Protein AF-0000000084540443 (afdb_homodimer)

Nearest PDB structures (foldseek):
  5o96-assembly4_G  TM=8.424E-01  e=1.690E-19  Legionella pneumophila
  5vm8-assembly3_A  TM=8.243E-01  e=9.169E-20  Neisseria gonorrhoeae
  4e8b-assembly1_A  TM=8.552E-01  e=1.126E-18  Escherichia coli K-12
  4l69-assembly1_A-2  TM=8.285E-01  e=1.059E-18  Mycobacterium tuberculosis
  1vhy-assembly3_A  TM=8.365E-01  e=3.186E-18  Haemophilus influenzae

InterPro domains:
  IPR006700 Ribosomal RNA small subunit methyltransferase E [PIRSF015601] (5-246)
  IPR006700 Ribosomal RNA small subunit methyltransferase E [PTHR30027] (5-249)
  IPR006700 Ribosomal RNA small subunit methyltransferase E [TIGR00046] (7-246)
  IPR015947 PUA-like superfamily [SSF88697] (4-54)
  IPR029026 tRNA (guanine-N1-)-methyltransferase, N-terminal [G3DSA:3.40.1280.10] (3-251)
  IPR029028 Alpha/beta knot methyltransferases [SSF75217] (71-246)
  IPR046886 Ribosomal RNA small subunit methyltransferase E, methyltransferase domain [PF04452] (72-243)
  IPR046886 Ribosomal RNA small subunit methyltransferase E, methyltransferase domain [cd18084] (77-243)
  IPR046887 Ribosomal RNA small subunit methyltransferase E, PUA-like domain [PF20260] (21-53)

Sequence (504 aa):
MRELQRIAIASEQFHHQQVDLTAGQQHYLGRVLRLQPGDRFIILDGRGGWWLAIWKGGQNATVVEPIRVNNELPIPVTLWVSMPKGSGFEEIVRCTTELGVSRLVPIISARTVVVPSPQKLARWRRIATEAAEQSERQILPEITDPLSIQQAWETLSDQGEEVDKYICVARGDFPHLLNCLLAARTGQGKGYVYNSLLLAIGPEGGWTTPEVEEAINRRFQPVSLGSRILRSVTAPMVALSLVAAVSEMDNYMRELQRIAIASEQFHHQQVDLTAGQQHYLGRVLRLQPGDRFIILDGRGGWWLAIWKGGQNATVVEPIRVNNELPIPVTLWVSMPKGSGFEEIVRCTTELGVSRLVPIISARTVVVPSPQKLARWRRIATEAAEQSERQILPEITDPLSIQQAWETLSDQGEEVDKYICVARGDFPHLLNCLLAARTGQGKGYVYNSLLLAIGPEGGWTTPEVEEAINRRFQPVSLGSRILRSVTAPMVALSLVAAVSEMDNY

pLDDT: mean 91.99, std 10.76, range [38.47, 98.69]

Organism: NCBI:txid376219

Solvent-accessible surface area (backbone atoms only — not comparable to full-atom values): 26493 Å² total; per-residue (Å²): 127,83,78,68,55,50,42,76,45,59,73,88,31,56,51,100,58,31,35,55,46,48,72,66,53,32,44,41,42,45,67,72,67,54,52,50,64,69,37,66,33,31,40,26,59,40,76,56,46,36,27,38,27,32,32,67,45,74,44,40,27,37,54,74,45,76,47,91,76,82,42,63,58,91,49,52,30,36,38,37,34,24,41,40,72,82,70,37,50,54,53,39,40,32,50,36,36,34,53,41,41,40,29,41,34,41,27,42,48,94,60,38,87,66,78,82,49,73,67,54,51,54,48,43,51,50,43,29,47,55,27,17,38,70,13,52,44,37,50,52,52,44,69,54,73,72,31,44,50,68,59,50,56,62,58,48,79,73,52,67,101,42,60,46,36,36,33,54,42,80,74,79,91,37,50,20,44,61,47,54,54,54,55,46,41,70,46,70,65,105,39,62,66,39,68,26,36,37,40,36,36,37,22,76,77,41,68,51,72,68,55,52,51,51,38,41,74,70,61,27,44,64,20,19,88,54,77,33,41,62,52,44,53,51,42,57,46,41,54,40,40,47,53,42,38,69,68,38,42,75,60,106,126,84,79,66,54,50,42,79,47,58,74,88,31,57,51,100,57,31,34,54,47,50,73,67,54,32,45,40,42,45,68,72,66,55,53,50,65,71,39,66,34,32,39,27,60,39,77,56,46,37,28,38,25,31,34,66,44,74,45,40,29,37,54,75,44,77,49,91,76,82,41,62,57,89,48,53,29,35,38,38,34,24,42,41,73,84,70,38,51,55,54,38,39,33,51,34,36,34,53,40,41,41,29,41,34,40,27,41,48,94,61,38,87,66,79,82,49,72,68,53,51,53,48,42,52,50,43,28,48,53,26,18,38,68,11,54,45,38,51,53,54,44,69,55,73,74,31,44,50,69,59,50,58,61,57,49,79,73,53,69,95,45,61,46,37,36,33,54,41,80,72,80,94,36,50,21,44,62,49,54,53,54,55,44,40,69,44,73,64,105,40,62,67,40,68,27,37,37,39,36,36,36,21,75,75,41,69,51,70,67,56,52,51,51,38,42,75,70,61,26,44,66,19,19,87,55,76,31,40,61,52,45,54,50,42,56,45,40,54,42,39,48,51,42,39,69,69,39,40,75,58,105

Structure (mmCIF, N/CA/C/O backbone):
data_AF-0000000084540443-model_v1
#
loop_
_entity.id
_entity.type
_entity.pdbx_description
1 polymer 'Ribosomal RNA small subunit methyltransferase E'
#
loop_
_atom_site.group_PDB
_atom_site.id
_atom_site.type_symbol
_atom_site.label_atom_id
_atom_site.label_alt_id
_atom_site.label_comp_id
_atom_site.label_asym_id
_atom_site.label_entity_id
_atom_site.label_seq_id
_atom_site.pdbx_PDB_ins_code
_atom_site.Cartn_x
_atom_site.Cartn_y
_atom_site.Cartn_z
_atom_site.occupancy
_atom_site.B_iso_or_equiv
_atom_site.auth_seq_id
_atom_site.auth_comp_id
_atom_site.auth_asym_id
_atom_site.auth_atom_id
_atom_site.pdbx_PDB_model_num
ATOM 1 N N . MET A 1 1 ? -25.906 9.258 7.199 1 38.81 1 MET A N 1
ATOM 2 C CA . MET A 1 1 ? -25.609 10.68 7.047 1 38.81 1 MET A CA 1
ATOM 3 C C . MET A 1 1 ? -24.359 10.883 6.184 1 38.81 1 MET A C 1
ATOM 5 O O . MET A 1 1 ? -23.344 10.227 6.391 1 38.81 1 MET A O 1
ATOM 9 N N . ARG A 1 2 ? -24.562 11.445 5.062 1 52.53 2 ARG A N 1
ATOM 10 C CA . ARG A 1 2 ? -23.484 11.656 4.109 1 52.53 2 ARG A CA 1
ATOM 11 C C . ARG A 1 2 ? -22.281 12.328 4.781 1 52.53 2 ARG A C 1
ATOM 13 O O . ARG A 1 2 ? -22.453 13.305 5.52 1 52.53 2 ARG A O 1
ATOM 20 N N . GLU A 1 3 ? -21.094 11.664 4.84 1 80.69 3 GLU A N 1
ATOM 21 C CA . GLU A 1 3 ? -19.922 12.203 5.516 1 80.69 3 GLU A CA 1
ATOM 22 C C . GLU A 1 3 ? -19.531 13.562 4.945 1 80.69 3 GLU A C 1
ATOM 24 O O . GLU A 1 3 ? -19.547 13.758 3.729 1 80.69 3 GLU A O 1
ATOM 29 N N . LEU A 1 4 ? -19.547 14.57 5.711 1 91 4 LEU A N 1
ATOM 30 C CA . LEU A 1 4 ? -19.219 15.945 5.332 1 91 4 LEU A CA 1
ATOM 31 C C . LEU A 1 4 ? -17.859 15.992 4.637 1 91 4 LEU A C 1
ATOM 33 O O . LEU A 1 4 ? -16.922 15.305 5.039 1 91 4 LEU A O 1
ATOM 37 N N . GLN A 1 5 ? -17.891 16.766 3.525 1 93.62 5 GLN A N 1
ATOM 38 C CA . GLN A 1 5 ? -16.641 16.938 2.773 1 93.62 5 GLN A CA 1
ATOM 39 C C . GLN A 1 5 ? -15.688 17.875 3.496 1 93.62 5 GLN A C 1
ATOM 41 O O . GLN A 1 5 ? -16.125 18.734 4.266 1 93.62 5 GLN A O 1
ATOM 46 N N . ARG A 1 6 ? -14.453 17.656 3.232 1 96 6 ARG A N 1
ATOM 47 C CA . ARG A 1 6 ? -13.398 18.438 3.887 1 96 6 ARG A CA 1
ATOM 48 C C . ARG A 1 6 ? -12.609 19.25 2.871 1 96 6 ARG A C 1
ATOM 50 O O . ARG A 1 6 ? -12.312 18.781 1.775 1 96 6 ARG A O 1
ATOM 57 N N . ILE A 1 7 ? -12.297 20.469 3.303 1 96.38 7 ILE A N 1
ATOM 58 C CA . ILE A 1 7 ? -11.531 21.359 2.428 1 96.38 7 ILE A CA 1
ATOM 59 C C . ILE A 1 7 ? -10.406 22.016 3.217 1 96.38 7 ILE A C 1
ATOM 61 O O . ILE A 1 7 ? -10.648 22.656 4.238 1 96.38 7 ILE A O 1
ATOM 65 N N . ALA A 1 8 ? -9.18 21.875 2.693 1 96.69 8 ALA A N 1
ATOM 66 C CA . ALA A 1 8 ? -8.039 22.562 3.279 1 96.69 8 ALA A CA 1
ATOM 67 C C . ALA A 1 8 ? -7.996 24.031 2.842 1 96.69 8 ALA A C 1
ATOM 69 O O . ALA A 1 8 ? -8.18 24.328 1.661 1 96.69 8 ALA A O 1
ATOM 70 N N . ILE A 1 9 ? -7.754 24.938 3.797 1 95.31 9 ILE A N 1
ATOM 71 C CA . ILE A 1 9 ? -7.691 26.344 3.473 1 95.31 9 ILE A CA 1
ATOM 72 C C . ILE A 1 9 ? -6.379 26.938 3.986 1 95.31 9 ILE A C 1
ATOM 74 O O . ILE A 1 9 ? -5.801 26.438 4.949 1 95.31 9 ILE A O 1
ATOM 78 N N . ALA A 1 10 ? -5.938 27.953 3.334 1 93.81 10 ALA A N 1
ATOM 79 C CA . ALA A 1 10 ? -4.781 28.703 3.807 1 93.81 10 ALA A CA 1
ATOM 80 C C . ALA A 1 10 ? -5.168 29.625 4.957 1 93.81 10 ALA A C 1
ATOM 82 O O . ALA A 1 10 ? -6.328 30.031 5.086 1 93.81 10 ALA A O 1
ATOM 83 N N . SER A 1 11 ? -4.199 29.953 5.699 1 91.06 11 SER A N 1
ATOM 84 C CA . SER A 1 11 ? -4.438 30.797 6.871 1 91.06 11 SER A CA 1
ATOM 85 C C . SER A 1 11 ? -5.031 32.156 6.473 1 91.06 11 SER A C 1
ATOM 87 O O . SER A 1 11 ? -5.859 32.688 7.195 1 91.06 11 SER A O 1
ATOM 89 N N . GLU A 1 12 ? -4.66 32.594 5.359 1 93.19 12 GLU A N 1
ATOM 90 C CA . GLU A 1 12 ? -5.078 33.938 4.902 1 93.19 12 GLU A CA 1
ATOM 91 C C . GLU A 1 12 ? -6.555 33.938 4.523 1 93.19 12 GLU A C 1
ATOM 93 O O . GLU A 1 12 ? -7.164 35 4.398 1 93.19 12 GLU A O 1
ATOM 98 N N . GLN A 1 13 ? -7.09 32.75 4.352 1 94.81 13 GLN A N 1
ATOM 99 C CA . GLN A 1 13 ? -8.492 32.656 3.967 1 94.81 13 GLN A CA 1
ATOM 100 C C . GLN A 1 13 ? -9.406 32.781 5.184 1 94.81 13 GLN A C 1
ATOM 102 O O . GLN A 1 13 ? -10.617 32.969 5.039 1 94.81 13 GLN A O 1
ATOM 107 N N . PHE A 1 14 ? -8.859 32.594 6.316 1 90.81 14 PHE A N 1
ATOM 108 C CA . PHE A 1 14 ? -9.641 32.531 7.547 1 90.81 14 PHE A CA 1
ATOM 109 C C . PHE A 1 14 ? -9.602 33.875 8.273 1 90.81 14 PHE A C 1
ATOM 111 O O . PHE A 1 14 ? -8.531 34.312 8.68 1 90.81 14 PHE A O 1
ATOM 118 N N . HIS A 1 15 ? -10.812 34.562 8.43 1 89.56 15 HIS A N 1
ATOM 119 C CA . HIS A 1 15 ? -10.938 35.875 9.086 1 89.56 15 HIS A CA 1
ATOM 120 C C . HIS A 1 15 ? -12.109 35.875 10.055 1 89.56 15 HIS A C 1
ATOM 122 O O . HIS A 1 15 ? -13.266 35.812 9.633 1 89.56 15 HIS A O 1
ATOM 128 N N . HIS A 1 16 ? -11.938 36.281 11.352 1 84.94 16 HIS A N 1
ATOM 129 C CA . HIS A 1 16 ? -12.977 36.469 12.352 1 84.94 16 HIS A CA 1
ATOM 130 C C . HIS A 1 16 ? -14.156 35.531 12.133 1 84.94 16 HIS A C 1
ATOM 132 O O . HIS A 1 16 ? -15.305 36 12.031 1 84.94 16 HIS A O 1
ATOM 138 N N . GLN A 1 17 ? -13.992 34.25 11.992 1 87.69 17 GLN A N 1
ATOM 139 C CA . GLN A 1 17 ? -15 33.188 11.875 1 87.69 17 GLN A CA 1
ATOM 140 C C . GLN A 1 17 ? -15.547 33.125 10.453 1 87.69 17 GLN A C 1
ATOM 142 O O . GLN A 1 17 ? -16.578 32.469 10.211 1 87.69 17 GLN A O 1
ATOM 147 N N . GLN A 1 18 ? -14.977 33.906 9.617 1 94.38 18 GLN A N 1
ATOM 148 C CA . GLN A 1 18 ? -15.336 33.844 8.203 1 94.38 18 GLN A CA 1
ATOM 149 C C . GLN A 1 18 ? -14.203 33.25 7.371 1 94.38 18 GLN A C 1
ATOM 151 O O . GLN A 1 18 ? -13.031 33.375 7.723 1 94.38 18 GLN A O 1
ATOM 156 N N . VAL A 1 19 ? -14.617 32.562 6.266 1 95.94 19 VAL A N 1
ATOM 157 C CA . VAL A 1 19 ? -13.641 31.953 5.367 1 95.94 19 VAL A CA 1
ATOM 158 C C . VAL A 1 19 ? -13.875 32.438 3.941 1 95.94 19 VAL A C 1
ATOM 160 O O . VAL A 1 19 ? -15 32.375 3.432 1 95.94 19 VAL A O 1
ATOM 163 N N . ASP A 1 20 ? -12.898 32.938 3.332 1 96.69 20 AS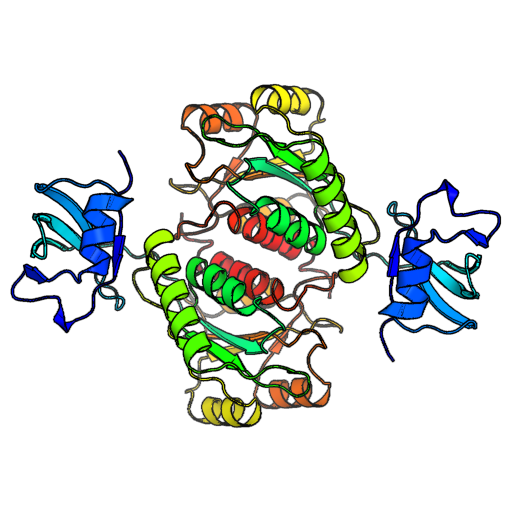P A N 1
ATOM 164 C CA . ASP A 1 20 ? -12.93 33.344 1.925 1 96.69 20 ASP A CA 1
ATOM 165 C C . ASP A 1 20 ? -12.453 32.188 1.033 1 96.69 20 ASP A C 1
ATOM 167 O O . ASP A 1 20 ? -11.266 31.875 0.992 1 96.69 20 ASP A O 1
ATOM 171 N N . LEU A 1 21 ? -13.32 31.656 0.307 1 96.88 21 LEU A N 1
ATOM 172 C CA . LEU A 1 21 ? -13.016 30.5 -0.547 1 96.88 21 LEU A CA 1
ATOM 173 C C . LEU A 1 21 ? -12.391 30.969 -1.862 1 96.88 21 LEU A C 1
ATOM 175 O O . LEU A 1 21 ? -12.797 31.984 -2.42 1 96.88 21 LEU A O 1
ATOM 179 N N . THR A 1 22 ? -11.453 30.234 -2.318 1 96.25 22 THR A N 1
ATOM 180 C CA . THR A 1 22 ? -10.875 30.5 -3.635 1 96.25 22 THR A CA 1
ATOM 181 C C . THR A 1 22 ? -11.852 30.094 -4.738 1 96.25 22 THR A C 1
ATOM 183 O O . THR A 1 22 ? -12.844 29.406 -4.48 1 96.25 22 THR A O 1
ATOM 186 N N . ALA A 1 23 ? -11.523 30.531 -5.949 1 95.88 23 ALA A N 1
ATOM 187 C CA . ALA A 1 23 ? -12.367 30.172 -7.09 1 95.88 23 ALA A CA 1
ATOM 188 C C . ALA A 1 23 ? -12.461 28.672 -7.25 1 95.88 23 ALA A C 1
ATOM 190 O O . ALA A 1 23 ? -13.531 28.125 -7.539 1 95.88 23 ALA A O 1
ATOM 191 N N . GLY A 1 24 ? -11.328 28.016 -7.082 1 94.81 24 GLY A N 1
ATOM 192 C CA . GLY A 1 24 ? -11.305 26.562 -7.172 1 94.81 24 GLY A CA 1
ATOM 193 C C . GLY A 1 24 ? -12.156 25.891 -6.109 1 94.81 24 GLY A C 1
ATOM 194 O O . GLY A 1 24 ? -12.875 24.938 -6.398 1 94.81 24 GLY A O 1
ATOM 195 N N . GLN A 1 25 ? -12.055 26.344 -4.949 1 95.31 25 GLN A N 1
ATOM 196 C CA . GLN A 1 25 ? -12.812 25.781 -3.838 1 95.31 25 GLN A CA 1
ATOM 197 C C . GLN A 1 25 ? -14.312 26 -4.031 1 95.31 25 GLN A C 1
ATOM 199 O O . GLN A 1 25 ? -15.117 25.125 -3.742 1 95.31 25 GLN A O 1
ATOM 204 N N . GLN A 1 26 ? -14.664 27.203 -4.523 1 95.5 26 GLN A N 1
ATOM 205 C CA . GLN A 1 26 ? -16.062 27.484 -4.844 1 95.5 26 GLN A CA 1
ATOM 206 C C . GLN A 1 26 ? -16.609 26.516 -5.883 1 95.5 26 GLN A C 1
ATOM 208 O O . GLN A 1 26 ? -17.688 25.969 -5.719 1 95.5 26 GLN A O 1
ATOM 213 N N . HIS A 1 27 ? -15.836 26.422 -6.898 1 95.94 27 HIS A N 1
ATOM 214 C CA . HIS A 1 27 ? -16.203 25.5 -7.969 1 95.94 27 HIS A CA 1
ATOM 215 C C . HIS A 1 27 ? -16.375 24.078 -7.438 1 95.94 27 HIS A C 1
ATOM 217 O O . HIS A 1 27 ? -17.344 23.406 -7.777 1 95.94 27 HIS A O 1
ATOM 223 N N . TYR A 1 28 ? -15.469 23.734 -6.613 1 94.44 28 TYR A N 1
ATOM 224 C CA . TYR A 1 28 ? -15.508 22.391 -6.047 1 94.44 28 TYR A CA 1
ATOM 225 C C . TYR A 1 28 ? -16.766 22.188 -5.211 1 94.44 28 TYR A C 1
ATOM 227 O O . TYR A 1 28 ? -17.5 21.219 -5.414 1 94.44 28 TYR A O 1
ATOM 235 N N . LEU A 1 29 ? -17.078 23.031 -4.324 1 94.56 29 LEU A N 1
ATOM 236 C CA . LEU A 1 29 ? -18.234 22.922 -3.447 1 94.56 29 LEU A CA 1
ATOM 237 C C . LEU A 1 29 ? -19.531 22.984 -4.246 1 94.56 29 LEU A C 1
ATOM 239 O O . LEU A 1 29 ? -20.438 22.172 -4.055 1 94.56 29 LEU A O 1
ATOM 243 N N . GLY A 1 30 ? -19.656 23.938 -5.082 1 94.56 30 GLY A N 1
ATOM 244 C CA . GLY A 1 30 ? -20.906 24.219 -5.766 1 94.56 30 GLY A CA 1
ATOM 245 C C . GLY A 1 30 ? -21.172 23.312 -6.949 1 94.56 30 GLY A C 1
ATOM 246 O O . GLY A 1 30 ? -22.297 22.859 -7.16 1 94.56 30 GLY A O 1
ATOM 247 N N . ARG A 1 31 ? -20.156 22.969 -7.75 1 94.81 31 ARG A N 1
ATOM 248 C CA . ARG A 1 31 ? -20.359 22.234 -9 1 94.81 31 ARG A CA 1
ATOM 249 C C . ARG A 1 31 ? -20.047 20.75 -8.836 1 94.81 31 ARG A C 1
ATOM 251 O O . ARG A 1 31 ? -20.781 19.906 -9.336 1 94.81 31 ARG A O 1
ATOM 258 N N . VAL A 1 32 ? -18.984 20.531 -8.172 1 93.06 32 VAL A N 1
ATOM 259 C CA . VAL A 1 32 ? -18.547 19.141 -8.047 1 93.06 32 VAL A CA 1
ATOM 260 C C . VAL A 1 32 ? -19.359 18.453 -6.957 1 93.06 32 VAL A C 1
ATOM 262 O O . VAL A 1 32 ? -19.938 17.375 -7.188 1 93.06 32 VAL A O 1
ATOM 265 N N . LEU A 1 33 ? -19.438 19.094 -5.801 1 92.69 33 LEU A N 1
ATOM 266 C CA . LEU A 1 33 ? -20.156 18.5 -4.676 1 92.69 33 LEU A CA 1
ATOM 267 C C . LEU A 1 33 ? -21.625 18.906 -4.688 1 92.69 33 LEU A C 1
ATOM 269 O O . LEU A 1 33 ? -22.438 18.312 -3.967 1 92.69 33 LEU A O 1
ATOM 273 N N . ARG A 1 34 ? -21.891 19.922 -5.441 1 95.38 34 ARG A N 1
ATOM 274 C CA . ARG A 1 34 ? -23.266 20.406 -5.645 1 95.38 34 ARG A CA 1
ATOM 275 C C . ARG A 1 34 ? -23.891 20.844 -4.328 1 95.38 34 ARG A C 1
ATOM 277 O O . ARG A 1 34 ? -25.078 20.562 -4.082 1 95.38 34 ARG A O 1
ATOM 284 N N . LEU A 1 35 ? -23.141 21.422 -3.512 1 94.94 35 LEU A N 1
ATOM 285 C CA . LEU A 1 35 ? -23.672 21.984 -2.273 1 94.94 35 LEU A CA 1
ATOM 286 C C . LEU A 1 35 ? -24.5 23.234 -2.553 1 94.94 35 LEU A C 1
ATOM 288 O O . LEU A 1 35 ? -24.281 23.906 -3.566 1 94.94 35 LEU A O 1
ATOM 292 N N . GLN A 1 36 ? -25.406 23.5 -1.693 1 96.12 36 GLN A N 1
ATOM 293 C CA . GLN A 1 36 ? -26.203 24.719 -1.724 1 96.12 36 GLN A CA 1
ATOM 294 C C . GLN A 1 36 ? -25.891 25.625 -0.539 1 96.12 36 GLN A C 1
ATOM 296 O O . GLN A 1 36 ? -25.391 25.156 0.491 1 96.12 36 GLN A O 1
ATOM 301 N N . PRO A 1 37 ? -26.094 26.953 -0.83 1 96 37 PRO A N 1
ATOM 302 C CA . PRO A 1 37 ? -25.938 27.812 0.352 1 96 37 PRO A CA 1
ATOM 303 C C . PRO A 1 37 ? -26.719 27.297 1.557 1 96 37 PRO A C 1
ATOM 305 O O . PRO A 1 37 ? -27.891 26.891 1.423 1 96 37 PRO A O 1
ATOM 308 N N . GLY A 1 38 ? -26.094 27.281 2.686 1 96.81 38 GLY A N 1
ATOM 309 C CA . GLY A 1 38 ? -26.688 26.703 3.881 1 96.81 38 GLY A CA 1
ATOM 310 C C . GLY A 1 38 ? -26.156 25.328 4.223 1 96.81 38 GLY A C 1
ATOM 311 O O . GLY A 1 38 ? -26.266 24.875 5.363 1 96.81 38 GLY A O 1
ATOM 312 N N . ASP A 1 39 ? -25.562 24.656 3.219 1 96.62 39 ASP A N 1
ATOM 313 C CA . ASP A 1 39 ? -24.984 23.344 3.453 1 96.62 39 ASP A CA 1
ATOM 314 C C . ASP A 1 39 ? -23.703 23.422 4.273 1 96.62 39 ASP A C 1
ATOM 316 O O . ASP A 1 39 ? -23.031 24.469 4.277 1 96.62 39 ASP A O 1
ATOM 320 N N . ARG A 1 40 ? -23.422 22.375 4.98 1 96.56 40 ARG A N 1
ATOM 321 C CA . ARG A 1 40 ? -22.266 22.344 5.879 1 96.56 40 ARG A CA 1
ATOM 322 C C . ARG A 1 40 ? -21.109 21.562 5.262 1 96.56 40 ARG A C 1
ATOM 324 O O . ARG A 1 40 ? -21.328 20.672 4.445 1 96.56 40 ARG A O 1
ATOM 331 N N . PHE A 1 41 ? -19.969 21.875 5.578 1 96.94 41 PHE A N 1
ATOM 332 C CA . PHE A 1 41 ? -18.734 21.172 5.238 1 96.94 41 PHE A CA 1
ATOM 333 C C . PHE A 1 41 ? -17.656 21.438 6.281 1 96.94 41 PHE A C 1
ATOM 335 O O . PHE A 1 41 ? -17.859 22.203 7.219 1 96.94 41 PHE A O 1
ATOM 342 N N . ILE A 1 42 ? -16.594 20.766 6.18 1 96.69 42 ILE A N 1
ATOM 343 C CA . ILE A 1 42 ? -15.523 20.891 7.168 1 96.69 42 ILE A CA 1
ATOM 344 C C . ILE A 1 42 ? -14.336 21.625 6.551 1 96.69 42 ILE A C 1
ATOM 346 O O . ILE A 1 42 ? -13.938 21.328 5.418 1 96.69 42 ILE A O 1
ATOM 350 N N . ILE A 1 43 ? -13.836 22.578 7.246 1 96 43 ILE A N 1
ATOM 351 C CA . ILE A 1 43 ? -12.602 23.25 6.844 1 96 43 ILE A CA 1
ATOM 352 C C . ILE A 1 43 ? -11.453 22.812 7.742 1 96 43 ILE A C 1
ATOM 354 O O . ILE A 1 43 ? -11.641 22.609 8.945 1 96 43 ILE A O 1
ATOM 358 N N . LEU A 1 44 ? -10.305 22.562 7.109 1 95.25 44 LEU A N 1
ATOM 359 C CA . LEU A 1 44 ? -9.102 22.266 7.883 1 95.25 44 LEU A CA 1
ATOM 360 C C . LEU A 1 44 ? -7.969 23.219 7.516 1 95.25 44 LEU A C 1
ATOM 362 O O . LEU A 1 44 ? -7.844 23.625 6.359 1 95.25 44 LEU A O 1
ATOM 366 N N . ASP A 1 45 ? -7.102 23.562 8.492 1 94.44 45 ASP A N 1
ATOM 367 C CA . ASP A 1 45 ? -6.008 24.5 8.25 1 94.44 45 ASP A CA 1
ATOM 368 C C . ASP A 1 45 ? -4.695 23.75 8 1 94.44 45 ASP A C 1
ATOM 370 O O . ASP A 1 45 ? -3.662 24.375 7.746 1 94.44 45 ASP A O 1
ATOM 374 N N . GLY A 1 46 ? -4.73 22.438 8.102 1 94.81 46 GLY A N 1
ATOM 375 C CA . GLY A 1 46 ? -3.551 21.625 7.855 1 94.81 46 GLY A CA 1
ATOM 376 C C . GLY A 1 46 ? -2.574 21.625 9.016 1 94.81 46 GLY A C 1
ATOM 377 O O . GLY A 1 46 ? -1.469 21.094 8.906 1 94.81 46 GLY A O 1
ATOM 378 N N . ARG A 1 47 ? -2.961 22.203 10.141 1 94.56 47 ARG A N 1
ATOM 379 C CA . ARG A 1 47 ? -2.098 22.312 11.312 1 94.56 47 ARG A CA 1
ATOM 380 C C . ARG A 1 47 ? -2.797 21.781 12.555 1 94.56 47 ARG A C 1
ATOM 382 O O . ARG A 1 47 ? -2.504 22.219 13.672 1 94.56 47 ARG A O 1
ATOM 389 N N . GLY A 1 48 ? -3.824 20.938 12.305 1 94.19 48 GLY A N 1
ATOM 390 C CA . GLY A 1 48 ? -4.5 20.312 13.43 1 94.19 48 GLY A CA 1
ATOM 391 C C . GLY A 1 48 ? -5.91 20.828 13.641 1 94.19 48 GLY A C 1
ATOM 392 O O . GLY A 1 48 ? -6.699 20.203 14.367 1 94.19 48 GLY A O 1
ATOM 393 N N . GLY A 1 49 ? -6.258 21.906 12.992 1 93.38 49 GLY A N 1
ATOM 394 C CA . GLY A 1 49 ? -7.555 22.516 13.219 1 93.38 49 GLY A CA 1
ATOM 395 C C . GLY A 1 49 ? -8.609 22.078 12.227 1 93.38 49 GLY A C 1
ATOM 396 O O . GLY A 1 49 ? -8.383 22.125 11.016 1 93.38 49 GLY A O 1
ATOM 397 N N . TRP A 1 50 ? -9.766 21.625 12.758 1 95.38 50 TRP A N 1
ATOM 398 C CA . TRP A 1 50 ? -10.969 21.344 11.977 1 95.38 50 TRP A CA 1
ATOM 399 C C . TRP A 1 50 ? -12.133 22.203 12.445 1 95.38 50 TRP A C 1
ATOM 401 O O . TRP A 1 50 ? -12.312 22.422 13.648 1 95.38 50 TRP A O 1
ATOM 411 N N . TRP A 1 51 ? -12.938 22.734 11.508 1 96.31 51 TRP A N 1
ATOM 412 C CA . TRP A 1 51 ? -14.133 23.484 11.852 1 96.31 51 TRP A CA 1
ATOM 413 C C . TRP A 1 51 ? -15.297 23.125 10.938 1 96.31 51 TRP A C 1
ATOM 415 O O . TRP A 1 51 ? -15.109 22.922 9.734 1 96.31 51 TRP A O 1
ATOM 425 N N . LEU A 1 52 ? -16.406 23 11.578 1 97.19 52 LEU A N 1
ATOM 426 C CA . LEU A 1 52 ? -17.625 22.953 10.789 1 97.19 52 LEU A CA 1
ATOM 427 C C . LEU A 1 52 ? -17.953 24.328 10.195 1 97.19 52 LEU A C 1
ATOM 429 O O . LEU A 1 52 ? -17.875 25.344 10.898 1 97.19 52 LEU A O 1
ATOM 433 N N . ALA A 1 53 ? -18.203 24.375 8.93 1 97.12 53 ALA A N 1
ATOM 434 C CA . ALA A 1 53 ? -18.5 25.641 8.25 1 97.12 53 ALA A CA 1
ATOM 435 C C . ALA A 1 53 ? -19.797 25.516 7.445 1 97.12 53 ALA A C 1
ATOM 437 O O . ALA A 1 53 ? -20.219 24.406 7.094 1 97.12 53 ALA A O 1
ATOM 438 N N . ILE A 1 54 ? -20.422 26.609 7.305 1 97.62 54 ILE A N 1
ATOM 439 C CA . ILE A 1 54 ? -21.609 26.719 6.461 1 97.62 54 ILE A CA 1
ATOM 440 C C . ILE A 1 54 ? -21.281 27.562 5.223 1 97.62 54 ILE A C 1
ATOM 442 O O . ILE A 1 54 ? -20.75 28.656 5.332 1 97.62 54 ILE A O 1
ATOM 446 N N . TRP A 1 55 ? -21.594 26.969 4.129 1 97.06 55 TRP A N 1
ATOM 447 C CA . TRP A 1 55 ? -21.391 27.703 2.887 1 97.06 55 TRP A CA 1
ATOM 448 C C . TRP A 1 55 ? -22.484 28.75 2.697 1 97.06 55 TRP A C 1
ATOM 450 O O . TRP A 1 55 ? -23.672 28.453 2.809 1 97.06 55 TRP A O 1
ATOM 460 N N . LYS A 1 56 ? -22.125 30 2.48 1 95.38 56 LYS A N 1
ATOM 461 C CA . LYS A 1 56 ? -23.094 31.078 2.318 1 95.38 56 LYS A CA 1
ATOM 462 C C . LYS A 1 56 ? -23.359 31.359 0.843 1 95.38 56 LYS A C 1
ATOM 464 O O . LYS A 1 56 ? -24.172 32.219 0.507 1 95.38 56 LYS A O 1
ATOM 469 N N . GLY A 1 57 ? -22.656 30.641 -0.003 1 92.5 57 GLY A N 1
ATOM 470 C CA . GLY A 1 57 ? -22.688 30.891 -1.434 1 92.5 57 GLY A CA 1
ATOM 471 C C . GLY A 1 57 ? -21.5 31.719 -1.917 1 92.5 57 GLY A C 1
ATOM 472 O O . GLY A 1 57 ? -21.016 32.594 -1.21 1 92.5 57 GLY A O 1
ATOM 473 N N . GLY A 1 58 ? -21.125 31.406 -3.086 1 93.38 58 GLY A N 1
ATOM 474 C CA . GLY A 1 58 ? -20 32.125 -3.645 1 93.38 58 GLY A CA 1
ATOM 475 C C . GLY A 1 58 ? -18.703 31.922 -2.873 1 93.38 58 GLY A C 1
ATOM 476 O O . GLY A 1 58 ? -18.328 30.781 -2.604 1 93.38 58 GLY A O 1
ATOM 477 N N . GLN A 1 59 ? -18.078 33.094 -2.438 1 94.94 59 GLN A N 1
ATOM 478 C CA . GLN A 1 59 ? -16.75 33 -1.856 1 94.94 59 GLN A CA 1
ATOM 479 C C . GLN A 1 59 ? -16.812 32.906 -0.335 1 94.94 59 GLN A C 1
ATOM 481 O O . GLN A 1 59 ? -15.789 32.719 0.327 1 94.94 59 GLN A O 1
ATOM 486 N N . ASN A 1 60 ? -17.984 32.969 0.172 1 94.81 60 ASN A N 1
ATOM 487 C CA . ASN A 1 60 ? -18.062 33.188 1.615 1 94.81 60 ASN A CA 1
ATOM 488 C C . ASN A 1 60 ? -18.578 31.922 2.326 1 94.81 60 ASN A C 1
ATOM 490 O O . ASN A 1 60 ? -19.516 31.281 1.854 1 94.81 60 ASN A O 1
ATOM 494 N N . ALA A 1 61 ? -17.922 31.594 3.385 1 97.12 61 ALA A N 1
ATOM 495 C CA . ALA A 1 61 ? -18.391 30.594 4.348 1 97.12 61 ALA A CA 1
ATOM 496 C C . ALA A 1 61 ? -18.219 31.094 5.777 1 97.12 61 ALA A C 1
ATOM 498 O O . ALA A 1 61 ? -17.406 31.984 6.043 1 97.12 61 ALA A O 1
ATOM 499 N N . THR A 1 62 ? -19.047 30.609 6.641 1 96.88 62 THR A N 1
ATOM 500 C CA . THR A 1 62 ? -18.984 30.984 8.047 1 96.88 62 THR A CA 1
ATOM 501 C C . THR A 1 62 ? -18.625 29.781 8.922 1 96.88 62 THR A C 1
ATOM 503 O O . THR A 1 62 ? -19.172 28.703 8.742 1 96.88 62 THR A O 1
ATOM 506 N N . VAL A 1 63 ? -17.734 30.016 9.805 1 95.81 63 VAL A N 1
ATOM 507 C CA . VAL A 1 63 ? -17.344 28.984 10.742 1 95.81 63 VAL A CA 1
ATOM 508 C C . VAL A 1 63 ? -18.375 28.875 11.859 1 95.81 63 VAL A C 1
ATOM 510 O O . VAL A 1 63 ? -18.766 29.875 12.445 1 95.81 63 VAL A O 1
ATOM 513 N N . VAL A 1 64 ? -18.75 27.734 12.148 1 95.5 64 VAL A N 1
ATOM 514 C CA . VAL A 1 64 ? -19.781 27.484 13.148 1 95.5 64 VAL A CA 1
ATOM 515 C C . VAL A 1 64 ? -19.125 27.047 14.469 1 95.5 64 VAL A C 1
ATOM 517 O O . VAL A 1 64 ? -19.359 27.672 15.508 1 95.5 64 VAL A O 1
ATOM 520 N N . GLU A 1 65 ? -18.297 26.016 14.391 1 95.62 65 GLU A N 1
ATOM 521 C CA . GLU A 1 65 ? -17.672 25.484 15.594 1 95.62 65 GLU A CA 1
ATOM 522 C C . GLU A 1 65 ? -16.438 24.641 15.258 1 95.62 65 GLU A C 1
ATOM 524 O O . GLU A 1 65 ? -16.344 24.078 14.172 1 95.62 65 GLU A O 1
ATOM 529 N N . PRO A 1 66 ? -15.594 24.562 16.25 1 94.81 66 PRO A N 1
ATOM 530 C CA . PRO A 1 66 ? -14.453 23.656 16.062 1 94.81 66 PRO A CA 1
ATOM 531 C C . PRO A 1 66 ? -14.836 22.188 16.203 1 94.81 66 PRO A C 1
ATOM 533 O O . PRO A 1 66 ? -15.781 21.859 16.922 1 94.81 66 PRO A O 1
ATOM 536 N N . ILE A 1 67 ? -14.281 21.391 15.398 1 94.31 67 ILE A N 1
ATOM 537 C CA . ILE A 1 67 ? -14.43 19.938 15.508 1 94.31 67 ILE A CA 1
ATOM 538 C C . ILE A 1 67 ? -13.188 19.344 16.156 1 94.31 67 ILE A C 1
ATOM 540 O O . ILE A 1 67 ? -12.07 19.562 15.688 1 94.31 67 ILE A O 1
ATOM 544 N N . ARG A 1 68 ? -13.375 18.656 17.219 1 91.19 68 ARG A N 1
ATOM 545 C CA . ARG A 1 68 ? -12.266 18.016 17.922 1 91.19 68 ARG A CA 1
ATOM 546 C C . ARG A 1 68 ? -12.141 16.547 17.516 1 91.19 68 ARG A C 1
ATOM 548 O O . ARG A 1 68 ? -12.992 15.727 17.891 1 91.19 68 ARG A O 1
ATOM 555 N N . VAL A 1 69 ? -11.156 16.234 16.734 1 87.69 69 VAL A N 1
ATOM 556 C CA . VAL A 1 69 ? -10.836 14.867 16.328 1 87.69 69 VAL A CA 1
ATOM 557 C C . VAL A 1 69 ? -9.32 14.688 16.297 1 87.69 69 VAL A C 1
ATOM 559 O O . VAL A 1 69 ? -8.57 15.664 16.219 1 87.69 69 VAL A O 1
ATOM 562 N N . ASN A 1 70 ? -8.891 13.523 16.531 1 88.25 70 ASN A N 1
ATOM 563 C CA . ASN A 1 70 ? -7.477 13.203 16.359 1 88.25 70 ASN A CA 1
ATOM 564 C C . ASN A 1 70 ? -7.285 11.891 15.609 1 88.25 70 ASN A C 1
ATOM 566 O O . ASN A 1 70 ? -7.352 10.812 16.203 1 88.25 70 ASN A O 1
ATOM 570 N N . ASN A 1 71 ? -7.055 12.062 14.344 1 92.31 71 ASN A N 1
ATOM 571 C CA . ASN A 1 71 ? -6.848 10.898 13.484 1 92.31 71 ASN A CA 1
ATOM 572 C C . ASN A 1 71 ? -5.379 10.734 13.102 1 92.31 71 ASN A C 1
ATOM 574 O O . ASN A 1 71 ? -5.047 9.938 12.227 1 92.31 71 ASN A O 1
ATOM 578 N N . GLU A 1 72 ? -4.504 11.539 13.781 1 95.62 72 GLU A N 1
ATOM 579 C CA . GLU A 1 72 ? -3.086 11.508 13.438 1 95.62 72 GLU A CA 1
ATOM 580 C C . GLU A 1 72 ? -2.371 10.375 14.172 1 95.62 72 GLU A C 1
ATOM 582 O O . GLU A 1 72 ? -2.852 9.891 15.203 1 95.62 72 GLU A O 1
ATOM 587 N N . LEU A 1 73 ? -1.279 9.898 13.586 1 94.94 73 LEU A N 1
ATOM 588 C CA . LEU A 1 73 ? -0.417 8.977 14.312 1 94.94 73 LEU A CA 1
ATOM 589 C C . LEU A 1 73 ? 0.112 9.625 15.586 1 94.94 73 LEU A C 1
ATOM 591 O O . LEU A 1 73 ? 0.375 10.828 15.617 1 94.94 73 LEU A O 1
ATOM 595 N N . PRO A 1 74 ? 0.275 8.859 16.594 1 91.12 74 PRO A N 1
ATOM 596 C CA . PRO A 1 74 ? 0.718 9.422 17.875 1 91.12 74 PRO A CA 1
ATOM 597 C C . PRO A 1 74 ? 2.16 9.922 17.828 1 91.12 74 PRO A C 1
ATOM 599 O O . PRO A 1 74 ? 2.564 10.727 18.672 1 91.12 74 PRO A O 1
ATOM 602 N N . ILE A 1 75 ? 2.953 9.43 16.922 1 90 75 ILE A N 1
ATOM 603 C CA . ILE A 1 75 ? 4.324 9.898 16.75 1 90 75 ILE A CA 1
ATOM 604 C C . ILE A 1 75 ? 4.535 10.359 15.312 1 90 75 ILE A C 1
ATOM 606 O O . ILE A 1 75 ? 4.012 9.758 14.375 1 90 75 ILE A O 1
ATOM 610 N N . PRO A 1 76 ? 5.293 11.445 15.172 1 94.81 76 PRO A N 1
ATOM 611 C CA . PRO A 1 76 ? 5.594 11.883 13.805 1 94.81 76 PRO A CA 1
ATOM 612 C C . PRO A 1 76 ? 6.484 10.898 13.055 1 94.81 76 PRO A C 1
ATOM 614 O O . PRO A 1 76 ? 7.41 10.32 13.641 1 94.81 76 PRO A O 1
ATOM 617 N N . VAL A 1 77 ? 6.199 10.688 11.805 1 96.94 77 VAL A N 1
ATOM 618 C CA . VAL A 1 77 ? 6.965 9.773 10.953 1 96.94 77 VAL A CA 1
ATOM 619 C C . VAL A 1 77 ? 7.527 10.539 9.758 1 96.94 77 VAL A C 1
ATOM 621 O O . VAL A 1 77 ? 6.781 11.172 9.008 1 96.94 77 VAL A O 1
ATOM 624 N N . THR A 1 78 ? 8.828 10.508 9.633 1 97.81 78 THR A N 1
ATOM 625 C CA . THR A 1 78 ? 9.508 11.023 8.445 1 97.81 78 THR A CA 1
ATOM 626 C C . THR A 1 78 ? 9.883 9.883 7.508 1 97.81 78 THR A C 1
ATOM 628 O O . THR A 1 78 ? 10.461 8.875 7.938 1 97.81 78 THR A O 1
ATOM 631 N N . LEU A 1 79 ? 9.531 10.055 6.293 1 98.44 79 LEU A N 1
ATOM 632 C CA . LEU A 1 79 ? 9.812 9.039 5.281 1 98.44 79 LEU A CA 1
ATOM 633 C C . LEU A 1 79 ? 10.789 9.57 4.234 1 98.44 79 LEU A C 1
ATOM 635 O O . LEU A 1 79 ? 10.484 10.547 3.539 1 98.44 79 LEU A O 1
ATOM 639 N N . TRP A 1 80 ? 12.016 9.023 4.223 1 98.38 80 TRP A N 1
ATOM 640 C CA . TRP A 1 80 ? 12.953 9.219 3.123 1 98.38 80 TRP A CA 1
ATOM 641 C C . TRP A 1 80 ? 12.688 8.234 1.993 1 98.38 80 TRP A C 1
ATOM 643 O O . TRP A 1 80 ? 12.789 7.016 2.184 1 98.38 80 TRP A O 1
ATOM 653 N N . VAL A 1 81 ? 12.375 8.75 0.869 1 97.94 81 VAL A N 1
ATOM 654 C CA . VAL A 1 81 ? 12.078 7.848 -0.24 1 97.94 81 VAL A CA 1
ATOM 655 C C . VAL A 1 81 ? 12.922 8.227 -1.454 1 97.94 81 VAL A C 1
ATOM 657 O O . VAL A 1 81 ? 12.805 9.328 -1.984 1 97.94 81 VAL A O 1
ATOM 660 N N . SER A 1 82 ? 13.75 7.297 -1.858 1 96.12 82 SER A N 1
ATOM 661 C CA . SER A 1 82 ? 14.406 7.492 -3.146 1 96.12 82 SER A CA 1
ATOM 662 C C . SER A 1 82 ? 13.406 7.438 -4.293 1 96.12 82 SER A C 1
ATOM 664 O O . SER A 1 82 ? 12.586 6.52 -4.367 1 96.12 82 SER A O 1
ATOM 666 N N . MET A 1 83 ? 13.414 8.32 -5.141 1 92.25 83 MET A N 1
ATOM 667 C CA . MET A 1 83 ? 12.352 8.539 -6.117 1 92.25 83 MET A CA 1
ATOM 668 C C . MET A 1 83 ? 12.383 7.469 -7.207 1 92.25 83 MET A C 1
ATOM 670 O O . MET A 1 83 ? 13.414 7.266 -7.852 1 92.25 83 MET A O 1
ATOM 674 N N . PRO A 1 84 ? 11.242 6.828 -7.309 1 90.56 84 PRO A N 1
ATOM 675 C CA . PRO A 1 84 ? 11.133 5.891 -8.43 1 90.56 84 PRO A CA 1
ATOM 676 C C . PRO A 1 84 ? 10.992 6.59 -9.773 1 90.56 84 PRO A C 1
ATOM 678 O O . PRO A 1 84 ? 10.75 7.797 -9.828 1 90.56 84 PRO A O 1
ATOM 681 N N . LYS A 1 85 ? 11.062 5.809 -10.781 1 83.94 85 LYS A N 1
ATOM 682 C CA . LYS A 1 85 ? 10.852 6.336 -12.125 1 83.94 85 LYS A CA 1
ATOM 683 C C . LYS A 1 85 ? 9.367 6.613 -12.383 1 83.94 85 LYS A C 1
ATOM 685 O O . LYS A 1 85 ? 8.5 6.031 -11.727 1 83.94 85 LYS A O 1
ATOM 690 N N . GLY A 1 86 ? 9.141 7.637 -13.25 1 82.88 86 GLY A N 1
ATOM 691 C CA . GLY A 1 86 ? 7.789 7.879 -13.711 1 82.88 86 GLY A CA 1
ATOM 692 C C . GLY A 1 86 ? 6.93 8.602 -12.688 1 82.88 86 GLY A C 1
ATOM 693 O O . GLY A 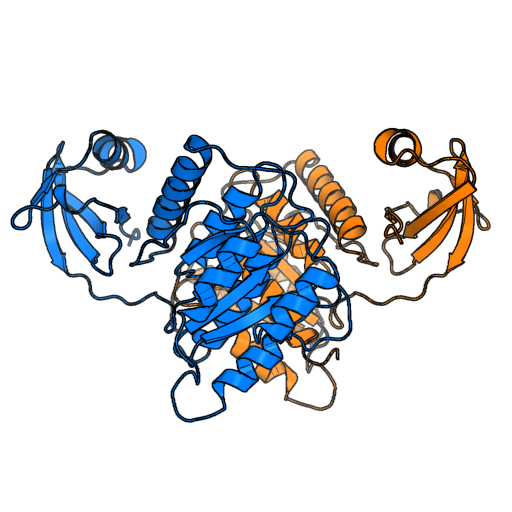1 86 ? 7.406 9.5 -11.992 1 82.88 86 GLY A O 1
ATOM 694 N N . SER A 1 87 ? 5.641 8.18 -12.625 1 86 87 SER A N 1
ATOM 695 C CA . SER A 1 87 ? 4.672 8.859 -11.773 1 86 87 SER A CA 1
ATOM 696 C C . SER A 1 87 ? 4.484 8.109 -10.453 1 86 87 SER A C 1
ATOM 698 O O . SER A 1 87 ? 3.514 8.352 -9.734 1 86 87 SER A O 1
ATOM 700 N N . GLY A 1 88 ? 5.406 7.234 -10.18 1 92.19 88 GLY A N 1
ATOM 701 C CA . GLY A 1 88 ? 5.277 6.406 -8.992 1 92.19 88 GLY A CA 1
ATOM 702 C C . GLY A 1 88 ? 5.27 7.203 -7.703 1 92.19 88 GLY A C 1
ATOM 703 O O . GLY A 1 88 ? 4.602 6.832 -6.738 1 92.19 88 GLY A O 1
ATOM 704 N N . PHE A 1 89 ? 5.957 8.344 -7.711 1 95.31 89 PHE A N 1
ATOM 705 C CA . PHE A 1 89 ? 6.047 9.148 -6.496 1 95.31 89 PHE A CA 1
ATOM 706 C C . PHE A 1 89 ? 4.691 9.75 -6.145 1 95.31 89 PHE A C 1
ATOM 708 O O . PHE A 1 89 ? 4.398 9.984 -4.969 1 95.31 89 PHE A O 1
ATOM 715 N N . GLU A 1 90 ? 3.838 10.008 -7.117 1 96.56 90 GLU A N 1
ATOM 716 C CA . GLU A 1 90 ? 2.486 10.492 -6.848 1 96.56 90 GLU A CA 1
ATOM 717 C C . GLU A 1 90 ? 1.699 9.484 -6.012 1 96.56 90 GLU A C 1
ATOM 719 O O . GLU A 1 90 ? 0.993 9.867 -5.074 1 96.56 90 GLU A O 1
ATOM 724 N N . GLU A 1 91 ? 1.881 8.25 -6.32 1 95.44 91 GLU A N 1
ATOM 725 C CA . GLU A 1 91 ? 1.216 7.195 -5.566 1 95.44 91 GLU A CA 1
ATOM 726 C C . GLU A 1 91 ? 1.771 7.098 -4.148 1 95.44 91 GLU A C 1
ATOM 728 O O . GLU A 1 91 ? 1.018 6.902 -3.191 1 95.44 91 GLU A O 1
ATOM 733 N N . ILE A 1 92 ? 3.064 7.234 -4.043 1 97.62 92 ILE A N 1
ATOM 734 C CA . ILE A 1 92 ? 3.709 7.223 -2.736 1 97.62 92 ILE A CA 1
ATOM 735 C C . ILE A 1 92 ? 3.146 8.352 -1.873 1 97.62 92 ILE A C 1
ATOM 737 O O . ILE A 1 92 ? 2.76 8.125 -0.723 1 97.62 92 ILE A O 1
ATOM 741 N N . VAL A 1 93 ? 3.047 9.547 -2.473 1 98.25 93 VAL A N 1
ATOM 742 C CA . VAL A 1 93 ? 2.533 10.711 -1.755 1 98.25 93 VAL A CA 1
ATOM 743 C C . VAL A 1 93 ? 1.108 10.43 -1.28 1 98.25 93 VAL A C 1
ATOM 745 O O . VAL A 1 93 ? 0.79 10.633 -0.106 1 98.25 93 VAL A O 1
ATOM 748 N N . ARG A 1 94 ? 0.306 9.977 -2.154 1 97.62 94 ARG A N 1
ATOM 749 C CA . ARG A 1 94 ? -1.1 9.734 -1.845 1 97.62 94 ARG A CA 1
ATOM 750 C C . ARG A 1 94 ? -1.247 8.719 -0.718 1 97.62 94 ARG A C 1
ATOM 752 O O . ARG A 1 94 ? -1.875 9 0.304 1 97.62 94 ARG A O 1
ATOM 759 N N . CYS A 1 95 ? -0.613 7.566 -0.833 1 97.5 95 CYS A N 1
ATOM 760 C CA . CYS A 1 95 ? -0.801 6.465 0.103 1 97.5 95 CYS A CA 1
ATOM 761 C C . CYS A 1 95 ? -0.175 6.785 1.455 1 97.5 95 CYS A C 1
ATOM 763 O O . CYS A 1 95 ? -0.748 6.469 2.5 1 97.5 95 CYS A O 1
ATOM 765 N N . THR A 1 96 ? 0.972 7.367 1.419 1 98.38 96 THR A N 1
ATOM 766 C CA . THR A 1 96 ? 1.634 7.633 2.691 1 98.38 96 THR A CA 1
ATOM 767 C C . THR A 1 96 ? 0.921 8.75 3.447 1 98.38 96 THR A C 1
ATOM 769 O O . THR A 1 96 ? 0.885 8.75 4.68 1 98.38 96 THR A O 1
ATOM 772 N N . THR A 1 97 ? 0.301 9.719 2.709 1 98.62 97 THR A N 1
ATOM 773 C CA . THR A 1 97 ? -0.538 10.711 3.365 1 98.62 97 THR A CA 1
ATOM 774 C C . THR A 1 97 ? -1.726 10.047 4.055 1 98.62 97 THR A C 1
ATOM 776 O O . THR A 1 97 ? -1.998 10.312 5.227 1 98.62 97 THR A O 1
ATOM 779 N N . GLU A 1 98 ? -2.379 9.125 3.389 1 98.25 98 GLU A N 1
ATOM 780 C CA . GLU A 1 98 ? -3.486 8.367 3.969 1 98.25 98 GLU A CA 1
ATOM 781 C C . GLU A 1 98 ? -3.053 7.633 5.234 1 98.25 98 GLU A C 1
ATOM 783 O O . GLU A 1 98 ? -3.844 7.469 6.164 1 98.25 98 GLU A O 1
ATOM 788 N N . LEU A 1 99 ? -1.81 7.23 5.195 1 98.44 99 LEU A N 1
ATOM 789 C CA . LEU A 1 99 ? -1.325 6.352 6.254 1 98.44 99 LEU A CA 1
ATOM 790 C C . LEU A 1 99 ? -0.731 7.156 7.402 1 98.44 99 LEU A C 1
ATOM 792 O O . LEU A 1 99 ? -0.334 6.594 8.422 1 98.44 99 LEU A O 1
ATOM 796 N N . GLY A 1 100 ? -0.566 8.508 7.238 1 98.12 100 GLY A N 1
ATOM 797 C CA . GLY A 1 100 ? -0.284 9.328 8.398 1 98.12 100 GLY A CA 1
ATOM 798 C C . GLY A 1 100 ? 1.129 9.883 8.414 1 98.12 100 GLY A C 1
ATOM 799 O O . GLY A 1 100 ? 1.618 10.328 9.453 1 98.12 100 GLY A O 1
ATOM 800 N N . VAL A 1 101 ? 1.814 9.875 7.277 1 98.62 101 VAL A N 1
ATOM 801 C CA . VAL A 1 101 ? 3.176 10.398 7.234 1 98.62 101 VAL A CA 1
ATOM 802 C C . VAL A 1 101 ? 3.172 11.875 7.637 1 98.62 101 VAL A C 1
ATOM 804 O O . VAL A 1 101 ? 2.266 12.617 7.266 1 98.62 101 VAL A O 1
ATOM 807 N N . SER A 1 102 ? 4.156 12.273 8.422 1 97.81 102 SER A N 1
ATOM 808 C CA . SER A 1 102 ? 4.281 13.672 8.828 1 97.81 102 SER A CA 1
ATOM 809 C C . SER A 1 102 ? 5.137 14.453 7.844 1 97.81 102 SER A C 1
ATOM 811 O O . SER A 1 102 ? 4.875 15.633 7.582 1 97.81 102 SER A O 1
ATOM 813 N N . ARG A 1 103 ? 6.129 13.789 7.363 1 98.19 103 ARG A N 1
ATOM 814 C CA . ARG A 1 103 ? 7.086 14.43 6.465 1 98.19 103 ARG A CA 1
ATOM 815 C C . ARG A 1 103 ? 7.598 13.445 5.418 1 98.19 103 ARG A C 1
ATOM 817 O O . ARG A 1 103 ? 7.98 12.32 5.75 1 98.19 103 ARG A O 1
ATOM 824 N N . LEU A 1 104 ? 7.504 13.812 4.211 1 98.31 104 LEU A N 1
ATOM 825 C CA . LEU A 1 104 ? 8.031 13.047 3.09 1 98.31 104 LEU A CA 1
ATOM 826 C C . LEU A 1 104 ? 9.211 13.766 2.441 1 98.31 104 LEU A C 1
ATOM 828 O O . LEU A 1 104 ? 9.086 14.914 2.018 1 98.31 104 LEU A O 1
ATOM 832 N N . VAL A 1 105 ? 10.336 13.117 2.342 1 97.94 105 VAL A N 1
ATOM 833 C CA . VAL A 1 105 ? 11.555 13.695 1.789 1 97.94 105 VAL A CA 1
ATOM 834 C C . VAL A 1 105 ? 11.992 12.906 0.558 1 97.94 105 VAL A C 1
ATOM 836 O O . VAL A 1 105 ? 12.492 11.781 0.678 1 97.94 105 VAL A O 1
ATOM 839 N N . PRO A 1 106 ? 11.828 13.445 -0.608 1 97.25 106 PRO A N 1
ATOM 840 C CA . PRO A 1 106 ? 12.414 12.797 -1.782 1 97.25 106 PRO A CA 1
ATOM 841 C C . PRO A 1 106 ? 13.945 12.766 -1.741 1 97.25 106 PRO A C 1
ATOM 843 O O . PRO A 1 106 ? 14.578 13.812 -1.562 1 97.25 106 PRO A O 1
ATOM 846 N N . ILE A 1 107 ? 14.469 11.625 -1.923 1 97.38 107 ILE A N 1
ATOM 847 C CA . ILE A 1 107 ? 15.914 11.445 -1.799 1 97.38 107 ILE A CA 1
ATOM 848 C C . ILE A 1 107 ? 16.5 11.086 -3.16 1 97.38 107 ILE A C 1
ATOM 850 O O . ILE A 1 107 ? 15.961 10.25 -3.883 1 97.38 107 ILE A O 1
ATOM 854 N N . ILE A 1 108 ? 17.547 11.742 -3.504 1 95.81 108 ILE A N 1
ATOM 855 C CA . ILE A 1 108 ? 18.375 11.352 -4.637 1 95.81 108 ILE A CA 1
ATOM 856 C C . ILE A 1 108 ? 19.531 10.469 -4.156 1 95.81 108 ILE A C 1
ATOM 858 O O . ILE A 1 108 ? 20.484 10.953 -3.543 1 95.81 108 ILE A O 1
ATOM 862 N N . SER A 1 109 ? 19.438 9.211 -4.398 1 95.19 109 SER A N 1
ATOM 863 C CA . SER A 1 109 ? 20.469 8.25 -4.008 1 95.19 109 SER A CA 1
ATOM 864 C C . SER A 1 109 ? 21.328 7.84 -5.207 1 95.19 109 SER A C 1
ATOM 866 O O . SER A 1 109 ? 21.203 8.414 -6.289 1 95.19 109 SER A O 1
ATOM 868 N N . ALA A 1 110 ? 22.234 6.902 -5.055 1 93.19 110 ALA A N 1
ATOM 869 C CA . ALA A 1 110 ? 23.219 6.512 -6.07 1 93.19 110 ALA A CA 1
ATOM 870 C C . ALA A 1 110 ? 22.516 5.973 -7.316 1 93.19 110 ALA A C 1
ATOM 872 O O . ALA A 1 110 ? 22.984 6.203 -8.438 1 93.19 110 ALA A O 1
ATOM 873 N N . ARG A 1 111 ? 21.359 5.312 -7.129 1 89.75 111 ARG A N 1
ATOM 874 C CA . ARG A 1 111 ? 20.703 4.637 -8.25 1 89.75 111 ARG A CA 1
ATOM 875 C C . ARG A 1 111 ? 19.406 5.336 -8.625 1 89.75 111 ARG A C 1
ATOM 877 O O . ARG A 1 111 ? 18.531 4.73 -9.234 1 89.75 111 ARG A O 1
ATOM 884 N N . THR A 1 112 ? 19.312 6.598 -8.125 1 88.94 112 THR A N 1
ATOM 885 C CA . THR A 1 112 ? 18.172 7.406 -8.531 1 88.94 112 THR A CA 1
ATOM 886 C C . THR A 1 112 ? 18.359 7.938 -9.945 1 88.94 112 THR A C 1
ATOM 888 O O . THR A 1 112 ? 19.422 8.461 -10.281 1 88.94 112 THR A O 1
ATOM 891 N N . VAL A 1 113 ? 17.312 7.926 -10.812 1 81.5 113 VAL A N 1
ATOM 892 C CA . VAL A 1 113 ? 17.469 8.273 -12.219 1 81.5 113 VAL A CA 1
ATOM 893 C C . VAL A 1 113 ? 16.656 9.531 -12.531 1 81.5 113 VAL A C 1
ATOM 895 O O . VAL A 1 113 ? 16.734 10.062 -13.641 1 81.5 113 VAL A O 1
ATOM 898 N N . VAL A 1 114 ? 15.938 10.078 -11.523 1 81.81 114 VAL A N 1
ATOM 899 C CA . VAL A 1 114 ? 15.047 11.18 -11.859 1 81.81 114 VAL A CA 1
ATOM 900 C C . VAL A 1 114 ? 15.234 12.328 -10.867 1 81.81 114 VAL A C 1
ATOM 902 O O . VAL A 1 114 ? 15.484 12.094 -9.688 1 81.81 114 VAL A O 1
ATOM 905 N N . VAL A 1 115 ? 15.156 13.57 -11.32 1 83.19 115 VAL A N 1
ATOM 906 C CA . VAL A 1 115 ? 15.078 14.781 -10.516 1 83.19 115 VAL A CA 1
ATOM 907 C C . VAL A 1 115 ? 13.781 15.531 -10.828 1 83.19 115 VAL A C 1
ATOM 909 O O . VAL A 1 115 ? 13.547 15.93 -11.969 1 83.19 115 VAL A O 1
ATOM 912 N N . PRO A 1 116 ? 13.031 15.711 -9.789 1 89.62 116 PRO A N 1
ATOM 913 C CA . PRO A 1 116 ? 11.719 16.297 -10.07 1 89.62 116 PRO A CA 1
ATOM 914 C C . PRO A 1 116 ? 11.789 17.781 -10.391 1 89.62 116 PRO A C 1
ATOM 916 O O . PRO A 1 116 ? 12.617 18.5 -9.812 1 89.62 116 PRO A O 1
ATOM 919 N N . SER A 1 117 ? 10.953 18.266 -11.203 1 90.44 117 SER A N 1
ATOM 920 C CA . SER A 1 117 ? 10.773 19.688 -11.477 1 90.44 117 SER A CA 1
ATOM 921 C C . SER A 1 117 ? 9.961 20.359 -10.383 1 90.44 117 SER A C 1
ATOM 923 O O . SER A 1 117 ? 9.266 19.688 -9.617 1 90.44 117 SER A O 1
ATOM 925 N N . PRO A 1 118 ? 10.047 21.641 -10.297 1 92.19 118 PRO A N 1
ATOM 926 C CA . PRO A 1 118 ? 9.203 22.375 -9.344 1 92.19 118 PRO A CA 1
ATOM 927 C C . PRO A 1 118 ? 7.715 22.125 -9.562 1 92.19 118 PRO A C 1
ATOM 929 O O . PRO A 1 118 ? 6.941 22.078 -8.602 1 92.19 118 PRO A O 1
ATOM 932 N N . GLN A 1 119 ? 7.371 21.969 -10.789 1 93.75 119 GLN A N 1
ATOM 933 C CA . GLN A 1 119 ? 5.977 21.688 -11.117 1 93.75 119 GLN A CA 1
ATOM 934 C C . GLN A 1 119 ? 5.531 20.344 -10.539 1 93.75 119 GLN A C 1
ATOM 936 O O . GLN A 1 119 ? 4.41 20.219 -10.047 1 93.75 119 GLN A O 1
ATOM 941 N N . LYS A 1 120 ? 6.438 19.406 -10.625 1 93.25 120 LYS A N 1
ATOM 942 C CA . LYS A 1 120 ? 6.129 18.094 -10.062 1 93.25 120 LYS A CA 1
ATOM 943 C C . LYS A 1 120 ? 5.98 18.172 -8.539 1 93.25 120 LYS A C 1
ATOM 945 O O . LYS A 1 120 ? 5.09 17.547 -7.969 1 93.25 120 LYS A O 1
ATOM 950 N N . LEU A 1 121 ? 6.793 18.938 -7.926 1 95.12 121 LEU A N 1
ATOM 951 C CA . LEU A 1 121 ? 6.719 19.125 -6.484 1 95.12 121 LEU A CA 1
ATOM 952 C C . LEU A 1 121 ? 5.387 19.75 -6.086 1 95.12 121 LEU A C 1
ATOM 954 O O . LEU A 1 121 ? 4.746 19.312 -5.133 1 95.12 121 LEU A O 1
ATOM 958 N N . ALA A 1 122 ? 5.023 20.781 -6.785 1 96.38 122 ALA A N 1
ATOM 959 C CA . ALA A 1 122 ? 3.742 21.438 -6.535 1 96.38 122 ALA A CA 1
ATOM 960 C C . ALA A 1 122 ? 2.586 20.453 -6.684 1 96.38 122 ALA A C 1
ATOM 962 O O . ALA A 1 122 ? 1.635 20.469 -5.898 1 96.38 122 ALA A O 1
ATOM 963 N N . ARG A 1 123 ? 2.693 19.625 -7.688 1 96.44 123 ARG A N 1
ATOM 964 C CA . ARG A 1 123 ? 1.679 18.609 -7.906 1 96.44 123 ARG A CA 1
ATOM 965 C C . ARG A 1 123 ? 1.622 17.625 -6.734 1 96.44 123 ARG A C 1
ATOM 967 O O . ARG A 1 123 ? 0.537 17.25 -6.285 1 96.44 123 ARG A O 1
ATOM 974 N N . TRP A 1 124 ? 2.816 17.203 -6.254 1 97.44 124 TRP A N 1
ATOM 975 C CA . TRP A 1 124 ? 2.857 16.297 -5.109 1 97.44 124 TRP A CA 1
ATOM 976 C C . TRP A 1 124 ? 2.168 16.922 -3.9 1 97.44 124 TRP A C 1
ATOM 978 O O . TRP A 1 124 ? 1.406 16.25 -3.197 1 97.44 124 TRP A O 1
ATOM 988 N N . ARG A 1 125 ? 2.393 18.125 -3.67 1 97.75 125 ARG A N 1
ATOM 989 C CA . ARG A 1 125 ? 1.798 18.812 -2.531 1 97.75 125 ARG A CA 1
ATOM 990 C C . ARG A 1 125 ? 0.286 18.938 -2.691 1 97.75 125 ARG A C 1
ATOM 992 O O . ARG A 1 125 ? -0.458 18.812 -1.715 1 97.75 125 ARG A O 1
ATOM 999 N N . ARG A 1 126 ? -0.192 19.156 -3.859 1 96.56 126 ARG A N 1
ATOM 1000 C CA . ARG A 1 126 ? -1.627 19.156 -4.129 1 96.56 126 ARG A CA 1
ATOM 1001 C C . ARG A 1 126 ? -2.236 17.781 -3.861 1 96.56 126 ARG A C 1
ATOM 1003 O O . ARG A 1 126 ? -3.301 17.688 -3.246 1 96.56 126 ARG A O 1
ATOM 1010 N N . ILE A 1 127 ? -1.562 16.766 -4.32 1 97.69 127 ILE A N 1
ATOM 1011 C CA . ILE A 1 127 ? -2.02 15.391 -4.105 1 97.69 127 ILE A CA 1
ATOM 1012 C C . ILE A 1 127 ? -2.096 15.109 -2.607 1 97.69 127 ILE A C 1
ATOM 1014 O O . ILE A 1 127 ? -3.064 14.508 -2.133 1 97.69 127 ILE A O 1
ATOM 1018 N N . ALA A 1 128 ? -1.073 15.555 -1.889 1 98.38 128 ALA A N 1
ATOM 1019 C CA . ALA A 1 128 ? -1.058 15.359 -0.441 1 98.38 128 ALA A CA 1
ATOM 1020 C C . ALA A 1 128 ? -2.25 16.047 0.216 1 98.38 128 ALA A C 1
ATOM 1022 O O . ALA A 1 128 ? -2.877 15.492 1.12 1 98.38 128 ALA A O 1
ATOM 1023 N N . THR A 1 129 ? -2.551 17.219 -0.248 1 97.38 129 THR A N 1
ATOM 1024 C CA . THR A 1 129 ? -3.678 17.969 0.294 1 97.38 129 THR A CA 1
ATOM 1025 C C . THR A 1 129 ? -4.988 17.234 0.048 1 97.38 129 THR A C 1
ATOM 1027 O O . THR A 1 129 ? -5.789 17.047 0.969 1 97.38 129 THR A O 1
ATOM 1030 N N . GLU A 1 130 ? -5.203 16.797 -1.165 1 96.19 130 GLU A N 1
ATOM 1031 C CA . GLU A 1 130 ? -6.41 16.062 -1.52 1 96.19 130 GLU A CA 1
ATOM 1032 C C . GLU A 1 130 ? -6.523 14.766 -0.711 1 96.19 130 GLU A C 1
ATOM 1034 O O . GLU A 1 130 ? -7.605 14.422 -0.228 1 96.19 130 GLU A O 1
ATOM 1039 N N . ALA A 1 131 ? -5.41 14.086 -0.589 1 97.62 131 ALA A N 1
ATOM 1040 C CA . ALA A 1 131 ? -5.391 12.836 0.173 1 97.62 131 ALA A CA 1
ATOM 1041 C C . ALA A 1 131 ? -5.703 13.094 1.646 1 97.62 131 ALA A C 1
ATOM 1043 O O . ALA A 1 131 ? -6.406 12.305 2.279 1 97.62 131 ALA A O 1
ATOM 1044 N N . ALA A 1 132 ? -5.16 14.148 2.188 1 97.5 132 ALA A N 1
ATOM 1045 C CA . ALA A 1 132 ? -5.43 14.5 3.58 1 97.5 132 ALA A CA 1
ATOM 1046 C C . ALA A 1 132 ? -6.91 14.789 3.797 1 97.5 132 ALA A C 1
ATOM 1048 O O . ALA A 1 132 ? -7.5 14.344 4.781 1 97.5 132 ALA A O 1
ATOM 1049 N N . GLU A 1 133 ? -7.539 15.547 2.879 1 96.06 133 GLU A N 1
ATOM 1050 C CA . GLU A 1 133 ? -8.969 15.852 2.943 1 96.06 133 GLU A CA 1
ATOM 1051 C C . GLU A 1 133 ? -9.805 14.57 2.932 1 96.06 133 GLU A C 1
ATOM 1053 O O . G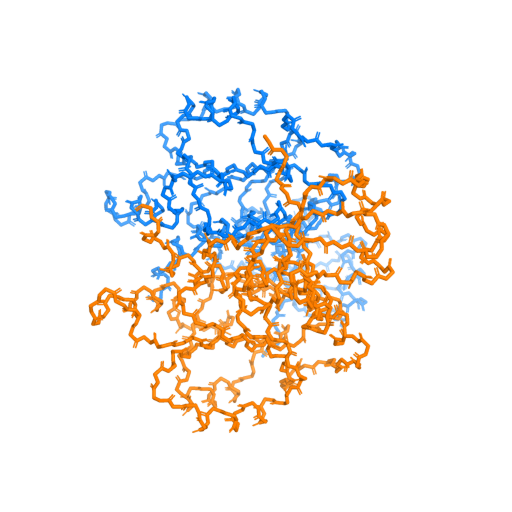LU A 1 133 ? -10.719 14.414 3.74 1 96.06 133 GLU A O 1
ATOM 1058 N N . GLN A 1 134 ? -9.406 13.68 2.074 1 93.38 134 GLN A N 1
ATOM 1059 C CA . GLN A 1 134 ? -10.172 12.453 1.889 1 93.38 134 GLN A CA 1
ATOM 1060 C C . GLN A 1 134 ? -9.945 11.484 3.049 1 93.38 134 GLN A C 1
ATOM 1062 O O . GLN A 1 134 ? -10.883 10.82 3.494 1 93.38 134 GLN A O 1
ATOM 1067 N N . SER A 1 135 ? -8.758 11.391 3.553 1 96.44 135 SER A N 1
ATOM 1068 C CA . SER A 1 135 ? -8.406 10.406 4.578 1 96.44 135 SER A CA 1
ATOM 1069 C C . SER A 1 135 ? -8.633 10.969 5.977 1 96.44 135 SER A C 1
ATOM 1071 O O . SER A 1 135 ? -8.312 10.32 6.973 1 96.44 135 SER A O 1
ATOM 1073 N N . GLU A 1 136 ? -9.133 12.195 6.066 1 95.81 136 GLU A N 1
ATOM 1074 C CA . GLU A 1 136 ? -9.508 12.844 7.32 1 95.81 136 GLU A CA 1
ATOM 1075 C C . GLU A 1 136 ? -8.289 13.086 8.203 1 95.81 136 GLU A C 1
ATOM 1077 O O . GLU A 1 136 ? -8.312 12.812 9.406 1 95.81 136 GLU A O 1
ATOM 1082 N N . ARG A 1 137 ? -7.223 13.461 7.547 1 96.44 137 ARG A N 1
ATOM 1083 C CA . ARG A 1 137 ? -6.055 13.984 8.25 1 96.44 137 ARG A CA 1
ATOM 1084 C C . ARG A 1 137 ? -6.309 15.398 8.758 1 96.44 137 ARG A C 1
ATOM 1086 O O . ARG A 1 137 ? -6.945 16.203 8.07 1 96.44 137 ARG A O 1
ATOM 1093 N N . GLN A 1 138 ? -5.758 15.734 9.883 1 95.75 138 GLN A N 1
ATOM 1094 C CA . GLN A 1 138 ? -5.84 17.109 10.383 1 95.75 138 GLN A CA 1
ATOM 1095 C C . GLN A 1 138 ? -4.594 17.906 10.008 1 95.75 138 GLN A C 1
ATOM 1097 O O . GLN A 1 138 ? -4.621 19.125 9.977 1 95.75 138 GLN A O 1
ATOM 1102 N N . ILE A 1 139 ? -3.564 17.188 9.82 1 96.62 139 ILE A N 1
ATOM 1103 C CA . ILE A 1 139 ? -2.283 17.828 9.531 1 96.62 139 ILE A CA 1
ATOM 1104 C C . ILE A 1 139 ? -1.821 17.438 8.125 1 96.62 139 ILE A C 1
ATOM 1106 O O . ILE A 1 139 ? -1.752 16.25 7.793 1 96.62 139 ILE A O 1
ATOM 1110 N N . LEU A 1 140 ? -1.554 18.438 7.324 1 97.75 140 LEU A N 1
ATOM 1111 C CA . LEU A 1 140 ? -0.973 18.188 6.012 1 97.75 140 LEU A CA 1
ATOM 1112 C C . LEU A 1 140 ? 0.491 17.781 6.133 1 97.75 140 LEU A C 1
ATOM 1114 O O . LEU A 1 140 ? 1.272 18.438 6.812 1 97.75 140 LEU A O 1
ATOM 1118 N N . PRO A 1 141 ? 0.857 16.641 5.535 1 98.5 141 PRO A N 1
ATOM 1119 C CA . PRO A 1 141 ? 2.277 16.297 5.605 1 98.5 141 PRO A CA 1
ATOM 1120 C C . PRO A 1 141 ? 3.168 17.281 4.852 1 98.5 141 PRO A C 1
ATOM 1122 O O . PRO A 1 141 ? 2.754 17.828 3.828 1 98.5 141 PRO A O 1
ATOM 1125 N N . GLU A 1 142 ? 4.309 17.438 5.367 1 98 142 GLU A N 1
ATOM 1126 C CA . GLU A 1 142 ? 5.309 18.25 4.668 1 98 142 GLU A CA 1
ATOM 1127 C C . GLU A 1 142 ? 5.984 17.438 3.562 1 98 142 GLU A C 1
ATOM 1129 O O . GLU A 1 142 ? 6.441 16.312 3.791 1 98 142 GLU A O 1
ATOM 1134 N N . ILE A 1 143 ? 6 17.938 2.426 1 98.12 143 ILE A N 1
ATOM 1135 C CA . ILE A 1 143 ? 6.816 17.406 1.346 1 98.12 143 ILE A CA 1
ATOM 1136 C C . ILE A 1 143 ? 7.973 18.359 1.05 1 98.12 143 ILE A C 1
ATOM 1138 O O . ILE A 1 143 ? 7.762 19.469 0.558 1 98.12 143 ILE A O 1
ATOM 1142 N N . THR A 1 144 ? 9.141 17.953 1.325 1 97.12 144 THR A N 1
ATOM 1143 C CA . THR A 1 144 ? 10.305 18.812 1.173 1 97.12 144 THR A CA 1
ATOM 1144 C C . THR A 1 144 ? 10.781 18.828 -0.275 1 97.12 144 THR A C 1
ATOM 1146 O O . THR A 1 144 ? 10.336 18.016 -1.089 1 97.12 144 THR A O 1
ATOM 1149 N N . ASP A 1 145 ? 11.656 19.812 -0.52 1 96.25 145 ASP A N 1
ATOM 1150 C CA . ASP A 1 145 ? 12.445 19.703 -1.744 1 96.25 145 ASP A CA 1
ATOM 1151 C C . ASP A 1 145 ? 13.336 18.469 -1.709 1 96.25 145 ASP A C 1
ATOM 1153 O O . ASP A 1 145 ? 13.719 18 -0.633 1 96.25 145 ASP A O 1
ATOM 1157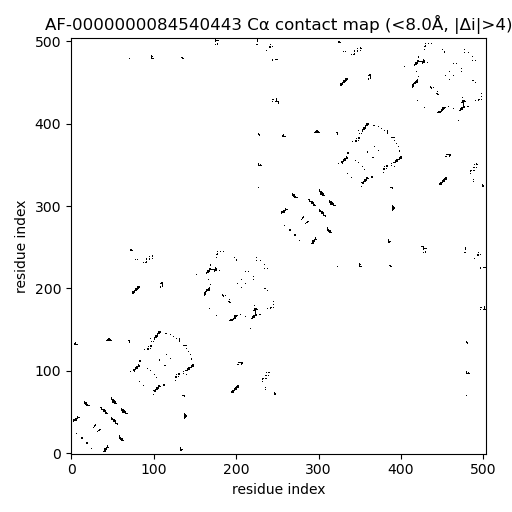 N N . PRO A 1 146 ? 13.625 17.938 -2.869 1 96.25 146 PRO A N 1
ATOM 1158 C CA . PRO A 1 146 ? 14.5 16.766 -2.891 1 96.25 146 PRO A CA 1
ATOM 1159 C C . PRO A 1 146 ? 15.875 17.047 -2.281 1 96.25 146 PRO A C 1
ATOM 1161 O O . PRO A 1 146 ? 16.406 18.156 -2.432 1 96.25 146 PRO A O 1
ATOM 1164 N N . LEU A 1 147 ? 16.406 16.094 -1.623 1 96.31 147 LEU A N 1
ATOM 1165 C CA . LEU A 1 147 ? 17.75 16.141 -1.077 1 96.31 147 LEU A CA 1
ATOM 1166 C C . LEU A 1 147 ? 18.609 15.008 -1.648 1 96.31 147 LEU A C 1
ATOM 1168 O O . LEU A 1 147 ? 18.109 13.891 -1.833 1 96.31 147 LEU A O 1
ATOM 1172 N N . SER A 1 148 ? 19.844 15.367 -1.881 1 96.19 148 SER A N 1
ATOM 1173 C CA . SER A 1 148 ? 20.781 14.258 -2.068 1 96.19 148 SER A CA 1
ATOM 1174 C C . SER A 1 148 ? 20.938 13.453 -0.784 1 96.19 148 SER A C 1
ATOM 1176 O O . SER A 1 148 ? 20.75 13.977 0.314 1 96.19 148 SER A O 1
ATOM 1178 N N . ILE A 1 149 ? 21.328 12.234 -0.981 1 95.69 149 ILE A N 1
ATOM 1179 C CA . ILE A 1 149 ? 21.484 11.398 0.205 1 95.69 149 ILE A CA 1
ATOM 1180 C C . ILE A 1 149 ? 22.531 12.016 1.125 1 95.69 149 ILE A C 1
ATOM 1182 O O . ILE A 1 149 ? 22.422 11.938 2.35 1 95.69 149 ILE A O 1
ATOM 1186 N N . GLN A 1 150 ? 23.547 12.672 0.571 1 94.88 150 GLN A N 1
ATOM 1187 C CA . GLN A 1 150 ? 24.578 13.344 1.354 1 94.88 150 GLN A CA 1
ATOM 1188 C C . GLN A 1 150 ? 24 14.508 2.154 1 94.88 150 GLN A C 1
ATOM 1190 O O . GLN A 1 150 ? 24.281 14.656 3.342 1 94.88 150 GLN A O 1
ATOM 1195 N N . GLN A 1 151 ? 23.188 15.312 1.528 1 95.25 151 GLN A N 1
ATOM 1196 C CA . GLN A 1 151 ? 22.516 16.406 2.209 1 95.25 151 GLN A CA 1
ATOM 1197 C C . GLN A 1 151 ? 21.609 15.891 3.32 1 95.25 151 GLN A C 1
ATOM 1199 O O . GLN A 1 151 ? 21.516 16.5 4.391 1 95.25 151 GLN A O 1
ATOM 1204 N N . ALA A 1 152 ? 20.922 14.789 3.012 1 95.31 152 ALA A N 1
ATOM 1205 C CA . ALA A 1 152 ? 20.016 14.195 4 1 95.31 152 ALA A CA 1
ATOM 1206 C C . ALA A 1 152 ? 20.781 13.766 5.246 1 95.31 152 ALA A C 1
ATOM 1208 O O . ALA A 1 152 ? 20.344 14 6.371 1 95.31 152 ALA A O 1
ATOM 1209 N N . TRP A 1 153 ? 21.953 13.133 5.043 1 94.12 153 TRP A N 1
ATOM 1210 C CA . TRP A 1 153 ? 22.781 12.711 6.168 1 94.12 153 TRP A CA 1
ATOM 1211 C C . TRP A 1 153 ? 23.109 13.898 7.07 1 94.12 153 TRP A C 1
ATOM 1213 O O . TRP A 1 153 ? 23.125 13.766 8.297 1 94.12 153 TRP A O 1
ATOM 1223 N N . GLU A 1 154 ? 23.312 15.008 6.492 1 92.31 154 GLU A N 1
ATOM 1224 C CA . GLU A 1 154 ? 23.719 16.203 7.227 1 92.31 154 GLU A CA 1
ATOM 1225 C C . GLU A 1 154 ? 22.578 16.734 8.086 1 92.31 154 GLU A C 1
ATOM 1227 O O . GLU A 1 154 ? 22.812 17.438 9.07 1 92.31 154 GLU A O 1
ATOM 1232 N N . THR A 1 155 ? 21.406 16.438 7.668 1 90.19 155 THR A N 1
ATOM 1233 C CA . THR A 1 155 ? 20.25 16.922 8.422 1 90.19 155 THR A CA 1
ATOM 1234 C C . THR A 1 155 ? 20.078 16.125 9.711 1 90.19 155 THR A C 1
ATOM 1236 O O . THR A 1 155 ? 19.359 16.547 10.617 1 90.19 155 THR A O 1
ATOM 1239 N N . LEU A 1 156 ? 20.562 14.875 9.82 1 88.94 156 LEU A N 1
ATOM 1240 C CA . LEU A 1 156 ? 20.391 14 10.969 1 88.94 156 LEU A CA 1
ATOM 1241 C C . LEU A 1 156 ? 21.156 14.539 12.18 1 88.94 156 LEU A C 1
ATOM 1243 O O . LEU A 1 156 ? 20.75 14.305 13.32 1 88.94 156 LEU A O 1
ATOM 1247 N N . SER A 1 157 ? 22.391 14.984 12.023 1 68.19 157 SER A N 1
ATOM 1248 C CA . SER A 1 157 ? 23.266 15.445 13.102 1 68.19 157 SER A CA 1
ATOM 1249 C C . SER A 1 157 ? 22.547 16.422 14.016 1 68.19 157 SER A C 1
ATOM 1251 O O . SER A 1 157 ? 22.812 16.469 15.219 1 68.19 157 SER A O 1
ATOM 1253 N N . ASP A 1 158 ? 21.625 17.062 13.445 1 61.41 158 ASP A N 1
ATOM 1254 C CA . ASP A 1 158 ? 20.891 18.062 14.211 1 61.41 158 ASP A CA 1
ATOM 1255 C C . ASP A 1 158 ? 19.734 17.438 14.984 1 61.41 158 ASP A C 1
ATOM 1257 O O . ASP A 1 158 ? 19.109 18.094 15.812 1 61.41 158 ASP A O 1
ATOM 1261 N N . GLN A 1 159 ? 19.406 16.172 14.672 1 58.25 159 GLN A N 1
ATOM 1262 C CA . GLN A 1 159 ? 18.234 15.531 15.258 1 58.25 159 GLN A CA 1
ATOM 1263 C C . GLN A 1 159 ? 18.562 14.906 16.609 1 58.25 159 GLN A C 1
ATOM 1265 O O . GLN A 1 159 ? 19.672 14.398 16.812 1 58.25 159 GLN A O 1
ATOM 1270 N N . GLY A 1 160 ? 18.156 15.555 17.641 1 53.38 160 GLY A N 1
ATOM 1271 C CA . GLY A 1 160 ? 18.328 15.055 19 1 53.38 160 GLY A CA 1
ATOM 1272 C C . GLY A 1 160 ? 18.078 13.562 19.125 1 53.38 160 GLY A C 1
ATOM 1273 O O . GLY A 1 160 ? 17.594 12.93 18.188 1 53.38 160 GLY A O 1
ATOM 1274 N N . GLU A 1 161 ? 18.594 12.766 20.297 1 57.81 161 GLU A N 1
ATOM 1275 C CA . GLU A 1 161 ? 18.766 11.398 20.766 1 57.81 161 GLU A CA 1
ATOM 1276 C C . GLU A 1 161 ? 17.438 10.641 20.75 1 57.81 161 GLU A C 1
ATOM 1278 O O . GLU A 1 161 ? 17.406 9.438 21.016 1 57.81 161 GLU A O 1
ATOM 1283 N N . GLU A 1 162 ? 16.266 11.195 20.047 1 80.81 162 GLU A N 1
ATOM 1284 C CA . GLU A 1 162 ? 15.148 10.312 20.359 1 80.81 162 GLU A CA 1
ATOM 1285 C C . GLU A 1 162 ? 14.352 9.969 19.109 1 80.81 162 GLU A C 1
ATOM 1287 O O . GLU A 1 162 ? 13.117 10.008 19.125 1 80.81 162 GLU A O 1
ATOM 1292 N N . VAL A 1 163 ? 15.141 9.727 17.906 1 88 163 VAL A N 1
ATOM 1293 C CA . VAL A 1 163 ? 14.492 9.305 16.672 1 88 163 VAL A CA 1
ATOM 1294 C C . VAL A 1 163 ? 14.828 7.848 16.375 1 88 163 VAL A C 1
ATOM 1296 O O . VAL A 1 163 ? 16 7.465 16.375 1 88 163 VAL A O 1
ATOM 1299 N N . ASP A 1 164 ? 13.844 7.004 16.281 1 91.94 164 ASP A N 1
ATOM 1300 C CA . ASP A 1 164 ? 14.031 5.637 15.805 1 91.94 164 ASP A CA 1
ATOM 1301 C C . ASP A 1 164 ? 14.211 5.602 14.289 1 91.94 164 ASP A C 1
ATOM 1303 O O . ASP A 1 164 ? 13.359 6.098 13.547 1 91.94 164 ASP A O 1
ATOM 1307 N N . LYS A 1 165 ? 15.383 5.152 13.875 1 95.88 165 LYS A N 1
ATOM 1308 C CA . LYS A 1 165 ? 15.711 5.211 12.453 1 95.88 165 LYS A CA 1
ATOM 1309 C C . LYS A 1 165 ? 15.812 3.812 11.852 1 95.88 165 LYS A C 1
ATOM 1311 O O . LYS A 1 165 ? 16.531 2.955 12.375 1 95.88 165 LYS A O 1
ATOM 1316 N N . TYR A 1 166 ? 15.102 3.566 10.766 1 98 166 TYR A N 1
ATOM 1317 C CA . TYR A 1 166 ? 15.164 2.301 10.047 1 98 166 TYR A CA 1
ATOM 1318 C C . TYR A 1 166 ? 15.508 2.527 8.578 1 98 166 TYR A C 1
ATOM 1320 O O . TYR A 1 166 ? 15.023 3.477 7.957 1 98 166 TYR A O 1
ATOM 1328 N N . ILE A 1 167 ? 16.375 1.708 8.016 1 98.62 167 ILE A N 1
ATOM 1329 C CA . ILE A 1 167 ? 16.609 1.644 6.574 1 98.62 167 ILE A CA 1
ATOM 1330 C C . ILE A 1 167 ? 16.125 0.305 6.031 1 98.62 167 ILE A C 1
ATOM 1332 O O . ILE A 1 167 ? 16.562 -0.755 6.477 1 98.62 167 ILE A O 1
ATOM 1336 N N . CYS A 1 168 ? 15.156 0.338 5.098 1 98.5 168 CYS A N 1
ATOM 1337 C CA . CYS A 1 168 ? 14.586 -0.879 4.531 1 98.5 168 CYS A CA 1
ATOM 1338 C C . CYS A 1 168 ? 15.453 -1.414 3.402 1 98.5 168 CYS A C 1
ATOM 1340 O O . CYS A 1 168 ? 15.734 -0.702 2.438 1 98.5 168 CYS A O 1
ATOM 1342 N N . VAL A 1 169 ? 15.805 -2.637 3.523 1 96.69 169 VAL A N 1
ATOM 1343 C CA . VAL A 1 169 ? 16.703 -3.264 2.559 1 96.69 169 VAL A CA 1
ATOM 1344 C C . VAL A 1 169 ? 16.031 -4.496 1.955 1 96.69 169 VAL A C 1
ATOM 1346 O O . VAL A 1 169 ? 15.43 -5.297 2.672 1 96.69 169 VAL A O 1
ATOM 1349 N N . ALA A 1 170 ? 16.109 -4.621 0.655 1 90.94 170 ALA A N 1
ATOM 1350 C CA . ALA A 1 170 ? 15.367 -5.645 -0.077 1 90.94 170 ALA A CA 1
ATOM 1351 C C . ALA A 1 170 ? 16 -7.023 0.118 1 90.94 170 ALA A C 1
ATOM 1353 O O . ALA A 1 170 ? 15.305 -8.039 0.064 1 90.94 170 ALA A O 1
ATOM 1354 N N . ARG A 1 171 ? 17.281 -7.078 0.245 1 88.94 171 ARG A N 1
ATOM 1355 C CA . ARG A 1 171 ? 17.984 -8.352 0.364 1 88.94 171 ARG A CA 1
ATOM 1356 C C . ARG A 1 171 ? 18.922 -8.344 1.566 1 88.94 171 ARG A C 1
ATOM 1358 O O . ARG A 1 171 ? 19.484 -7.301 1.926 1 88.94 171 ARG A O 1
ATOM 1365 N N . GLY A 1 172 ? 19.141 -9.547 2.096 1 88.12 172 GLY A N 1
ATOM 1366 C CA . GLY A 1 172 ? 20 -9.703 3.266 1 88.12 172 GLY A CA 1
ATOM 1367 C C . GLY A 1 172 ? 19.281 -10.305 4.453 1 88.12 172 GLY A C 1
ATOM 1368 O O . GLY A 1 172 ? 18.062 -10.516 4.41 1 88.12 172 GLY A O 1
ATOM 1369 N N . ASP A 1 173 ? 20.062 -10.594 5.43 1 92.19 173 ASP A N 1
ATOM 1370 C CA . ASP A 1 173 ? 19.531 -11.203 6.648 1 92.19 173 ASP A CA 1
ATOM 1371 C C . ASP A 1 173 ? 19.312 -10.156 7.734 1 92.19 173 ASP A C 1
ATOM 1373 O O . ASP A 1 173 ? 20.203 -9.898 8.547 1 92.19 173 ASP A O 1
ATOM 1377 N N . PHE A 1 174 ? 18.219 -9.508 7.699 1 95.81 174 PHE A N 1
ATOM 1378 C CA . PHE A 1 174 ? 17.859 -8.469 8.656 1 95.81 174 PHE A CA 1
ATOM 1379 C C . PHE A 1 174 ? 16.5 -8.758 9.297 1 95.81 174 PHE A C 1
ATOM 1381 O O . PHE A 1 174 ? 15.664 -9.43 8.695 1 95.81 174 PHE A O 1
ATOM 1388 N N . PRO A 1 175 ? 16.312 -8.297 10.531 1 96.88 175 PRO A N 1
ATOM 1389 C CA . PRO A 1 175 ? 15.016 -8.516 11.164 1 96.88 175 PRO A CA 1
ATOM 1390 C C . PRO A 1 175 ? 13.875 -7.824 10.422 1 96.88 175 PRO A C 1
ATOM 1392 O O . PRO A 1 175 ? 14.094 -6.816 9.75 1 96.88 175 PRO A O 1
ATOM 1395 N N . HIS A 1 176 ? 12.75 -8.406 10.508 1 97.69 176 HIS A N 1
ATOM 1396 C CA . HIS A 1 176 ? 11.57 -7.781 9.914 1 97.69 176 HIS A CA 1
ATOM 1397 C C . HIS A 1 176 ? 11.227 -6.473 10.617 1 97.69 176 HIS A C 1
ATOM 1399 O O . HIS A 1 176 ? 11.297 -6.391 11.844 1 97.69 176 HIS A O 1
ATOM 1405 N N . LEU A 1 177 ? 10.797 -5.492 9.93 1 98.06 177 LEU A N 1
ATOM 1406 C CA . LEU A 1 177 ? 10.453 -4.188 10.477 1 98.06 177 LEU A CA 1
ATOM 1407 C C . LEU A 1 177 ? 9.414 -4.328 11.586 1 98.06 177 LEU A C 1
ATOM 1409 O O . LEU A 1 177 ? 9.5 -3.648 12.609 1 98.06 177 LEU A O 1
ATOM 1413 N N . LEU A 1 178 ? 8.43 -5.191 11.375 1 97.5 178 LEU A N 1
ATOM 1414 C CA . LEU A 1 178 ? 7.375 -5.367 12.367 1 97.5 178 LEU A CA 1
ATOM 1415 C C . LEU A 1 178 ? 7.965 -5.734 13.727 1 97.5 178 LEU A C 1
ATOM 1417 O O . LEU A 1 178 ? 7.562 -5.176 14.75 1 97.5 178 LEU A O 1
ATOM 1421 N N . ASN A 1 179 ? 8.922 -6.633 13.727 1 96 179 ASN A N 1
ATOM 1422 C CA . ASN A 1 179 ? 9.562 -7.039 14.969 1 96 179 ASN A CA 1
ATOM 1423 C C . ASN A 1 179 ? 10.273 -5.867 15.648 1 96 179 ASN A C 1
ATOM 1425 O O . ASN A 1 179 ? 10.172 -5.691 16.859 1 96 179 ASN A O 1
ATOM 1429 N N . CYS A 1 180 ? 10.93 -5.133 14.844 1 95.12 180 CYS A N 1
ATOM 1430 C CA . CYS A 1 180 ? 11.672 -3.996 15.375 1 95.12 180 CYS A CA 1
ATOM 1431 C C . CYS A 1 180 ? 10.727 -2.957 15.969 1 95.12 180 CYS A C 1
ATOM 1433 O O . CYS A 1 180 ? 11 -2.41 17.047 1 95.12 180 CYS A O 1
ATOM 1435 N N . LEU A 1 181 ? 9.641 -2.705 15.289 1 95.38 181 LEU A N 1
ATOM 1436 C CA . LEU A 1 181 ? 8.664 -1.729 15.766 1 95.38 181 LEU A CA 1
ATOM 1437 C C . LEU A 1 181 ? 8.008 -2.197 17.062 1 95.38 181 LEU A C 1
ATOM 1439 O O . LEU A 1 181 ? 7.828 -1.409 17.984 1 95.38 181 LEU A O 1
ATOM 1443 N N . LEU A 1 182 ? 7.637 -3.475 17.109 1 93.69 182 LEU A N 1
ATOM 1444 C CA . LEU A 1 182 ? 6.996 -4.027 18.297 1 93.69 182 LEU A CA 1
ATOM 1445 C C . LEU A 1 182 ? 7.945 -3.996 19.484 1 93.69 182 LEU A C 1
ATOM 1447 O O . LEU A 1 182 ? 7.531 -3.701 20.609 1 93.69 182 LEU A O 1
ATOM 1451 N N . ALA A 1 183 ? 9.188 -4.336 19.203 1 91.31 183 ALA A N 1
ATOM 1452 C CA . ALA A 1 183 ? 10.195 -4.309 20.266 1 91.31 183 ALA A CA 1
ATOM 1453 C C . ALA A 1 183 ? 10.398 -2.891 20.781 1 91.31 183 ALA A C 1
ATOM 1455 O O . ALA A 1 183 ? 10.617 -2.689 21.984 1 91.31 183 ALA A O 1
ATOM 1456 N N . ALA A 1 184 ? 10.344 -1.934 19.938 1 87.75 184 ALA A N 1
ATOM 1457 C CA . ALA A 1 184 ? 10.555 -0.536 20.297 1 87.75 184 ALA A CA 1
ATOM 1458 C C . ALA A 1 184 ? 9.375 0.008 21.109 1 87.75 184 ALA A C 1
ATOM 1460 O O . ALA A 1 184 ? 9.523 0.974 21.859 1 87.75 184 ALA A O 1
ATOM 1461 N N . ARG A 1 185 ? 8.219 -0.538 20.891 1 83.62 185 ARG A N 1
ATOM 1462 C CA . ARG A 1 185 ? 7.027 -0.125 21.625 1 83.62 185 ARG A CA 1
ATOM 1463 C C . ARG A 1 185 ? 7.094 -0.58 23.078 1 83.62 185 ARG A C 1
ATOM 1465 O O . ARG A 1 185 ? 6.684 0.15 23.984 1 83.62 185 ARG A O 1
ATOM 1472 N N . THR A 1 186 ? 7.359 -1.971 23.469 1 64.75 186 THR A N 1
ATOM 1473 C CA . THR A 1 186 ? 7.359 -2.619 24.781 1 64.75 186 THR A CA 1
ATOM 1474 C C . THR A 1 186 ? 8.461 -2.047 25.656 1 64.75 186 THR A C 1
ATOM 1476 O O . THR A 1 186 ? 8.391 -2.145 26.891 1 64.75 186 THR A O 1
ATOM 1479 N N . GLY A 1 187 ? 9.445 -1.568 25.078 1 54.06 187 GLY A N 1
ATOM 1480 C CA . GLY A 1 187 ? 10.414 -1.033 26.031 1 54.06 187 GLY A CA 1
ATOM 1481 C C . GLY A 1 187 ? 9.797 -0.104 27.062 1 54.06 187 GLY A C 1
ATOM 1482 O O . GLY A 1 187 ? 8.57 -0.053 27.203 1 54.06 187 GLY A O 1
ATOM 1483 N N . GLN A 1 188 ? 10.227 1.047 27.422 1 42.53 188 GLN A N 1
ATOM 1484 C CA . GLN A 1 188 ? 9.953 1.815 28.625 1 42.53 188 GLN A CA 1
ATOM 1485 C C . GLN A 1 188 ? 8.523 2.35 28.625 1 42.53 188 GLN A C 1
ATOM 1487 O O . GLN A 1 188 ? 8.117 3.051 27.703 1 42.53 188 GLN A O 1
ATOM 1492 N N . GLY A 1 189 ? 7.48 2.037 29.375 1 41.91 189 GLY A N 1
ATOM 1493 C CA . GLY A 1 189 ? 6.156 2.463 29.812 1 41.91 189 GLY A CA 1
ATOM 1494 C C . GLY A 1 189 ? 5.215 2.736 28.656 1 41.91 189 GLY A C 1
ATOM 1495 O O . GLY A 1 189 ? 5.512 2.393 27.5 1 41.91 189 GLY A O 1
ATOM 1496 N N . LYS A 1 190 ? 3.859 3.17 28.844 1 50.06 190 LYS A N 1
ATOM 1497 C CA . LYS A 1 190 ? 2.662 3.488 28.078 1 50.06 190 LYS A CA 1
ATOM 1498 C C . LYS A 1 190 ? 3.006 4.32 26.844 1 50.06 190 LYS A C 1
ATOM 1500 O O . LYS A 1 190 ? 2.115 4.719 26.094 1 50.06 190 LYS A O 1
ATOM 1505 N N . GLY A 1 191 ? 4.418 4.469 26.516 1 53.41 191 GLY A N 1
ATOM 1506 C CA . GLY A 1 191 ? 4.695 5.402 25.422 1 53.41 191 GLY A CA 1
ATOM 1507 C C . GLY A 1 191 ? 5.797 4.926 24.5 1 53.41 191 GLY A C 1
ATOM 1508 O O . GLY A 1 191 ? 6.348 3.838 24.688 1 53.41 191 GLY A O 1
ATOM 1509 N N . TYR A 1 192 ? 5.809 5.262 23.219 1 58.47 192 TYR A N 1
ATOM 1510 C CA . TYR A 1 192 ? 6.93 5.074 22.297 1 58.47 192 TYR A CA 1
ATOM 1511 C C . TYR A 1 192 ? 8.234 5.531 22.938 1 58.47 192 TYR A C 1
ATOM 1513 O O . TYR A 1 192 ? 8.281 6.566 23.609 1 58.47 192 TYR A O 1
ATOM 1521 N N . VAL A 1 193 ? 9.18 4.57 22.938 1 57.34 193 VAL A N 1
ATOM 1522 C CA . VAL A 1 193 ? 10.516 4.93 23.391 1 57.34 193 VAL A CA 1
ATOM 1523 C C . VAL A 1 193 ? 11.008 6.172 22.656 1 57.34 193 VAL A C 1
ATOM 1525 O O . VAL A 1 193 ? 11.695 7.016 23.234 1 57.34 193 VAL A O 1
ATOM 1528 N N . TYR A 1 194 ? 10.391 6.176 21.469 1 66.25 194 TYR A N 1
ATOM 1529 C CA . TYR A 1 194 ? 10.922 7.238 20.625 1 66.25 194 TYR A CA 1
ATOM 1530 C C . TYR A 1 194 ? 9.883 8.328 20.391 1 66.25 194 TYR A C 1
ATOM 1532 O O . TYR A 1 194 ? 8.68 8.078 20.5 1 66.25 194 TYR A O 1
ATOM 1540 N N . ASN A 1 195 ? 10.422 9.508 20.219 1 84.38 195 ASN A N 1
ATOM 1541 C CA . ASN A 1 195 ? 9.602 10.695 20 1 84.38 195 ASN A CA 1
ATOM 1542 C C . ASN A 1 195 ? 9.219 10.852 18.531 1 84.38 195 ASN A C 1
ATOM 1544 O O . ASN A 1 195 ? 8.297 11.602 18.203 1 84.38 195 ASN A O 1
ATOM 1548 N N . SER A 1 196 ? 9.953 10.117 17.703 1 91.94 196 SER A N 1
ATOM 1549 C CA . SER A 1 196 ? 9.68 10.172 16.266 1 91.94 196 SER A CA 1
ATOM 1550 C C . SER A 1 196 ? 10.312 9 15.539 1 91.94 196 SER A C 1
ATOM 1552 O O . SER A 1 196 ? 11.125 8.266 16.109 1 91.94 196 SER A O 1
ATOM 1554 N N . LEU A 1 197 ? 9.898 8.781 14.375 1 94.81 197 LEU A N 1
ATOM 1555 C CA . LEU A 1 197 ? 10.383 7.672 13.562 1 94.81 197 LEU A CA 1
ATOM 1556 C C . LEU A 1 197 ? 10.82 8.156 12.18 1 94.81 197 LEU A C 1
ATOM 1558 O O . LEU A 1 197 ? 10.156 9 11.578 1 94.81 197 LEU A O 1
ATOM 1562 N N . LEU A 1 198 ? 11.969 7.656 11.719 1 97 198 LEU A N 1
ATOM 1563 C CA . LEU A 1 198 ? 12.461 7.922 10.375 1 97 198 LEU A CA 1
ATOM 1564 C C . LEU A 1 198 ? 12.656 6.621 9.602 1 97 198 LEU A C 1
ATOM 1566 O O . LEU A 1 198 ? 13.32 5.699 10.086 1 97 198 LEU A O 1
ATOM 1570 N N . LEU A 1 199 ? 12.039 6.512 8.453 1 98.12 199 LEU A N 1
ATOM 1571 C CA . LEU A 1 199 ? 12.172 5.367 7.559 1 98.12 199 LEU A CA 1
ATOM 1572 C C . LEU A 1 199 ? 12.844 5.777 6.254 1 98.12 199 LEU A C 1
ATOM 1574 O O . LEU A 1 199 ? 12.492 6.797 5.66 1 98.12 199 LEU A O 1
ATOM 1578 N N . ALA A 1 200 ? 13.797 4.992 5.848 1 98.62 200 ALA A N 1
ATOM 1579 C CA . ALA A 1 200 ? 14.445 5.203 4.555 1 98.62 200 ALA A CA 1
ATOM 1580 C C . ALA A 1 200 ? 14.125 4.062 3.59 1 98.62 200 ALA A C 1
ATOM 1582 O O . ALA A 1 200 ? 14.391 2.896 3.885 1 98.62 200 ALA A O 1
ATOM 1583 N N . ILE A 1 201 ? 13.586 4.398 2.467 1 98.19 201 ILE A N 1
ATOM 1584 C CA . ILE A 1 201 ? 13.219 3.459 1.412 1 98.19 201 ILE A CA 1
ATOM 1585 C C . ILE A 1 201 ? 14.07 3.725 0.17 1 98.19 201 ILE A C 1
ATOM 1587 O O . ILE A 1 201 ? 14.188 4.871 -0.275 1 98.19 201 ILE A O 1
ATOM 1591 N N . GLY A 1 202 ? 14.578 2.732 -0.456 1 96.56 202 GLY A N 1
ATOM 1592 C CA . GLY A 1 202 ? 15.523 2.869 -1.557 1 96.56 202 GLY A CA 1
ATOM 1593 C C . GLY A 1 202 ? 14.844 2.926 -2.914 1 96.56 202 GLY A C 1
ATOM 1594 O O . GLY A 1 202 ? 13.625 2.787 -3.014 1 96.56 202 GLY A O 1
ATOM 1595 N N . PRO A 1 203 ? 15.672 3.158 -3.945 1 94.25 203 PRO A N 1
ATOM 1596 C CA . PRO A 1 203 ? 15.164 3.221 -5.32 1 94.25 203 PRO A CA 1
ATOM 1597 C C . PRO A 1 203 ? 14.93 1.838 -5.926 1 94.25 203 PRO A C 1
ATOM 1599 O O . PRO A 1 203 ? 15.094 0.825 -5.242 1 94.25 203 PRO A O 1
ATOM 1602 N N . GLU A 1 204 ? 14.453 1.753 -7.148 1 91.06 204 GLU A N 1
ATOM 1603 C CA . GLU A 1 204 ? 14.195 0.51 -7.871 1 91.06 204 GLU A CA 1
ATOM 1604 C C . GLU A 1 204 ? 15.438 -0.384 -7.887 1 91.06 204 GLU A C 1
ATOM 1606 O O . GLU A 1 204 ? 15.328 -1.604 -7.758 1 91.06 204 GLU A O 1
ATOM 1611 N N . GLY A 1 205 ? 16.594 0.118 -7.98 1 90 205 GLY A N 1
ATOM 1612 C CA . GLY A 1 205 ? 17.828 -0.649 -7.988 1 90 205 GLY A CA 1
ATOM 1613 C C . GLY A 1 205 ? 18.344 -0.986 -6.598 1 90 205 GLY A C 1
ATOM 1614 O O . GLY A 1 205 ? 19.359 -1.656 -6.449 1 90 205 GLY A O 1
ATOM 1615 N N . GLY A 1 206 ? 17.578 -0.555 -5.535 1 93.5 206 GLY A N 1
ATOM 1616 C CA . GLY A 1 206 ? 17.984 -0.785 -4.156 1 93.5 206 GLY A CA 1
ATOM 1617 C C . GLY A 1 206 ? 19.109 0.119 -3.705 1 93.5 206 GLY A C 1
ATOM 1618 O O . GLY A 1 206 ? 19.703 0.842 -4.516 1 93.5 206 GLY A O 1
ATOM 1619 N N . TRP A 1 207 ? 19.344 0.055 -2.432 1 96.06 207 TRP A N 1
ATOM 1620 C CA . TRP A 1 207 ? 20.5 0.75 -1.852 1 96.06 207 TRP A CA 1
ATOM 1621 C C . TRP A 1 207 ? 21.797 0.071 -2.246 1 96.06 207 TRP A C 1
ATOM 1623 O O . TRP A 1 207 ? 21.875 -1.157 -2.33 1 96.06 207 TRP A O 1
ATOM 1633 N N . THR A 1 208 ? 22.844 0.862 -2.467 1 95.75 208 THR A N 1
ATOM 1634 C CA . THR A 1 208 ? 24.172 0.269 -2.596 1 95.75 208 THR A CA 1
ATOM 1635 C C . THR A 1 208 ? 24.703 -0.161 -1.232 1 95.75 208 THR A C 1
ATOM 1637 O O . THR A 1 208 ? 24.234 0.312 -0.197 1 95.75 208 THR A O 1
ATOM 1640 N N . THR A 1 209 ? 25.672 -1.059 -1.314 1 96.12 209 THR A N 1
ATOM 1641 C CA . THR A 1 209 ? 26.297 -1.522 -0.077 1 96.12 209 THR A CA 1
ATOM 1642 C C . THR A 1 209 ? 26.859 -0.35 0.715 1 96.12 209 THR A C 1
ATOM 1644 O O . THR A 1 209 ? 26.609 -0.225 1.916 1 96.12 209 THR A O 1
ATOM 1647 N N . PRO A 1 210 ? 27.547 0.628 0.074 1 97 210 PRO A N 1
ATOM 1648 C CA . PRO A 1 210 ? 28.078 1.787 0.802 1 97 210 PRO A CA 1
ATOM 1649 C C . PRO A 1 210 ? 26.969 2.639 1.424 1 97 210 PRO A C 1
ATOM 1651 O O . PRO A 1 210 ? 27.141 3.168 2.525 1 97 210 PRO A O 1
ATOM 1654 N N . GLU A 1 211 ? 25.891 2.814 0.814 1 97.19 211 GLU A N 1
ATOM 1655 C CA . GLU A 1 211 ? 24.766 3.59 1.352 1 97.19 211 GLU A CA 1
ATOM 1656 C C . GLU A 1 211 ? 24.203 2.949 2.617 1 97.19 211 GLU A C 1
ATOM 1658 O O . GLU A 1 211 ? 23.906 3.643 3.592 1 97.19 211 GLU A O 1
ATOM 1663 N N . VAL A 1 212 ? 24.031 1.614 2.566 1 97.56 212 VAL A N 1
ATOM 1664 C CA . VAL A 1 212 ? 23.531 0.894 3.729 1 97.56 212 VAL A CA 1
ATOM 1665 C C . VAL A 1 212 ? 24.516 1.007 4.883 1 97.56 212 VAL A C 1
ATOM 1667 O O . VAL A 1 212 ? 24.125 1.254 6.027 1 97.56 212 VAL A O 1
ATOM 1670 N N . GLU A 1 213 ? 25.781 0.844 4.547 1 97.56 213 GLU A N 1
ATOM 1671 C CA . GLU A 1 213 ? 26.828 0.952 5.559 1 97.56 213 GLU A CA 1
ATOM 1672 C C . GLU A 1 213 ? 26.844 2.342 6.188 1 97.56 213 GLU A C 1
ATOM 1674 O O . GLU A 1 213 ? 26.969 2.477 7.406 1 97.56 213 GLU A O 1
ATOM 1679 N N . GLU A 1 214 ? 26.734 3.344 5.387 1 97.06 214 GLU A N 1
ATOM 1680 C CA . GLU A 1 214 ? 26.688 4.715 5.891 1 97.06 214 GLU A CA 1
ATOM 1681 C C . GLU A 1 214 ? 25.469 4.934 6.785 1 97.06 214 GLU A C 1
ATOM 1683 O O . GLU A 1 214 ? 25.562 5.598 7.82 1 97.06 214 GLU A O 1
ATOM 1688 N N . ALA A 1 215 ? 24.312 4.398 6.395 1 97.12 215 ALA A N 1
ATOM 1689 C CA . ALA A 1 215 ? 23.109 4.496 7.207 1 97.12 215 ALA A CA 1
ATOM 1690 C C . ALA A 1 215 ? 23.312 3.857 8.578 1 97.12 215 ALA A C 1
ATOM 1692 O O . ALA A 1 215 ? 22.938 4.434 9.602 1 97.12 215 ALA A O 1
ATOM 1693 N N . ILE A 1 216 ? 23.922 2.709 8.555 1 96.44 216 ILE A N 1
ATOM 1694 C CA . ILE A 1 216 ? 24.188 2.002 9.805 1 96.44 216 ILE A CA 1
ATOM 1695 C C . ILE A 1 216 ? 25.109 2.844 10.68 1 96.44 216 ILE A C 1
ATOM 1697 O O . ILE A 1 216 ? 24.891 2.965 11.891 1 96.44 216 ILE A O 1
ATOM 1701 N N . ASN A 1 217 ? 26.078 3.439 10.047 1 95.44 217 ASN A N 1
ATOM 1702 C CA . ASN A 1 217 ? 26.984 4.32 10.773 1 95.44 217 ASN A CA 1
ATOM 1703 C C . ASN A 1 217 ? 26.25 5.512 11.375 1 95.44 217 ASN A C 1
ATOM 1705 O O . ASN A 1 217 ? 26.688 6.078 12.375 1 95.44 217 ASN A O 1
ATOM 1709 N N . ARG A 1 218 ? 25.156 5.863 10.766 1 94.12 218 ARG A N 1
ATOM 1710 C CA . ARG A 1 218 ? 24.328 6.973 11.242 1 94.12 218 ARG A CA 1
ATOM 1711 C C . ARG A 1 218 ? 23.188 6.465 12.117 1 94.12 218 ARG A C 1
ATOM 1713 O O . ARG A 1 218 ? 22.156 7.133 12.25 1 94.12 218 ARG A O 1
ATOM 1720 N N . ARG A 1 219 ? 23.266 5.188 12.57 1 93.56 219 ARG A N 1
ATOM 1721 C CA . ARG A 1 219 ? 22.422 4.562 13.586 1 93.56 219 ARG A CA 1
ATOM 1722 C C . ARG A 1 219 ? 21.062 4.18 13 1 93.56 219 ARG A C 1
ATOM 1724 O O . ARG A 1 219 ? 20.062 4.164 13.719 1 93.56 219 ARG A O 1
ATOM 1731 N N . PHE A 1 220 ? 21.047 4.008 11.727 1 96.62 220 PHE A N 1
ATOM 1732 C CA . PHE A 1 220 ? 19.875 3.34 11.156 1 96.62 220 PHE A CA 1
ATOM 1733 C C . PHE A 1 220 ? 19.938 1.839 11.414 1 96.62 220 PHE A C 1
ATOM 1735 O O . PHE A 1 220 ? 20.984 1.219 11.289 1 96.62 220 PHE A O 1
ATOM 1742 N N . GLN A 1 221 ? 18.875 1.302 11.812 1 97 221 GLN A N 1
ATOM 1743 C CA . GLN A 1 221 ? 18.719 -0.149 11.859 1 97 221 GLN A CA 1
ATOM 1744 C C . GLN A 1 221 ? 18.234 -0.699 10.523 1 97 221 GLN A C 1
ATOM 1746 O O . GLN A 1 221 ? 17.156 -0.341 10.047 1 97 221 GLN A O 1
ATOM 1751 N N . PRO A 1 222 ? 19.047 -1.525 9.836 1 98.06 222 PRO A N 1
ATOM 1752 C CA . PRO A 1 222 ? 18.531 -2.184 8.633 1 98.06 222 PRO A CA 1
ATOM 1753 C C . PRO A 1 222 ? 17.406 -3.172 8.938 1 98.06 222 PRO A C 1
ATOM 1755 O O . PRO A 1 222 ? 17.484 -3.912 9.922 1 98.06 222 PRO A O 1
ATOM 1758 N N . VAL A 1 223 ? 16.375 -3.18 8.141 1 98.19 223 VAL A N 1
ATOM 1759 C CA . VAL A 1 223 ? 15.219 -4.047 8.359 1 98.19 223 VAL A CA 1
ATOM 1760 C C . VAL A 1 223 ? 14.711 -4.582 7.023 1 98.19 223 VAL A C 1
ATOM 1762 O O . VAL A 1 223 ? 14.984 -4.004 5.973 1 98.19 223 VAL A O 1
ATOM 1765 N N . SER A 1 224 ? 14.031 -5.688 7.102 1 97.31 224 SER A N 1
ATOM 1766 C CA . SER A 1 224 ? 13.352 -6.301 5.965 1 97.31 224 SER A CA 1
ATOM 1767 C C . SER A 1 224 ? 11.859 -6.02 5.996 1 97.31 224 SER A C 1
ATOM 1769 O O . SER A 1 224 ? 11.281 -5.832 7.07 1 97.31 224 SER A O 1
ATOM 1771 N N . LEU A 1 225 ? 11.281 -5.977 4.832 1 97.5 225 LEU A N 1
ATOM 1772 C CA . LEU A 1 225 ? 9.828 -5.859 4.734 1 97.5 225 LEU A CA 1
ATOM 1773 C C . LEU A 1 225 ? 9.203 -7.184 4.312 1 97.5 225 LEU A C 1
ATOM 1775 O O . LEU A 1 225 ? 8.016 -7.238 3.988 1 97.5 225 LEU A O 1
ATOM 1779 N N . GLY A 1 226 ? 10 -8.25 4.297 1 95.81 226 GLY A N 1
ATOM 1780 C CA . GLY A 1 226 ? 9.477 -9.562 3.945 1 95.81 226 GLY A CA 1
ATOM 1781 C C . GLY A 1 226 ? 10.344 -10.297 2.939 1 95.81 226 GLY A C 1
ATOM 1782 O O . GLY A 1 226 ? 11.438 -9.828 2.598 1 95.81 226 GLY A O 1
ATOM 1783 N N . SER A 1 227 ? 9.867 -11.43 2.432 1 94 227 SER A N 1
ATOM 1784 C CA . SER A 1 227 ? 10.672 -12.367 1.654 1 94 227 SER A CA 1
ATOM 1785 C C . SER A 1 227 ? 10.586 -12.062 0.162 1 94 227 SER A C 1
ATOM 1787 O O . SER A 1 227 ? 11.391 -12.555 -0.625 1 94 227 SER A O 1
ATOM 1789 N N . ARG A 1 228 ? 9.633 -11.297 -0.23 1 95.75 228 ARG A N 1
ATOM 1790 C CA . ARG A 1 228 ? 9.453 -10.945 -1.635 1 95.75 228 ARG A CA 1
ATOM 1791 C C . ARG A 1 228 ? 10.062 -9.586 -1.946 1 95.75 228 ARG A C 1
ATOM 1793 O O . ARG A 1 228 ? 10.266 -8.766 -1.046 1 95.75 228 ARG A O 1
ATOM 1800 N N . ILE A 1 229 ? 10.367 -9.344 -3.146 1 95.69 229 ILE A N 1
ATOM 1801 C CA . ILE A 1 229 ? 10.922 -8.062 -3.576 1 95.69 229 ILE A CA 1
ATOM 1802 C C . ILE A 1 229 ? 9.789 -7.09 -3.891 1 95.69 229 ILE A C 1
ATOM 1804 O O . ILE A 1 229 ? 9.023 -7.301 -4.836 1 95.69 229 ILE A O 1
ATOM 1808 N N . LEU A 1 230 ? 9.711 -6.09 -3.133 1 97.12 230 LEU A N 1
ATOM 1809 C CA . LEU A 1 230 ? 8.695 -5.062 -3.365 1 97.12 230 LEU A CA 1
ATOM 1810 C C . LEU A 1 230 ? 9.211 -4.004 -4.332 1 97.12 230 LEU A C 1
ATOM 1812 O O . LEU A 1 230 ? 10.391 -3.637 -4.293 1 97.12 230 LEU A O 1
ATOM 1816 N N . ARG A 1 231 ? 8.352 -3.518 -5.145 1 95.75 231 ARG A N 1
ATOM 1817 C CA . ARG A 1 231 ? 8.688 -2.336 -5.93 1 95.75 231 ARG A CA 1
ATOM 1818 C C . ARG A 1 231 ? 8.945 -1.133 -5.031 1 95.75 231 ARG A C 1
ATOM 1820 O O . ARG A 1 231 ? 8.414 -1.057 -3.92 1 95.75 231 ARG A O 1
ATOM 1827 N N . SER A 1 232 ? 9.664 -0.185 -5.562 1 94.94 232 SER A N 1
ATOM 1828 C CA . SER A 1 232 ? 10.008 1.018 -4.812 1 94.94 232 SER A CA 1
ATOM 1829 C C . SER A 1 232 ? 8.766 1.842 -4.488 1 94.94 232 SER A C 1
ATOM 1831 O O . SER A 1 232 ? 8.773 2.641 -3.549 1 94.94 232 SER A O 1
ATOM 1833 N N . VAL A 1 233 ? 7.695 1.664 -5.242 1 95.88 233 VAL A N 1
ATOM 1834 C CA . VAL A 1 233 ? 6.438 2.363 -4.992 1 95.88 233 VAL A CA 1
ATOM 1835 C C . VAL A 1 233 ? 5.672 1.666 -3.873 1 95.88 233 VAL A C 1
ATOM 1837 O O . VAL A 1 233 ? 5.012 2.322 -3.062 1 95.88 233 VAL A O 1
ATOM 1840 N N . THR A 1 234 ? 5.762 0.329 -3.742 1 97.25 234 THR A N 1
ATOM 1841 C CA . THR A 1 234 ? 5.012 -0.477 -2.783 1 97.25 234 THR A CA 1
ATOM 1842 C C . THR A 1 234 ? 5.691 -0.466 -1.418 1 97.25 234 THR A C 1
ATOM 1844 O O . THR A 1 234 ? 5.02 -0.452 -0.384 1 97.25 234 THR A O 1
ATOM 1847 N N . ALA A 1 235 ? 6.996 -0.399 -1.403 1 98.31 235 ALA A N 1
ATOM 1848 C CA . ALA A 1 235 ? 7.781 -0.561 -0.183 1 98.31 235 ALA A CA 1
ATOM 1849 C C . ALA A 1 235 ? 7.43 0.517 0.84 1 98.31 235 ALA A C 1
ATOM 1851 O O . ALA A 1 235 ? 7.211 0.217 2.016 1 98.31 235 ALA A O 1
ATOM 1852 N N . PRO A 1 236 ? 7.352 1.826 0.445 1 98.31 236 PRO A N 1
ATOM 1853 C CA . PRO A 1 236 ? 6.992 2.842 1.438 1 98.31 236 PRO A CA 1
ATOM 1854 C C . PRO A 1 236 ? 5.602 2.625 2.027 1 98.31 236 PRO A C 1
ATOM 1856 O O . PRO A 1 236 ? 5.375 2.904 3.207 1 98.31 236 PRO A O 1
ATOM 1859 N N . MET A 1 237 ? 4.668 2.146 1.246 1 97.94 237 MET A N 1
ATOM 1860 C CA . MET A 1 237 ? 3.314 1.876 1.719 1 97.94 237 MET A CA 1
ATOM 1861 C C . MET A 1 237 ? 3.312 0.754 2.752 1 97.94 237 MET A C 1
ATOM 1863 O O . MET A 1 237 ? 2.652 0.858 3.787 1 97.94 237 MET A O 1
ATOM 1867 N N . VAL A 1 238 ? 4.094 -0.285 2.418 1 98.62 238 VAL A N 1
ATOM 1868 C CA . VAL A 1 238 ? 4.191 -1.423 3.326 1 98.62 238 VAL A CA 1
ATOM 1869 C C . VAL A 1 238 ? 4.828 -0.984 4.641 1 98.62 238 VAL A C 1
ATOM 1871 O O . VAL A 1 238 ? 4.293 -1.259 5.719 1 98.62 238 VAL A O 1
ATOM 1874 N N . ALA A 1 239 ? 5.914 -0.283 4.555 1 98.69 239 ALA A N 1
ATOM 1875 C CA . ALA A 1 239 ? 6.629 0.156 5.75 1 98.69 239 ALA A CA 1
ATOM 1876 C C . ALA A 1 239 ? 5.742 1.031 6.633 1 98.69 239 ALA A C 1
ATOM 1878 O O . ALA A 1 239 ? 5.652 0.817 7.844 1 98.69 239 ALA A O 1
ATOM 1879 N N . LEU A 1 240 ? 5.051 1.982 6.012 1 98.56 240 LEU A N 1
ATOM 1880 C CA . LEU A 1 240 ? 4.246 2.912 6.793 1 98.56 240 LEU A CA 1
ATOM 1881 C C . LEU A 1 240 ? 2.984 2.23 7.316 1 98.56 240 LEU A C 1
ATOM 1883 O O . LEU A 1 240 ? 2.467 2.598 8.375 1 98.56 240 LEU A O 1
ATOM 1887 N N . SER A 1 241 ? 2.436 1.209 6.586 1 98.62 241 SER A N 1
ATOM 1888 C CA . SER A 1 241 ? 1.323 0.414 7.098 1 98.62 241 SER A CA 1
ATOM 1889 C C . SER A 1 241 ? 1.68 -0.247 8.422 1 98.62 241 SER A C 1
ATOM 1891 O O . SER A 1 241 ? 0.858 -0.29 9.344 1 98.62 241 SER A O 1
ATOM 1893 N N . LEU A 1 242 ? 2.912 -0.761 8.523 1 98.31 242 LEU A N 1
ATOM 1894 C CA . LEU A 1 242 ? 3.369 -1.42 9.742 1 98.31 242 LEU A CA 1
ATOM 1895 C C . LEU A 1 242 ? 3.533 -0.413 10.875 1 98.31 242 LEU A C 1
ATOM 1897 O O . LEU A 1 242 ? 3.119 -0.673 12.008 1 98.31 242 LEU A O 1
ATOM 1901 N N . VAL A 1 243 ? 4.086 0.742 10.562 1 97.31 243 VAL A N 1
ATOM 1902 C CA . VAL A 1 243 ? 4.273 1.787 11.562 1 97.31 243 VAL A CA 1
ATOM 1903 C C . VAL A 1 243 ? 2.918 2.242 12.094 1 97.31 243 VAL A C 1
ATOM 1905 O O . VAL A 1 243 ? 2.721 2.336 13.305 1 97.31 243 VAL A O 1
ATOM 1908 N N . ALA A 1 244 ? 2.008 2.537 11.148 1 97 244 ALA A N 1
ATOM 1909 C CA . ALA A 1 244 ? 0.679 2.998 11.547 1 97 244 ALA A CA 1
ATOM 1910 C C . ALA A 1 244 ? -0.027 1.96 12.414 1 97 244 ALA A C 1
ATOM 1912 O O . ALA A 1 244 ? -0.612 2.297 13.445 1 97 244 ALA A O 1
ATOM 1913 N N . ALA A 1 245 ? 0.063 0.7 12.023 1 97.06 245 ALA A N 1
ATOM 1914 C CA . ALA A 1 245 ? -0.619 -0.375 12.742 1 97.06 245 ALA A CA 1
ATOM 1915 C C . ALA A 1 245 ? -0.068 -0.528 14.156 1 97.06 245 ALA A C 1
ATOM 1917 O O . ALA A 1 245 ? -0.832 -0.596 15.117 1 97.06 245 ALA A O 1
ATOM 1918 N N . VAL A 1 246 ? 1.237 -0.56 14.266 1 95.94 246 VAL A N 1
ATOM 1919 C CA . VAL A 1 246 ? 1.866 -0.747 15.57 1 95.94 246 VAL A CA 1
ATOM 1920 C C . VAL A 1 246 ? 1.565 0.452 16.469 1 95.94 246 VAL A C 1
ATOM 1922 O O . VAL A 1 246 ? 1.34 0.295 17.672 1 95.94 246 VAL A O 1
ATOM 1925 N N . SER A 1 247 ? 1.499 1.646 15.82 1 93.31 247 SER A N 1
ATOM 1926 C CA . SER A 1 247 ? 1.231 2.873 16.562 1 93.31 247 SER A CA 1
ATOM 1927 C C . SER A 1 247 ? -0.201 2.898 17.094 1 93.31 247 SER A C 1
ATOM 1929 O O . SER A 1 247 ? -0.477 3.506 18.125 1 93.31 247 SER A O 1
ATOM 1931 N N . GLU A 1 248 ? -1.126 2.189 16.375 1 93.06 248 GLU A N 1
ATOM 1932 C CA . GLU A 1 248 ? -2.545 2.365 16.672 1 93.06 248 GLU A CA 1
ATOM 1933 C C . GLU A 1 248 ? -3.172 1.064 17.172 1 93.06 248 GLU A C 1
ATOM 1935 O O . GLU A 1 248 ? -4.387 0.988 17.359 1 93.06 248 GLU A O 1
ATOM 1940 N N . MET A 1 249 ? -2.404 0.034 17.344 1 90.19 249 MET A N 1
ATOM 1941 C CA . MET A 1 249 ? -2.955 -1.292 17.609 1 90.19 249 MET A CA 1
ATOM 1942 C C . MET A 1 249 ? -3.689 -1.32 18.953 1 90.19 249 MET A C 1
ATOM 1944 O O . MET A 1 249 ? -4.547 -2.178 19.172 1 90.19 249 MET A O 1
ATOM 1948 N N . ASP A 1 250 ? -3.441 -0.304 19.75 1 85.06 250 ASP A N 1
ATOM 1949 C CA . ASP A 1 250 ? -4.086 -0.279 21.062 1 85.06 250 ASP A CA 1
ATOM 1950 C C . AS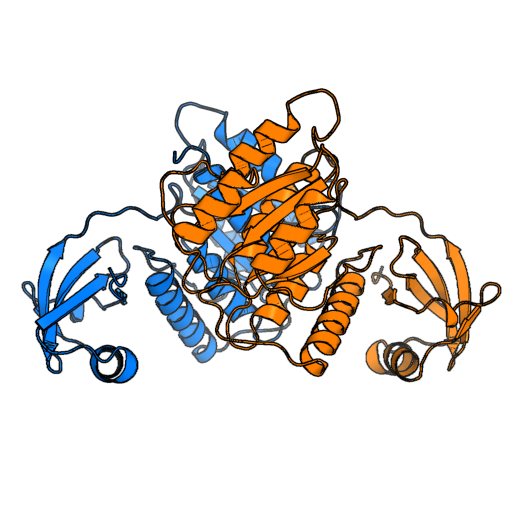P A 1 250 ? -5.297 0.652 21.062 1 85.06 250 ASP A C 1
ATOM 1952 O O . ASP A 1 250 ? -5.93 0.855 22.094 1 85.06 250 ASP A O 1
ATOM 1956 N N . ASN A 1 251 ? -5.488 1.24 19.797 1 75.81 251 ASN A N 1
ATOM 1957 C CA . ASN A 1 251 ? -6.629 2.139 19.672 1 75.81 251 ASN A CA 1
ATOM 1958 C C . ASN A 1 251 ? -7.945 1.368 19.625 1 75.81 251 ASN A C 1
ATOM 1960 O O . ASN A 1 251 ? -8.172 0.58 18.703 1 75.81 251 ASN A O 1
ATOM 1964 N N . TYR A 1 252 ? -8.484 0.646 20.641 1 64.81 252 TYR A N 1
ATOM 1965 C CA . TYR A 1 252 ? -9.82 0.062 20.719 1 64.81 252 TYR A CA 1
ATOM 1966 C C . TYR A 1 252 ? -10.227 -0.165 22.172 1 64.81 252 TYR A C 1
ATOM 1968 O O . TYR A 1 252 ? -9.375 -0.326 23.047 1 64.81 252 TYR A O 1
ATOM 1976 N N . MET B 1 1 ? 26.016 -8.75 -8.984 1 38.47 1 MET B N 1
ATOM 1977 C CA . MET B 1 1 ? 25.531 -9.695 -9.984 1 38.47 1 MET B CA 1
ATOM 1978 C C . MET B 1 1 ? 24.094 -9.375 -10.375 1 38.47 1 MET B C 1
ATOM 1980 O O . MET B 1 1 ? 23.234 -9.195 -9.516 1 38.47 1 MET B O 1
ATOM 1984 N N . ARG B 1 2 ? 23.938 -8.914 -11.57 1 52.75 2 ARG B N 1
ATOM 1985 C CA . ARG B 1 2 ? 22.625 -8.516 -12.07 1 52.75 2 ARG B CA 1
ATOM 1986 C C . ARG B 1 2 ? 21.594 -9.609 -11.82 1 52.75 2 ARG B C 1
ATOM 1988 O O . ARG B 1 2 ? 21.844 -10.789 -12.086 1 52.75 2 ARG B O 1
ATOM 1995 N N . GLU B 1 3 ? 20.516 -9.352 -10.984 1 80.62 3 GLU B N 1
ATOM 1996 C CA . GLU B 1 3 ? 19.516 -10.352 -10.625 1 80.62 3 GLU B CA 1
ATOM 1997 C C . GLU B 1 3 ? 18.844 -10.922 -11.875 1 80.62 3 GLU B C 1
ATOM 1999 O O . GLU B 1 3 ? 18.516 -10.18 -12.805 1 80.62 3 GLU B O 1
ATOM 2004 N N . LEU B 1 4 ? 18.969 -12.156 -12.125 1 91 4 LEU B N 1
ATOM 2005 C CA . LEU B 1 4 ? 18.391 -12.859 -13.266 1 91 4 LEU B CA 1
ATOM 2006 C C . LEU B 1 4 ? 16.906 -12.562 -13.391 1 91 4 LEU B C 1
ATOM 2008 O O . LEU B 1 4 ? 16.188 -12.477 -12.391 1 91 4 LEU B O 1
ATOM 2012 N N . GLN B 1 5 ? 16.562 -12.289 -14.664 1 93.5 5 GLN B N 1
ATOM 2013 C CA . GLN B 1 5 ? 15.156 -12.016 -14.945 1 93.5 5 GLN B CA 1
ATOM 2014 C C . GLN B 1 5 ? 14.32 -13.289 -14.906 1 93.5 5 GLN B C 1
ATOM 2016 O O . GLN B 1 5 ? 14.844 -14.383 -15.141 1 93.5 5 GLN B O 1
ATOM 2021 N N . ARG B 1 6 ? 13.094 -13.094 -14.594 1 95.88 6 ARG B N 1
ATOM 2022 C CA . ARG B 1 6 ? 12.172 -14.211 -14.445 1 95.88 6 ARG B CA 1
ATOM 2023 C C . ARG B 1 6 ? 11.055 -14.141 -15.484 1 95.88 6 ARG B C 1
ATOM 2025 O O . ARG B 1 6 ? 10.539 -13.062 -15.781 1 95.88 6 ARG B O 1
ATOM 2032 N N . ILE B 1 7 ? 10.727 -15.336 -15.992 1 96.31 7 ILE B N 1
ATOM 2033 C CA . ILE B 1 7 ? 9.656 -15.398 -16.984 1 96.31 7 ILE B CA 1
ATOM 2034 C C . ILE B 1 7 ? 8.703 -16.547 -16.641 1 96.31 7 ILE B C 1
ATOM 2036 O O . ILE B 1 7 ? 9.133 -17.688 -16.516 1 96.31 7 ILE B O 1
ATOM 2040 N N . ALA B 1 8 ? 7.422 -16.219 -16.562 1 96.62 8 ALA B N 1
ATOM 2041 C CA . ALA B 1 8 ? 6.398 -17.234 -16.375 1 96.62 8 ALA B CA 1
ATOM 2042 C C . ALA B 1 8 ? 6.07 -17.938 -17.688 1 96.62 8 ALA B C 1
ATOM 2044 O O . ALA B 1 8 ? 5.895 -17.281 -18.719 1 96.62 8 ALA B O 1
ATOM 2045 N N . ILE B 1 9 ? 6 -19.25 -17.672 1 95.31 9 ILE B N 1
ATOM 2046 C CA . ILE B 1 9 ? 5.691 -20 -18.875 1 95.31 9 ILE B CA 1
ATOM 2047 C C . ILE B 1 9 ? 4.5 -20.922 -18.625 1 95.31 9 ILE B C 1
ATOM 2049 O O . ILE B 1 9 ? 4.254 -21.344 -17.484 1 95.31 9 ILE B O 1
ATOM 2053 N N . ALA B 1 10 ? 3.783 -21.203 -19.656 1 93.75 10 ALA B N 1
ATOM 2054 C CA . ALA B 1 10 ? 2.715 -22.203 -19.594 1 93.75 10 ALA B CA 1
ATOM 2055 C C . ALA B 1 10 ? 3.279 -23.609 -19.625 1 93.75 10 ALA B C 1
ATOM 2057 O O . ALA B 1 10 ? 4.379 -23.844 -20.125 1 93.75 10 ALA B O 1
ATOM 2058 N N . SER B 1 11 ? 2.512 -24.484 -19.125 1 91.06 11 SER B N 1
ATOM 2059 C CA . SER B 1 11 ? 2.955 -25.875 -19.031 1 91.06 11 SER B CA 1
ATOM 2060 C C . SER B 1 11 ? 3.26 -26.453 -20.422 1 91.06 11 SER B C 1
ATOM 2062 O O . SER B 1 11 ? 4.18 -27.25 -20.578 1 91.06 11 SER B O 1
ATOM 2064 N N . GLU B 1 12 ? 2.559 -26 -21.375 1 93.25 12 GLU B N 1
ATOM 2065 C CA . GLU B 1 12 ? 2.688 -26.531 -22.719 1 93.25 12 GLU B CA 1
ATOM 2066 C C . GLU B 1 12 ? 4.004 -26.094 -23.359 1 93.25 12 GLU B C 1
ATOM 2068 O O . GLU B 1 12 ? 4.43 -26.672 -24.375 1 93.25 12 GLU B O 1
ATOM 2073 N N . GLN B 1 13 ? 4.605 -25.094 -22.766 1 94.81 13 GLN B N 1
ATOM 2074 C CA . GLN B 1 13 ? 5.859 -24.594 -23.312 1 94.81 13 GLN B CA 1
ATOM 2075 C C . GLN B 1 13 ? 7.043 -25.438 -22.859 1 94.81 13 GLN B C 1
ATOM 2077 O O . GLN B 1 13 ? 8.141 -25.328 -23.406 1 94.81 13 GLN B O 1
ATOM 2082 N N . PHE B 1 14 ? 6.84 -26.188 -21.844 1 90.75 14 PHE B N 1
ATOM 2083 C CA . PHE B 1 14 ? 7.922 -26.938 -21.203 1 90.75 14 PHE B CA 1
ATOM 2084 C C . PHE B 1 14 ? 7.918 -28.391 -21.688 1 90.75 14 PHE B C 1
ATOM 2086 O O . PHE B 1 14 ? 6.953 -29.125 -21.453 1 90.75 14 PHE B O 1
ATOM 2093 N N . HIS B 1 15 ? 9.039 -28.844 -22.406 1 89.44 15 HIS B N 1
ATOM 2094 C CA . HIS B 1 15 ? 9.1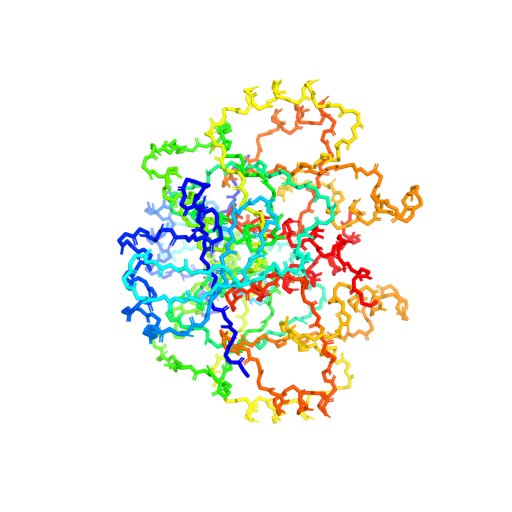8 -30.188 -22.938 1 89.44 15 HIS B CA 1
ATOM 2095 C C . HIS B 1 15 ? 10.57 -30.75 -22.656 1 89.44 15 HIS B C 1
ATOM 2097 O O . HIS B 1 15 ? 11.57 -30.25 -23.172 1 89.44 15 HIS B O 1
ATOM 2103 N N . HIS B 1 16 ? 10.711 -31.969 -22.062 1 84.81 16 HIS B N 1
ATOM 2104 C CA . HIS B 1 16 ? 11.953 -32.719 -21.875 1 84.81 16 HIS B CA 1
ATOM 2105 C C . HIS B 1 16 ? 13.133 -31.766 -21.641 1 84.81 16 HIS B C 1
ATOM 2107 O O . HIS B 1 16 ? 14.148 -31.875 -22.328 1 84.81 16 HIS B O 1
ATOM 2113 N N . GLN B 1 17 ? 13.086 -30.828 -20.75 1 87.62 17 GLN B N 1
ATOM 2114 C CA . GLN B 1 17 ? 14.125 -29.891 -20.328 1 87.62 17 GLN B CA 1
ATOM 2115 C C . GLN B 1 17 ? 14.297 -28.766 -21.344 1 87.62 17 GLN B C 1
ATOM 2117 O O . GLN B 1 17 ? 15.289 -28.031 -21.297 1 87.62 17 GLN B O 1
ATOM 2122 N N . GLN B 1 18 ? 13.422 -28.766 -22.266 1 94.25 18 GLN B N 1
ATOM 2123 C CA . GLN B 1 18 ? 13.398 -27.656 -23.234 1 94.25 18 GLN B CA 1
ATOM 2124 C C . GLN B 1 18 ? 12.164 -26.781 -23.047 1 94.25 18 GLN B C 1
ATOM 2126 O O . GLN B 1 18 ? 11.117 -27.266 -22.609 1 94.25 18 GLN B O 1
ATOM 2131 N N . VAL B 1 19 ? 12.352 -25.469 -23.375 1 95.88 19 VAL B N 1
ATOM 2132 C CA . VAL B 1 19 ? 11.25 -24.531 -23.266 1 95.88 19 VAL B CA 1
ATOM 2133 C C . VAL B 1 19 ? 11.039 -23.812 -24.594 1 95.88 19 VAL B C 1
ATOM 2135 O O . VAL B 1 19 ? 11.977 -23.281 -25.172 1 95.88 19 VAL B O 1
ATOM 2138 N N . ASP B 1 20 ? 9.883 -23.844 -25.078 1 96.62 20 ASP B N 1
ATOM 2139 C CA . ASP B 1 20 ? 9.492 -23.094 -26.266 1 96.62 20 ASP B CA 1
ATOM 2140 C C . ASP B 1 20 ? 8.938 -21.719 -25.906 1 96.62 20 ASP B C 1
ATOM 2142 O O . ASP B 1 20 ? 7.82 -21.609 -25.391 1 96.62 20 ASP B O 1
ATOM 2146 N N . LEU B 1 21 ? 9.633 -20.734 -26.219 1 96.88 21 LEU B N 1
ATOM 2147 C CA . LEU B 1 21 ? 9.242 -19.375 -25.859 1 96.88 21 LEU B CA 1
ATOM 2148 C C . LEU B 1 21 ? 8.242 -18.812 -26.875 1 96.88 21 LEU B C 1
ATOM 2150 O O . LEU B 1 21 ? 8.367 -19.078 -28.078 1 96.88 21 LEU B O 1
ATOM 2154 N N . THR B 1 22 ? 7.301 -18.094 -26.391 1 96.19 22 THR B N 1
ATOM 2155 C CA . THR B 1 22 ? 6.375 -17.391 -27.281 1 96.19 22 THR B CA 1
ATOM 2156 C C . THR B 1 22 ? 7.062 -16.219 -27.969 1 96.19 22 THR B C 1
ATOM 2158 O O . THR B 1 22 ? 8.156 -15.82 -27.578 1 96.19 22 THR B O 1
ATOM 2161 N N . ALA B 1 23 ? 6.387 -15.688 -28.969 1 95.75 23 ALA B N 1
ATOM 2162 C CA . ALA B 1 23 ? 6.934 -14.531 -29.672 1 95.75 23 ALA B CA 1
ATOM 2163 C C . ALA B 1 23 ? 7.152 -13.359 -28.719 1 95.75 23 ALA B C 1
ATOM 2165 O O . ALA B 1 23 ? 8.164 -12.664 -28.797 1 95.75 23 ALA B O 1
ATOM 2166 N N . GLY B 1 24 ? 6.18 -13.172 -27.844 1 94.75 24 GLY B N 1
ATOM 2167 C CA . GLY B 1 24 ? 6.301 -12.109 -26.859 1 94.75 24 GLY B CA 1
ATOM 2168 C C . GLY B 1 24 ? 7.469 -12.312 -25.906 1 94.75 24 GLY B C 1
ATOM 2169 O O . GLY B 1 24 ? 8.188 -11.367 -25.594 1 94.75 24 GLY B O 1
ATOM 2170 N N . GLN B 1 25 ? 7.625 -13.461 -25.453 1 95.25 25 GLN B N 1
ATOM 2171 C CA . GLN B 1 25 ? 8.711 -13.781 -24.531 1 95.25 25 GLN B CA 1
ATOM 2172 C C . GLN B 1 25 ? 10.07 -13.633 -25.219 1 95.25 25 GLN B C 1
ATOM 2174 O O . GLN B 1 25 ? 11.016 -13.133 -24.609 1 95.25 25 GLN B O 1
ATOM 2179 N N . GLN B 1 26 ? 10.148 -14.062 -26.5 1 95.38 26 GLN B N 1
ATOM 2180 C CA . GLN B 1 26 ? 11.367 -13.867 -27.281 1 95.38 26 GLN B CA 1
ATOM 2181 C C . GLN B 1 26 ? 11.719 -12.391 -27.391 1 95.38 26 GLN B C 1
ATOM 2183 O O . GLN B 1 26 ? 12.875 -12.008 -27.172 1 95.38 26 GLN B O 1
ATOM 2188 N N . HIS B 1 27 ? 10.727 -11.695 -27.766 1 95.81 27 HIS B N 1
ATOM 2189 C CA . HIS B 1 27 ? 10.906 -10.25 -27.891 1 95.81 27 HIS B CA 1
ATOM 2190 C C . HIS B 1 27 ? 11.375 -9.633 -26.578 1 95.81 27 HIS B C 1
ATOM 2192 O O . HIS B 1 27 ? 12.289 -8.812 -26.562 1 95.81 27 HIS B O 1
ATOM 2198 N N . TYR B 1 28 ? 10.766 -10.094 -25.562 1 94.38 28 TYR B N 1
ATOM 2199 C CA . TYR B 1 28 ? 11.102 -9.57 -24.25 1 94.38 28 TYR B CA 1
ATOM 2200 C C . TYR B 1 28 ? 12.547 -9.883 -23.891 1 94.38 28 TYR B C 1
ATOM 2202 O O . TYR B 1 28 ? 13.312 -8.992 -23.516 1 94.38 28 TYR B O 1
ATOM 2210 N N . LEU B 1 29 ? 12.984 -11.062 -24 1 94.44 29 LEU B N 1
ATOM 2211 C CA . LEU B 1 29 ? 14.336 -11.484 -23.656 1 94.44 29 LEU B CA 1
ATOM 2212 C C . LEU B 1 29 ? 15.359 -10.812 -24.562 1 94.44 29 LEU B C 1
ATOM 2214 O O . LEU B 1 29 ? 16.359 -10.281 -24.094 1 94.44 29 LEU B O 1
ATOM 2218 N N . GLY B 1 30 ? 15.148 -10.836 -25.812 1 94.5 30 GLY B N 1
ATOM 2219 C CA . GLY B 1 30 ? 16.125 -10.406 -26.797 1 94.5 30 GLY B CA 1
ATOM 2220 C C . GLY B 1 30 ? 16.172 -8.898 -26.969 1 94.5 30 GLY B C 1
ATOM 2221 O O . GLY B 1 30 ? 17.25 -8.312 -27.078 1 94.5 30 GLY B O 1
ATOM 2222 N N . ARG B 1 31 ? 15.039 -8.211 -26.984 1 94.62 31 ARG B N 1
ATOM 2223 C CA . ARG B 1 31 ? 14.984 -6.789 -27.328 1 94.62 31 ARG B CA 1
ATOM 2224 C C . ARG B 1 31 ? 14.906 -5.926 -26.078 1 94.62 31 ARG B C 1
ATOM 2226 O O . ARG B 1 31 ? 15.586 -4.895 -25.984 1 94.62 31 ARG B O 1
ATOM 2233 N N . VAL B 1 32 ? 14.086 -6.371 -25.188 1 92.94 32 VAL B N 1
ATOM 2234 C CA . VAL B 1 32 ? 13.875 -5.551 -24.016 1 92.94 32 VAL B CA 1
ATOM 2235 C C . VAL B 1 32 ? 15.016 -5.762 -23.016 1 92.94 32 VAL B C 1
ATOM 2237 O O . VAL B 1 32 ? 15.625 -4.797 -22.547 1 92.94 32 VAL B O 1
ATOM 2240 N N . LEU B 1 33 ? 15.312 -7.027 -22.766 1 92.56 33 LEU B N 1
ATOM 2241 C CA . LEU B 1 33 ? 16.359 -7.344 -21.797 1 92.56 33 LEU B CA 1
ATOM 2242 C C . LEU B 1 33 ? 17.719 -7.445 -22.469 1 92.56 33 LEU B C 1
ATOM 2244 O O . LEU B 1 33 ? 18.75 -7.473 -21.797 1 92.56 33 LEU B O 1
ATOM 2248 N N . ARG B 1 34 ? 17.688 -7.566 -23.781 1 95.38 34 ARG B N 1
ATOM 2249 C CA . ARG B 1 34 ? 18.875 -7.59 -24.609 1 95.38 34 ARG B CA 1
ATOM 2250 C C . ARG B 1 34 ? 19.781 -8.766 -24.234 1 95.38 34 ARG B C 1
ATOM 2252 O O . ARG B 1 34 ? 21 -8.625 -24.188 1 95.38 34 ARG B O 1
ATOM 2259 N N . LEU B 1 35 ? 19.203 -9.836 -23.922 1 94.81 35 LEU B N 1
ATOM 2260 C CA . LEU B 1 35 ? 19.953 -11.055 -23.672 1 94.81 35 LEU B CA 1
ATOM 2261 C C . LEU B 1 35 ? 20.531 -11.617 -24.969 1 94.81 35 LEU B C 1
ATOM 2263 O O . LEU B 1 35 ? 20 -11.375 -26.047 1 94.81 35 LEU B O 1
ATOM 2267 N N . GLN B 1 36 ? 21.594 -12.312 -24.844 1 96.06 36 GLN B N 1
ATOM 2268 C CA . GLN B 1 36 ? 22.219 -13.023 -25.953 1 96.06 36 GLN B CA 1
ATOM 2269 C C . GLN B 1 36 ? 22.125 -14.539 -25.75 1 96.06 36 GLN B C 1
ATOM 2271 O O . GLN B 1 36 ? 21.984 -15.016 -24.625 1 96.06 36 GLN B O 1
ATOM 2276 N N . PRO B 1 37 ? 22.094 -15.227 -26.953 1 95.94 37 PRO B N 1
ATOM 2277 C CA . PRO B 1 37 ? 22.172 -16.672 -26.766 1 95.94 37 PRO B CA 1
ATOM 2278 C C . PRO B 1 37 ? 23.297 -17.094 -25.812 1 95.94 37 PRO B C 1
ATOM 2280 O O . PRO B 1 37 ? 24.422 -16.594 -25.938 1 95.94 37 PRO B O 1
ATOM 2283 N N . GLY B 1 38 ? 22.984 -17.969 -24.922 1 96.75 38 GLY B N 1
ATOM 2284 C CA . GLY B 1 38 ? 23.953 -18.359 -23.906 1 96.75 38 GLY B CA 1
ATOM 2285 C C . GLY B 1 38 ? 23.672 -17.734 -22.547 1 96.75 38 GLY B C 1
ATOM 2286 O O . GLY B 1 38 ? 24.141 -18.219 -21.516 1 96.75 38 GLY B O 1
ATOM 2287 N N . ASP B 1 39 ? 22.906 -16.625 -22.562 1 96.56 39 ASP B N 1
ATOM 2288 C CA . ASP B 1 39 ? 22.578 -15.938 -21.312 1 96.56 39 ASP B CA 1
ATOM 2289 C C . ASP B 1 39 ? 21.562 -16.734 -20.5 1 96.56 39 ASP B C 1
ATOM 2291 O O . ASP B 1 39 ? 20.797 -17.531 -21.062 1 96.56 39 ASP B O 1
ATOM 2295 N N . ARG B 1 40 ? 21.594 -16.547 -19.234 1 96.56 40 ARG B N 1
ATOM 2296 C CA . ARG B 1 40 ? 20.734 -17.297 -18.328 1 96.56 40 ARG B CA 1
ATOM 2297 C C . ARG B 1 40 ? 19.562 -16.453 -17.859 1 96.56 40 ARG B C 1
ATOM 2299 O O . ARG B 1 40 ? 19.656 -15.234 -17.797 1 96.56 40 ARG B O 1
ATOM 2306 N N . PHE B 1 41 ? 18.5 -17.031 -17.562 1 96.88 41 PHE B N 1
ATOM 2307 C CA . PHE B 1 41 ? 17.312 -16.453 -16.953 1 96.88 41 PHE B CA 1
ATOM 2308 C C . PHE B 1 41 ? 16.516 -17.5 -16.172 1 96.88 41 PHE B C 1
ATOM 2310 O O . PHE B 1 41 ? 16.891 -18.688 -16.172 1 96.88 41 PHE B O 1
ATOM 2317 N N . ILE B 1 42 ? 15.555 -17.094 -15.477 1 96.62 42 ILE B N 1
ATOM 2318 C CA . ILE B 1 42 ? 14.781 -18.016 -14.656 1 96.62 42 ILE B CA 1
ATOM 2319 C C . ILE B 1 42 ? 13.391 -18.203 -15.25 1 96.62 42 ILE B C 1
ATOM 2321 O O . ILE B 1 42 ? 12.75 -17.234 -15.672 1 96.62 42 ILE B O 1
ATOM 2325 N N . ILE B 1 43 ? 12.992 -19.422 -15.367 1 95.94 43 ILE B N 1
ATOM 2326 C CA . ILE B 1 43 ? 11.625 -19.734 -15.781 1 95.94 43 ILE B CA 1
ATOM 2327 C C . ILE B 1 43 ? 10.812 -20.203 -14.578 1 95.94 43 ILE B C 1
ATOM 2329 O O . ILE B 1 43 ? 11.336 -20.922 -13.711 1 95.94 43 ILE B O 1
ATOM 2333 N N . LEU B 1 44 ? 9.578 -19.719 -14.5 1 95.19 44 LEU B N 1
ATOM 2334 C CA . LEU B 1 44 ? 8.664 -20.219 -13.477 1 95.19 44 LEU B CA 1
ATOM 2335 C C . LEU B 1 44 ? 7.379 -20.734 -14.094 1 95.19 44 LEU B C 1
ATOM 2337 O O . LEU B 1 44 ? 6.906 -20.203 -15.102 1 95.19 44 LEU B O 1
ATOM 2341 N N . ASP B 1 45 ? 6.77 -21.75 -13.484 1 94.31 45 ASP B N 1
ATOM 2342 C CA . ASP B 1 45 ? 5.551 -22.359 -14.023 1 94.31 45 ASP B CA 1
ATOM 2343 C C . ASP B 1 45 ? 4.312 -21.812 -13.305 1 94.31 45 ASP B C 1
ATOM 2345 O O . ASP B 1 45 ? 3.186 -22.188 -13.641 1 94.31 45 ASP B O 1
ATOM 2349 N N . GLY B 1 46 ? 4.523 -20.984 -12.305 1 94.69 46 GLY B N 1
ATOM 2350 C CA . GLY B 1 46 ? 3.422 -20.375 -11.562 1 94.69 46 GLY B CA 1
ATOM 2351 C C . GLY B 1 46 ? 2.797 -21.328 -10.555 1 94.69 46 GLY B C 1
ATOM 2352 O O . GLY B 1 46 ? 1.769 -21.016 -9.953 1 94.69 46 GLY B O 1
ATOM 2353 N N . ARG B 1 47 ? 3.402 -22.5 -10.359 1 94.38 47 ARG B N 1
ATOM 2354 C CA . ARG B 1 47 ? 2.875 -23.516 -9.453 1 94.38 47 ARG B CA 1
ATOM 2355 C C . ARG B 1 47 ? 3.936 -23.953 -8.453 1 94.38 47 ARG B C 1
ATOM 2357 O O . ARG B 1 47 ? 3.898 -25.078 -7.957 1 94.38 47 ARG B O 1
ATOM 2364 N N . GLY B 1 48 ? 4.934 -23.078 -8.297 1 94.06 48 GLY B N 1
ATOM 2365 C CA . GLY B 1 48 ? 5.949 -23.359 -7.293 1 94.06 48 GLY B CA 1
ATOM 2366 C C . GLY B 1 48 ? 7.301 -23.719 -7.891 1 94.06 48 GLY B C 1
ATOM 2367 O O . GLY B 1 48 ? 8.312 -23.703 -7.191 1 94.06 48 GLY B O 1
ATOM 2368 N N . GLY B 1 49 ? 7.344 -23.953 -9.164 1 93.31 49 GLY B N 1
ATOM 2369 C CA . GLY B 1 49 ? 8.578 -24.391 -9.797 1 93.31 49 GLY B CA 1
ATOM 2370 C C . GLY B 1 49 ? 9.375 -23.25 -10.406 1 93.31 49 GLY B C 1
ATOM 2371 O O . GLY B 1 49 ? 8.828 -22.453 -11.164 1 93.31 49 GLY B O 1
ATOM 2372 N N . TRP B 1 50 ? 10.664 -23.188 -10.047 1 95.31 50 TRP B N 1
ATOM 2373 C CA . TRP B 1 50 ? 11.641 -22.297 -10.664 1 95.31 50 TRP B CA 1
ATOM 2374 C C . TRP B 1 50 ? 12.781 -23.094 -11.297 1 95.31 50 TRP B C 1
ATOM 2376 O O . TRP B 1 50 ? 13.25 -24.078 -10.719 1 95.31 50 TRP B O 1
ATOM 2386 N N . TRP B 1 51 ? 13.25 -22.703 -12.484 1 96.31 51 TRP B N 1
ATOM 2387 C CA . TRP B 1 51 ? 14.398 -23.328 -13.125 1 96.31 51 TRP B CA 1
ATOM 2388 C C . TRP B 1 51 ? 15.312 -22.281 -13.758 1 96.31 51 TRP B C 1
ATOM 2390 O O . TRP B 1 51 ? 14.836 -21.312 -14.336 1 96.31 51 TRP B O 1
ATOM 2400 N N . LEU B 1 52 ? 16.547 -22.516 -13.562 1 97.12 52 LEU B N 1
ATOM 2401 C CA . LEU B 1 52 ? 17.531 -21.781 -14.367 1 97.12 52 LEU B CA 1
ATOM 2402 C C . LEU B 1 52 ? 17.516 -22.266 -15.812 1 97.12 52 LEU B C 1
ATOM 2404 O O . LEU B 1 52 ? 17.516 -23.484 -16.062 1 97.12 52 LEU B O 1
ATOM 2408 N N . ALA B 1 53 ? 17.406 -21.359 -16.734 1 97.06 53 ALA B N 1
ATOM 2409 C CA . ALA B 1 53 ? 17.375 -21.703 -18.156 1 97.06 53 ALA B CA 1
ATOM 2410 C C . ALA B 1 53 ? 18.422 -20.891 -18.938 1 97.06 53 ALA B C 1
ATOM 2412 O O . ALA B 1 53 ? 18.859 -19.828 -18.484 1 97.06 53 ALA B O 1
ATOM 2413 N N . ILE B 1 54 ? 18.859 -21.469 -19.969 1 97.56 54 ILE B N 1
ATOM 2414 C CA . ILE B 1 54 ? 19.75 -20.797 -20.906 1 97.56 54 ILE B CA 1
ATOM 2415 C C . ILE B 1 54 ? 19.031 -20.531 -22.219 1 97.56 54 ILE B C 1
ATOM 2417 O O . ILE B 1 54 ? 18.422 -21.422 -22.797 1 97.56 54 ILE B O 1
ATOM 2421 N N . TRP B 1 55 ? 19.094 -19.312 -22.578 1 97.06 55 TRP B N 1
ATOM 2422 C CA . TRP B 1 55 ? 18.484 -18.953 -23.859 1 97.06 55 TRP B CA 1
ATOM 2423 C C . TRP B 1 55 ? 19.359 -19.406 -25.016 1 97.06 55 TRP B C 1
ATOM 2425 O O . TRP B 1 55 ? 20.562 -19.141 -25.031 1 97.06 55 TRP B O 1
ATOM 2435 N N . LYS B 1 56 ? 18.828 -20.141 -25.953 1 95.31 56 LYS B N 1
ATOM 2436 C CA . LYS B 1 56 ? 19.578 -20.656 -27.078 1 95.31 56 LYS B CA 1
ATOM 2437 C C . LYS B 1 56 ? 19.422 -19.766 -28.312 1 95.31 56 LYS B C 1
ATOM 2439 O O . LYS B 1 56 ? 20 -20.031 -29.359 1 95.31 56 LYS B O 1
ATOM 2444 N N . GLY B 1 57 ? 18.609 -18.75 -28.141 1 92.38 57 GLY B N 1
ATOM 2445 C CA . GLY B 1 57 ? 18.219 -17.891 -29.25 1 92.38 57 GLY B CA 1
ATOM 2446 C C . GLY B 1 57 ? 16.875 -18.234 -29.828 1 92.38 57 GLY B C 1
ATOM 2447 O O . GLY B 1 57 ? 16.5 -19.406 -29.891 1 92.38 57 GLY B O 1
ATOM 2448 N N . GLY B 1 58 ? 16.234 -17.234 -30.266 1 93.25 58 GLY B N 1
ATOM 2449 C CA . GLY B 1 58 ? 14.93 -17.453 -30.859 1 93.25 58 GLY B CA 1
ATOM 2450 C C . GLY B 1 58 ? 13.922 -18.016 -29.875 1 93.25 58 GLY B C 1
ATOM 2451 O O . GLY B 1 58 ? 13.758 -17.484 -28.766 1 93.25 58 GLY B O 1
ATOM 2452 N N . GLN B 1 59 ? 13.305 -19.203 -30.266 1 94.88 59 GLN B N 1
ATOM 2453 C CA . GLN B 1 59 ? 12.188 -19.719 -29.469 1 94.88 59 GLN B CA 1
ATOM 2454 C C . GLN B 1 59 ? 12.664 -20.734 -28.438 1 94.88 59 GLN B C 1
ATOM 2456 O O . GLN B 1 59 ? 11.867 -21.219 -27.641 1 94.88 59 GLN B O 1
ATOM 2461 N N . ASN B 1 60 ? 13.914 -21 -28.469 1 94.69 60 ASN B N 1
ATOM 2462 C CA . ASN B 1 60 ? 14.344 -22.172 -27.703 1 94.69 60 ASN B CA 1
ATOM 2463 C C . ASN B 1 60 ? 15.172 -21.766 -26.484 1 94.69 60 ASN B C 1
ATOM 2465 O O . ASN B 1 60 ? 16.016 -20.875 -26.578 1 94.69 60 ASN B O 1
ATOM 2469 N N . ALA B 1 61 ? 14.852 -22.375 -25.391 1 97.12 61 ALA B N 1
ATOM 2470 C CA . ALA B 1 61 ? 15.664 -22.328 -24.188 1 97.12 61 ALA B CA 1
ATOM 2471 C C . ALA B 1 61 ? 15.828 -23.719 -23.578 1 97.12 61 ALA B C 1
ATOM 2473 O O . ALA B 1 61 ? 15.008 -24.609 -23.812 1 97.12 61 ALA B O 1
ATOM 2474 N N . THR B 1 62 ? 16.922 -23.891 -22.891 1 96.81 62 THR B N 1
ATOM 2475 C CA . THR B 1 62 ? 17.188 -25.172 -22.25 1 96.81 62 THR B CA 1
ATOM 2476 C C . THR B 1 62 ? 17.203 -25.016 -20.734 1 96.81 62 THR B C 1
ATOM 2478 O O . THR B 1 62 ? 17.812 -24.094 -20.203 1 96.81 62 THR B O 1
ATOM 2481 N N . VAL B 1 63 ? 16.562 -25.922 -20.094 1 95.81 63 VAL B N 1
ATOM 2482 C CA . VAL B 1 63 ? 16.547 -25.922 -18.641 1 95.81 63 VAL B CA 1
ATOM 2483 C C . VAL B 1 63 ? 17.844 -26.531 -18.109 1 95.81 63 VAL B C 1
ATOM 2485 O O . VAL B 1 63 ? 18.25 -27.594 -18.562 1 95.81 63 VAL B O 1
ATOM 2488 N N . VAL B 1 64 ? 18.422 -25.906 -17.203 1 95.5 64 VAL B N 1
ATOM 2489 C CA . VAL B 1 64 ? 19.703 -26.328 -16.656 1 95.5 64 VAL B CA 1
ATOM 2490 C C . VAL B 1 64 ? 19.469 -27.062 -15.328 1 95.5 64 VAL B C 1
ATOM 2492 O O . VAL B 1 64 ? 19.906 -28.203 -15.156 1 95.5 64 VAL B O 1
ATOM 2495 N N . GLU B 1 65 ? 18.781 -26.391 -14.406 1 95.56 65 GLU B N 1
ATOM 2496 C CA . GLU B 1 65 ? 18.562 -26.953 -13.078 1 95.56 65 GLU B CA 1
ATOM 2497 C C . GLU B 1 65 ? 17.391 -26.281 -12.375 1 95.56 65 GLU B C 1
ATOM 2499 O O . GLU B 1 65 ? 17.078 -25.125 -12.648 1 95.56 65 GLU B O 1
ATOM 2504 N N . PRO B 1 66 ? 16.844 -27.047 -11.453 1 94.81 66 PRO B N 1
ATOM 2505 C CA . PRO B 1 66 ? 15.812 -26.422 -10.625 1 94.81 66 PRO B CA 1
ATOM 2506 C C . PRO B 1 66 ? 16.375 -25.469 -9.578 1 94.81 66 PRO B C 1
ATOM 2508 O O . PRO B 1 66 ? 17.516 -25.641 -9.133 1 94.81 66 PRO B O 1
ATOM 2511 N N . ILE B 1 67 ? 15.734 -24.406 -9.375 1 94.19 67 ILE B N 1
ATOM 2512 C CA . ILE B 1 67 ? 16.078 -23.469 -8.305 1 94.19 67 ILE B CA 1
ATOM 2513 C C . ILE B 1 67 ? 15.125 -23.656 -7.129 1 94.19 67 ILE B C 1
ATOM 2515 O O . ILE B 1 67 ? 13.898 -23.625 -7.293 1 94.19 67 ILE B O 1
ATOM 2519 N N . ARG B 1 68 ? 15.656 -23.938 -6 1 90.88 68 ARG B N 1
ATOM 2520 C CA . ARG B 1 68 ? 14.859 -24.125 -4.793 1 90.88 68 ARG B CA 1
ATOM 2521 C C . ARG B 1 68 ? 14.805 -22.859 -3.967 1 90.88 68 ARG B C 1
ATOM 2523 O O . ARG B 1 68 ? 15.805 -22.453 -3.371 1 90.88 68 ARG B O 1
ATOM 2530 N N . VAL B 1 69 ? 13.688 -22.188 -3.994 1 87.44 69 VAL B N 1
ATOM 2531 C CA . VAL B 1 69 ? 13.43 -20.984 -3.201 1 87.44 69 VAL B CA 1
ATOM 2532 C C . VAL B 1 69 ? 11.992 -21.016 -2.686 1 87.44 69 VAL B C 1
ATOM 2534 O O . VAL B 1 69 ? 11.141 -21.719 -3.23 1 87.44 69 VAL B O 1
ATOM 2537 N N . ASN B 1 70 ? 11.766 -20.438 -1.585 1 88 70 ASN B N 1
ATOM 2538 C CA . ASN B 1 70 ? 10.406 -20.25 -1.1 1 88 70 ASN B CA 1
ATOM 2539 C C . ASN B 1 70 ? 10.18 -18.828 -0.6 1 88 70 ASN B C 1
ATOM 2541 O O . ASN B 1 70 ? 10.531 -18.5 0.532 1 88 70 ASN B O 1
ATOM 2545 N N . ASN B 1 71 ? 9.602 -18.047 -1.469 1 92.25 71 ASN B N 1
ATOM 2546 C CA . ASN B 1 71 ? 9.312 -16.656 -1.133 1 92.25 71 ASN B CA 1
ATOM 2547 C C . ASN B 1 71 ? 7.824 -16.438 -0.881 1 92.25 71 ASN B C 1
ATOM 2549 O O . ASN B 1 71 ? 7.363 -15.305 -0.799 1 92.25 71 ASN B O 1
ATOM 2553 N N . GLU B 1 72 ? 7.07 -17.578 -0.776 1 95.56 72 GLU B N 1
ATOM 2554 C CA . GLU B 1 72 ? 5.625 -17.469 -0.594 1 95.56 72 GLU B CA 1
ATOM 2555 C C . GLU B 1 72 ? 5.266 -17.297 0.879 1 95.56 72 GLU B C 1
ATOM 2557 O O . GLU B 1 72 ? 6.055 -17.656 1.762 1 95.56 72 GLU B O 1
ATOM 2562 N N . LEU B 1 73 ? 4.117 -16.688 1.117 1 95 73 LEU B N 1
ATOM 2563 C CA . LEU B 1 73 ? 3.596 -16.672 2.479 1 95 73 LEU B CA 1
ATOM 2564 C C . LEU B 1 73 ? 3.346 -18.094 2.979 1 95 73 LEU B C 1
ATOM 2566 O O . LEU B 1 73 ? 2.953 -18.969 2.205 1 95 73 LEU B O 1
ATOM 2570 N N . PRO B 1 74 ? 3.551 -18.312 4.223 1 91.19 74 PRO B N 1
ATOM 2571 C CA . PRO B 1 74 ? 3.391 -19.672 4.762 1 91.19 74 PRO B CA 1
ATOM 2572 C C . PRO B 1 74 ? 1.936 -20.125 4.762 1 91.19 74 PRO B C 1
ATOM 2574 O O . PRO B 1 74 ? 1.669 -21.328 4.828 1 91.19 74 PRO B O 1
ATOM 2577 N N . ILE B 1 75 ? 1.008 -19.219 4.742 1 90 75 ILE B N 1
ATOM 2578 C CA . ILE B 1 75 ? -0.408 -19.562 4.672 1 90 75 ILE B CA 1
ATOM 2579 C C . ILE B 1 75 ? -1.044 -18.891 3.461 1 90 75 ILE B C 1
ATOM 2581 O O . ILE B 1 75 ? -0.716 -17.734 3.139 1 90 75 ILE B O 1
ATOM 2585 N N . PRO B 1 76 ? -1.928 -19.625 2.793 1 94.81 76 PRO B N 1
ATOM 2586 C CA . PRO B 1 76 ? -2.629 -18.984 1.675 1 94.81 76 PRO B CA 1
ATOM 2587 C C . PRO B 1 76 ? -3.572 -17.875 2.127 1 94.81 76 PRO B C 1
ATOM 2589 O O . PRO B 1 76 ? -4.242 -18.016 3.154 1 94.81 76 PRO B O 1
ATOM 2592 N N . VAL B 1 77 ? -3.604 -16.812 1.392 1 96.94 77 VAL B N 1
ATOM 2593 C CA . VAL B 1 77 ? -4.461 -15.664 1.693 1 96.94 77 VAL B CA 1
ATOM 2594 C C . VAL B 1 77 ? -5.402 -15.398 0.521 1 96.94 77 VAL B C 1
ATOM 2596 O O . VAL B 1 77 ? -4.957 -15.227 -0.614 1 96.94 77 VAL B O 1
ATOM 2599 N N . THR B 1 78 ? -6.676 -15.438 0.804 1 97.81 78 THR B N 1
ATOM 2600 C CA . THR B 1 78 ? -7.699 -15.016 -0.148 1 97.81 78 THR B CA 1
ATOM 2601 C C . THR B 1 78 ? -8.18 -13.602 0.165 1 97.81 78 THR B C 1
ATOM 2603 O O . THR B 1 78 ? -8.508 -13.289 1.312 1 97.81 78 THR B O 1
ATOM 2606 N N . LEU B 1 79 ? -8.18 -12.812 -0.837 1 98.5 79 LEU B N 1
ATOM 2607 C CA . LEU B 1 79 ? -8.602 -11.422 -0.689 1 98.5 79 LEU B CA 1
ATOM 2608 C C . LEU B 1 79 ? -9.875 -11.156 -1.489 1 98.5 79 LEU B C 1
ATOM 2610 O O . LEU B 1 79 ? -9.883 -11.289 -2.715 1 98.5 79 LEU B O 1
ATOM 2614 N N . TRP B 1 80 ? -10.984 -10.906 -0.782 1 98.38 80 TRP B N 1
ATOM 2615 C CA . TRP B 1 80 ? -12.203 -10.359 -1.382 1 98.38 80 TRP B CA 1
ATOM 2616 C C . TRP B 1 80 ? -12.125 -8.844 -1.474 1 98.38 80 TRP B C 1
ATOM 2618 O O . TRP B 1 80 ? -12.039 -8.156 -0.452 1 98.38 80 TRP B O 1
ATOM 2628 N N . VAL B 1 81 ? -12.188 -8.359 -2.652 1 97.94 81 VAL B N 1
ATOM 2629 C CA . VAL B 1 81 ? -12.086 -6.91 -2.801 1 97.94 81 VAL B CA 1
ATOM 2630 C C . VAL B 1 81 ? -13.258 -6.395 -3.635 1 97.94 81 VAL B C 1
ATOM 2632 O O . VAL B 1 81 ? -13.406 -6.762 -4.801 1 97.94 81 VAL B O 1
ATOM 2635 N N . SER B 1 82 ? -14.039 -5.551 -3.008 1 96.19 82 SER B N 1
ATOM 2636 C CA . SER B 1 82 ? -15.023 -4.832 -3.814 1 96.19 82 SER B CA 1
ATOM 2637 C C . SER B 1 82 ? -14.344 -3.867 -4.781 1 96.19 82 SER B C 1
ATOM 2639 O O . SER B 1 82 ? -13.453 -3.113 -4.391 1 96.19 82 SER B O 1
ATOM 2641 N N . MET B 1 83 ? -14.703 -3.852 -5.961 1 92.31 83 MET B N 1
ATOM 2642 C CA . MET B 1 83 ? -13.969 -3.182 -7.027 1 92.31 83 MET B CA 1
ATOM 2643 C C . MET B 1 83 ? -14.164 -1.67 -6.957 1 92.31 83 MET B C 1
ATOM 2645 O O . MET B 1 83 ? -15.297 -1.187 -6.961 1 92.31 83 MET B O 1
ATOM 2649 N N . PRO B 1 84 ? -13.023 -1.024 -6.863 1 90.56 84 PRO B N 1
ATOM 2650 C CA . PRO B 1 84 ? -13.117 0.436 -6.938 1 90.56 84 PRO B CA 1
ATOM 2651 C C . PRO B 1 84 ? -13.414 0.936 -8.352 1 90.56 84 PRO B C 1
ATOM 2653 O O . PRO B 1 84 ? -13.344 0.166 -9.312 1 90.56 84 PRO B O 1
ATOM 2656 N N . LYS B 1 85 ? -13.656 2.184 -8.422 1 83.88 85 LYS B N 1
ATOM 2657 C CA . LYS B 1 85 ? -13.875 2.809 -9.719 1 83.88 85 LYS B CA 1
ATOM 2658 C C . LYS B 1 85 ? -12.555 2.977 -10.477 1 83.88 85 LYS B C 1
ATOM 2660 O O . LYS B 1 85 ? -11.484 3.01 -9.867 1 83.88 85 LYS B O 1
ATOM 2665 N N . GLY B 1 86 ? -12.68 2.922 -11.836 1 83 86 GLY B N 1
ATOM 2666 C CA . GLY B 1 86 ? -11.523 3.246 -12.664 1 83 86 GLY B CA 1
ATOM 2667 C C . GLY B 1 86 ? -10.516 2.117 -12.75 1 83 86 GLY B C 1
ATOM 2668 O O . GLY B 1 86 ? -10.891 0.945 -12.82 1 83 86 GLY B O 1
ATOM 2669 N N . SER B 1 87 ? -9.219 2.504 -12.734 1 86.06 87 SER B N 1
ATOM 2670 C CA . SER B 1 87 ? -8.141 1.538 -12.922 1 86.06 87 SER B CA 1
ATOM 2671 C C . SER B 1 87 ? -7.531 1.127 -11.586 1 86.06 87 SER B C 1
ATOM 2673 O O . SER B 1 87 ? -6.441 0.556 -11.547 1 86.06 87 SER B O 1
ATOM 2675 N N . GLY B 1 88 ? -8.242 1.417 -10.539 1 92.19 88 GLY B N 1
ATOM 2676 C CA . GLY B 1 88 ? -7.715 1.15 -9.211 1 92.19 88 GLY B CA 1
ATOM 2677 C C . GLY B 1 88 ? -7.461 -0.323 -8.953 1 92.19 88 GLY B C 1
ATOM 2678 O O . GLY B 1 88 ? -6.523 -0.683 -8.234 1 92.19 88 GLY B O 1
ATOM 2679 N N . PHE B 1 89 ? -8.25 -1.171 -9.586 1 95.31 89 PHE B N 1
ATOM 2680 C CA . PHE B 1 89 ? -8.109 -2.604 -9.359 1 95.31 89 PHE B CA 1
ATOM 2681 C C . PHE B 1 89 ? -6.793 -3.119 -9.914 1 95.31 89 PHE B C 1
ATOM 2683 O O . PHE B 1 89 ? -6.23 -4.09 -9.406 1 95.31 89 PHE B O 1
ATOM 2690 N N . GLU B 1 90 ? -6.262 -2.51 -10.961 1 96.56 90 GLU B N 1
ATOM 2691 C CA . GLU B 1 90 ? -4.953 -2.883 -11.484 1 96.56 90 GLU B CA 1
ATOM 2692 C C . GLU B 1 90 ? -3.863 -2.701 -10.438 1 96.56 90 GLU B C 1
ATOM 2694 O O . GLU B 1 90 ? -2.984 -3.555 -10.289 1 96.56 90 GLU B O 1
ATOM 2699 N N . GLU B 1 91 ? -3.979 -1.647 -9.711 1 95.44 91 GLU B N 1
ATOM 2700 C CA . GLU B 1 91 ? -3.02 -1.388 -8.641 1 95.44 91 GLU B CA 1
ATOM 2701 C C . GLU B 1 91 ? -3.168 -2.4 -7.512 1 95.44 91 GLU B C 1
ATOM 2703 O O . GLU B 1 91 ? -2.172 -2.861 -6.949 1 95.44 91 GLU B O 1
ATOM 2708 N N . ILE B 1 92 ? -4.391 -2.719 -7.195 1 97.62 92 ILE B N 1
ATOM 2709 C CA . ILE B 1 92 ? -4.66 -3.721 -6.172 1 97.62 92 ILE B CA 1
ATOM 2710 C C . ILE B 1 92 ? -4.023 -5.051 -6.57 1 97.62 92 ILE B C 1
ATOM 2712 O O . ILE B 1 92 ? -3.326 -5.68 -5.773 1 97.62 92 ILE B O 1
ATOM 2716 N N . VAL B 1 93 ? -4.23 -5.43 -7.844 1 98.25 93 VAL B N 1
ATOM 2717 C CA . VAL B 1 93 ? -3.684 -6.688 -8.352 1 98.25 93 VAL B CA 1
ATOM 2718 C C . VAL B 1 93 ? -2.162 -6.676 -8.219 1 98.25 93 VAL B C 1
ATOM 2720 O O . VAL B 1 93 ? -1.571 -7.621 -7.695 1 98.25 93 VAL B O 1
ATOM 2723 N N . ARG B 1 94 ? -1.568 -5.641 -8.664 1 97.56 94 ARG B N 1
ATOM 2724 C CA . ARG B 1 94 ? -0.113 -5.539 -8.664 1 97.56 94 ARG B CA 1
ATOM 2725 C C . ARG B 1 94 ? 0.44 -5.629 -7.242 1 97.56 94 ARG B C 1
ATOM 2727 O O . ARG B 1 94 ? 1.277 -6.484 -6.953 1 97.56 94 ARG B O 1
ATOM 2734 N N . CYS B 1 95 ? -0.059 -4.824 -6.328 1 97.44 95 CYS B N 1
ATOM 2735 C CA . CYS B 1 95 ? 0.495 -4.719 -4.984 1 97.44 95 CYS B CA 1
ATOM 2736 C C . CYS B 1 95 ? 0.213 -5.98 -4.176 1 97.44 95 CYS B C 1
ATOM 2738 O O . CYS B 1 95 ? 1.072 -6.445 -3.426 1 97.44 95 CYS B O 1
ATOM 2740 N N . THR B 1 96 ? -0.967 -6.492 -4.316 1 98.38 96 THR B N 1
ATOM 2741 C CA . THR B 1 96 ? -1.298 -7.664 -3.512 1 98.38 96 THR B CA 1
ATOM 2742 C C . THR B 1 96 ? -0.545 -8.891 -4.012 1 98.38 96 THR B C 1
ATOM 2744 O O . THR B 1 96 ? -0.186 -9.773 -3.225 1 98.38 96 THR B O 1
ATOM 2747 N N . THR B 1 97 ? -0.258 -8.953 -5.336 1 98.56 97 THR B N 1
ATOM 2748 C CA . THR B 1 97 ? 0.604 -10.016 -5.848 1 98.56 97 THR B CA 1
ATOM 2749 C C . THR B 1 97 ? 2 -9.922 -5.242 1 98.56 97 THR B C 1
ATOM 2751 O O . THR B 1 97 ? 2.539 -10.906 -4.742 1 98.56 97 THR B O 1
ATOM 2754 N N . GLU B 1 98 ? 2.557 -8.727 -5.191 1 98.19 98 GLU B N 1
ATOM 2755 C CA . GLU B 1 98 ? 3.857 -8.492 -4.57 1 98.19 98 GLU B CA 1
ATOM 2756 C C . GLU B 1 98 ? 3.861 -8.945 -3.111 1 98.19 98 GLU B C 1
ATOM 2758 O O . GLU B 1 98 ? 4.883 -9.414 -2.604 1 98.19 98 GLU B O 1
ATOM 2763 N N . LEU B 1 99 ? 2.711 -8.781 -2.518 1 98.44 99 LEU B N 1
ATOM 2764 C CA . LEU B 1 99 ? 2.631 -8.984 -1.075 1 98.44 99 LEU B CA 1
ATOM 2765 C C . LEU B 1 99 ? 2.271 -10.43 -0.751 1 98.44 99 LEU B C 1
ATOM 2767 O O . LEU B 1 99 ? 2.234 -10.82 0.418 1 98.44 99 LEU B O 1
ATOM 2771 N N . GLY B 1 100 ? 1.91 -11.258 -1.777 1 98.12 100 GLY B N 1
ATOM 2772 C CA . GLY B 1 100 ? 1.854 -12.695 -1.54 1 98.12 100 GLY B CA 1
ATOM 2773 C C . GLY B 1 100 ? 0.442 -13.25 -1.558 1 98.12 100 GLY B C 1
ATOM 2774 O O . GLY B 1 100 ? 0.199 -14.359 -1.079 1 98.12 100 GLY B O 1
ATOM 2775 N N . VAL B 1 101 ? -0.519 -12.5 -2.102 1 98.62 101 VAL B N 1
ATOM 2776 C CA . VAL B 1 101 ? -1.893 -12.992 -2.146 1 98.62 101 VAL B CA 1
ATOM 2777 C C . VAL B 1 101 ? -1.951 -14.289 -2.949 1 98.62 101 VAL B C 1
ATOM 2779 O O . VAL B 1 101 ? -1.27 -14.43 -3.967 1 98.62 101 VAL B O 1
ATOM 2782 N N . SER B 1 102 ? -2.727 -15.242 -2.465 1 97.75 102 SER B N 1
ATOM 2783 C CA . SER B 1 102 ? -2.898 -16.5 -3.174 1 97.75 102 SER B CA 1
ATOM 2784 C C . SER B 1 102 ? -4.07 -16.438 -4.148 1 97.75 102 SER B C 1
ATOM 2786 O O . SER B 1 102 ? -4.023 -17.031 -5.227 1 97.75 102 SER B O 1
ATOM 2788 N N . ARG B 1 103 ? -5.066 -15.75 -3.723 1 98.19 103 ARG B N 1
ATOM 2789 C CA . ARG B 1 103 ? -6.289 -15.656 -4.508 1 98.19 103 ARG B CA 1
ATOM 2790 C C . ARG B 1 103 ? -6.945 -14.289 -4.344 1 98.19 103 ARG B C 1
ATOM 2792 O O . ARG B 1 103 ? -7.094 -13.805 -3.221 1 98.19 103 ARG B O 1
ATOM 2799 N N . LEU B 1 104 ? -7.223 -13.672 -5.418 1 98.38 104 LEU B N 1
ATOM 2800 C CA . LEU B 1 104 ? -7.938 -12.398 -5.449 1 98.38 104 LEU B CA 1
ATOM 2801 C C . LEU B 1 104 ? -9.32 -12.57 -6.07 1 98.38 104 LEU B C 1
ATOM 2803 O O . LEU B 1 104 ? -9.438 -13.047 -7.203 1 98.38 104 LEU B O 1
ATOM 2807 N N . VAL B 1 105 ? -10.344 -12.18 -5.375 1 97.94 105 VAL B N 1
ATOM 2808 C CA . VAL B 1 105 ? -11.727 -12.32 -5.82 1 97.94 105 VAL B CA 1
ATOM 2809 C C . VAL B 1 105 ? -12.375 -10.938 -5.934 1 97.94 105 VAL B C 1
ATOM 2811 O O . VAL B 1 105 ? -12.695 -10.312 -4.918 1 97.94 105 VAL B O 1
ATOM 2814 N N . PRO B 1 106 ? -12.602 -10.469 -7.117 1 97.31 106 PRO B N 1
ATOM 2815 C CA . PRO B 1 106 ? -13.391 -9.242 -7.254 1 97.31 106 PRO B CA 1
ATOM 2816 C C . PRO B 1 106 ? -14.836 -9.422 -6.801 1 97.31 106 PRO B C 1
ATOM 2818 O O . PRO B 1 106 ? -15.523 -10.344 -7.258 1 97.31 106 PRO B O 1
ATOM 2821 N N . ILE B 1 107 ? -15.266 -8.562 -5.965 1 97.44 107 ILE B N 1
ATOM 2822 C CA . ILE B 1 107 ? -16.594 -8.688 -5.371 1 97.44 107 ILE B CA 1
ATOM 2823 C C . ILE B 1 107 ? -17.469 -7.531 -5.832 1 97.44 107 ILE B C 1
ATOM 2825 O O . ILE B 1 107 ? -17.047 -6.375 -5.836 1 97.44 107 ILE B O 1
ATOM 2829 N N . ILE B 1 108 ? -18.641 -7.863 -6.242 1 95.88 108 ILE B N 1
ATOM 2830 C CA . ILE B 1 108 ? -19.688 -6.871 -6.473 1 95.88 108 ILE B CA 1
ATOM 2831 C C . ILE B 1 108 ? -20.547 -6.746 -5.227 1 95.88 108 ILE B C 1
ATOM 2833 O O . ILE B 1 108 ? -21.359 -7.633 -4.926 1 95.88 108 ILE B O 1
ATOM 2837 N N . SER B 1 109 ? -20.391 -5.695 -4.504 1 95.12 109 SER B N 1
ATOM 2838 C CA . SER B 1 109 ? -21.172 -5.438 -3.295 1 95.12 109 SER B CA 1
ATOM 2839 C C . SER B 1 109 ? -22.25 -4.398 -3.549 1 95.12 109 SER B C 1
ATOM 2841 O O . SER B 1 109 ? -22.484 -4.008 -4.691 1 95.12 109 SER B O 1
ATOM 2843 N N . ALA B 1 110 ? -22.969 -3.955 -2.535 1 93.12 110 ALA B N 1
ATOM 2844 C CA . ALA B 1 110 ? -24.125 -3.074 -2.654 1 93.12 110 ALA B CA 1
ATOM 2845 C C . ALA B 1 110 ? -23.734 -1.729 -3.258 1 93.12 110 ALA B C 1
ATOM 2847 O O . ALA B 1 110 ? -24.5 -1.138 -4.023 1 93.12 110 ALA B O 1
ATOM 2848 N N . ARG B 1 111 ? -22.5 -1.291 -2.971 1 89.62 111 ARG B N 1
ATOM 2849 C CA . ARG B 1 111 ? -22.094 0.048 -3.383 1 89.62 111 ARG B CA 1
ATOM 2850 C C . ARG B 1 111 ? -21.016 -0.015 -4.473 1 89.62 111 ARG B C 1
ATOM 2852 O O . ARG B 1 111 ? -20.266 0.941 -4.668 1 89.62 111 ARG B O 1
ATOM 2859 N N . THR B 1 112 ? -20.953 -1.222 -5.074 1 88.81 112 THR B N 1
ATOM 2860 C CA . THR B 1 112 ? -20.047 -1.361 -6.219 1 88.81 112 THR B CA 1
ATOM 2861 C C . THR B 1 112 ? -20.672 -0.74 -7.469 1 88.81 112 THR B C 1
ATOM 2863 O O . THR B 1 112 ? -21.828 -0.991 -7.781 1 88.81 112 THR B O 1
ATOM 2866 N N . VAL B 1 113 ? -19.891 0.012 -8.289 1 81.56 113 VAL B N 1
ATOM 2867 C CA . VAL B 1 113 ? -20.453 0.763 -9.406 1 81.56 113 VAL B CA 1
ATOM 2868 C C . VAL B 1 113 ? -19.906 0.214 -10.727 1 81.56 113 VAL B C 1
ATOM 2870 O O . VAL B 1 113 ? -20.328 0.638 -11.805 1 81.56 113 VAL B O 1
ATOM 2873 N N . VAL B 1 114 ? -19.016 -0.811 -10.656 1 81.88 114 VAL B N 1
ATOM 2874 C CA . VAL B 1 114 ? -18.375 -1.222 -11.906 1 81.88 114 VAL B CA 1
ATOM 2875 C C . VAL B 1 114 ? -18.422 -2.742 -12.031 1 81.88 114 VAL B C 1
ATOM 2877 O O . VAL B 1 114 ? -18.312 -3.459 -11.031 1 81.88 114 VAL B O 1
ATOM 2880 N N . VAL B 1 115 ? -18.609 -3.264 -13.227 1 83.19 115 VAL B N 1
ATOM 2881 C CA . VAL B 1 115 ? -18.453 -4.668 -13.602 1 83.19 115 VAL B CA 1
ATOM 2882 C C . VAL B 1 115 ? -17.391 -4.805 -14.68 1 83.19 115 VAL B C 1
ATOM 2884 O O . VAL B 1 115 ? -17.516 -4.234 -15.766 1 83.19 115 VAL B O 1
ATOM 2887 N N . PRO B 1 116 ? -16.406 -5.578 -14.344 1 89.69 116 PRO B N 1
ATOM 2888 C CA . PRO B 1 116 ? -15.305 -5.625 -15.297 1 89.69 116 PRO B CA 1
ATOM 2889 C C . PRO B 1 116 ? -15.633 -6.434 -16.547 1 89.69 116 PRO B C 1
ATOM 2891 O O . PRO B 1 116 ? -16.344 -7.434 -16.469 1 89.69 116 PRO B O 1
ATOM 2894 N N . SER B 1 117 ? -15.109 -6.066 -17.641 1 90.31 117 SER B N 1
ATOM 2895 C CA . SER B 1 117 ? -15.18 -6.832 -18.875 1 90.31 117 SER B CA 1
ATOM 2896 C C . SER B 1 117 ? -14.188 -7.988 -18.875 1 90.31 117 SER B C 1
ATOM 2898 O O . SER B 1 117 ? -13.242 -7.996 -18.078 1 90.31 117 SER B O 1
ATOM 2900 N N . PRO B 1 118 ? -14.391 -8.945 -19.719 1 92.12 118 PRO B N 1
ATOM 2901 C CA . PRO B 1 118 ? -13.422 -10.031 -19.844 1 92.12 118 PRO B CA 1
ATOM 2902 C C . PRO B 1 118 ? -12.023 -9.539 -20.203 1 92.12 118 PRO B C 1
ATOM 2904 O O . PRO B 1 118 ? -11.023 -10.109 -19.75 1 92.12 118 PRO B O 1
ATOM 2907 N N . GLN B 1 119 ? -12 -8.516 -20.969 1 93.69 119 GLN B N 1
ATOM 2908 C CA . GLN B 1 119 ? -10.719 -7.934 -21.344 1 93.69 119 GLN B CA 1
ATOM 2909 C C . GLN B 1 119 ? -9.977 -7.371 -20.141 1 93.69 119 GLN B C 1
ATOM 2911 O O . GLN B 1 119 ? -8.758 -7.512 -20.016 1 93.69 119 GLN B O 1
ATOM 2916 N N . LYS B 1 120 ? -10.766 -6.77 -19.266 1 93.25 120 LYS B N 1
ATOM 2917 C CA . LYS B 1 120 ? -10.172 -6.234 -18.047 1 93.25 120 LYS B CA 1
ATOM 2918 C C . LYS B 1 120 ? -9.633 -7.359 -17.156 1 93.25 120 LYS B C 1
ATOM 2920 O O . LYS B 1 120 ? -8.555 -7.238 -16.578 1 93.25 120 LYS B O 1
ATOM 2925 N N . LEU B 1 121 ? -10.344 -8.414 -17.094 1 95.19 121 LEU B N 1
ATOM 2926 C CA . LEU B 1 121 ? -9.914 -9.57 -16.312 1 95.19 121 LEU B CA 1
ATOM 2927 C C . LEU B 1 121 ? -8.609 -10.141 -16.859 1 95.19 121 LEU B C 1
ATOM 2929 O O . LEU B 1 121 ? -7.691 -10.445 -16.094 1 95.19 121 LEU B O 1
ATOM 2933 N N . ALA B 1 122 ? -8.562 -10.305 -18.141 1 96.31 122 ALA B N 1
ATOM 2934 C CA . ALA B 1 122 ? -7.344 -10.789 -18.781 1 96.31 122 ALA B CA 1
ATOM 2935 C C . ALA B 1 122 ? -6.16 -9.867 -18.484 1 96.31 122 ALA B C 1
ATOM 2937 O O . ALA B 1 122 ? -5.047 -10.344 -18.25 1 96.31 122 ALA B O 1
ATOM 2938 N N . ARG B 1 123 ? -6.438 -8.594 -18.516 1 96.38 123 ARG B N 1
ATOM 2939 C CA . ARG B 1 123 ? -5.402 -7.621 -18.203 1 96.38 123 ARG B CA 1
ATOM 2940 C C . ARG B 1 123 ? -4.926 -7.781 -16.75 1 96.38 123 ARG B C 1
ATOM 2942 O O . ARG B 1 123 ? -3.725 -7.719 -16.484 1 96.38 123 ARG B O 1
ATOM 2949 N N . TRP B 1 124 ? -5.891 -7.957 -15.82 1 97.44 124 TRP B N 1
ATOM 2950 C CA . TRP B 1 124 ? -5.523 -8.164 -14.422 1 97.44 124 TRP B CA 1
ATOM 2951 C C . TRP B 1 124 ? -4.617 -9.383 -14.273 1 97.44 124 TRP B C 1
ATOM 2953 O O . TRP B 1 124 ? -3.625 -9.336 -13.539 1 97.44 124 TRP B O 1
ATOM 2963 N N . ARG B 1 125 ? -4.91 -10.398 -14.93 1 97.75 125 ARG B N 1
ATOM 2964 C CA . ARG B 1 125 ? -4.117 -11.625 -14.844 1 97.75 125 ARG B CA 1
ATOM 2965 C C . ARG B 1 125 ? -2.727 -11.414 -15.43 1 97.75 125 ARG B C 1
ATOM 2967 O O . ARG B 1 125 ? -1.744 -11.953 -14.914 1 97.75 125 ARG B O 1
ATOM 2974 N N . ARG B 1 126 ? -2.602 -10.68 -16.469 1 96.56 126 ARG B N 1
ATOM 2975 C CA . ARG B 1 126 ? -1.299 -10.32 -17.031 1 96.56 126 ARG B CA 1
ATOM 2976 C C . ARG B 1 126 ? -0.485 -9.5 -16.031 1 96.56 126 ARG B C 1
ATOM 2978 O O . ARG B 1 126 ? 0.708 -9.75 -15.844 1 96.56 126 ARG B O 1
ATOM 2985 N N . ILE B 1 127 ? -1.139 -8.539 -15.422 1 97.69 127 ILE B N 1
ATOM 2986 C CA . ILE B 1 127 ? -0.484 -7.703 -14.422 1 97.69 127 ILE B CA 1
ATOM 2987 C C . ILE B 1 127 ? 0.017 -8.57 -13.273 1 97.69 127 ILE B C 1
ATOM 2989 O O . ILE B 1 127 ? 1.138 -8.383 -12.789 1 97.69 127 ILE B O 1
ATOM 2993 N N . ALA B 1 128 ? -0.822 -9.508 -12.852 1 98.38 128 ALA B N 1
ATOM 2994 C CA . ALA B 1 128 ? -0.431 -10.414 -11.773 1 98.38 128 ALA B CA 1
ATOM 2995 C C . ALA B 1 128 ? 0.804 -11.227 -12.156 1 98.38 128 ALA B C 1
ATOM 2997 O O . ALA B 1 128 ? 1.709 -11.414 -11.344 1 98.38 128 ALA B O 1
ATOM 2998 N N . THR B 1 129 ? 0.838 -11.664 -13.383 1 97.31 129 THR B N 1
ATOM 2999 C CA . THR B 1 129 ? 1.974 -12.445 -13.867 1 97.31 129 THR B CA 1
ATOM 3000 C C . THR B 1 129 ? 3.25 -11.609 -13.844 1 97.31 129 THR B C 1
ATOM 3002 O O . THR B 1 129 ? 4.277 -12.047 -13.328 1 97.31 129 THR B O 1
ATOM 3005 N N . GLU B 1 130 ? 3.186 -10.414 -14.375 1 96.12 130 GLU B N 1
ATOM 3006 C CA . GLU B 1 130 ? 4.332 -9.516 -14.391 1 96.12 130 GLU B CA 1
ATOM 3007 C C . GLU B 1 130 ? 4.801 -9.188 -12.977 1 96.12 130 GLU B C 1
ATOM 3009 O O . GLU B 1 130 ? 6.004 -9.18 -12.703 1 96.12 130 GLU B O 1
ATOM 3014 N N . ALA B 1 131 ? 3.842 -8.938 -12.109 1 97.56 131 ALA B N 1
ATOM 3015 C CA . ALA B 1 131 ? 4.164 -8.625 -10.719 1 97.56 131 ALA B CA 1
ATOM 3016 C C . ALA B 1 131 ? 4.824 -9.82 -10.031 1 97.56 131 ALA B C 1
ATOM 3018 O O . ALA B 1 131 ? 5.762 -9.648 -9.242 1 97.56 131 ALA B O 1
ATOM 3019 N N . ALA B 1 132 ? 4.332 -10.992 -10.297 1 97.44 132 ALA B N 1
ATOM 3020 C CA . ALA B 1 132 ? 4.918 -12.203 -9.719 1 97.44 132 ALA B CA 1
ATOM 3021 C C . ALA B 1 132 ? 6.359 -12.383 -10.18 1 97.44 132 ALA B C 1
ATOM 3023 O O . ALA B 1 132 ? 7.234 -12.719 -9.375 1 97.44 132 ALA B O 1
ATOM 3024 N N . GLU B 1 133 ? 6.625 -12.18 -11.477 1 95.94 133 GLU B N 1
ATOM 3025 C CA . GLU B 1 133 ? 7.977 -12.273 -12.031 1 95.94 133 GLU B CA 1
ATOM 3026 C C . GLU B 1 133 ? 8.922 -11.289 -11.344 1 95.94 133 GLU B C 1
ATOM 3028 O O . GLU B 1 133 ? 10.031 -11.656 -10.953 1 95.94 133 GLU B O 1
ATOM 3033 N N . GLN B 1 134 ? 8.414 -10.102 -11.156 1 93.25 134 GLN B N 1
ATOM 3034 C CA . GLN B 1 134 ? 9.234 -9.031 -10.602 1 93.25 134 GLN B CA 1
ATOM 3035 C C . GLN B 1 134 ? 9.445 -9.227 -9.102 1 93.25 134 GLN B C 1
ATOM 3037 O O . GLN B 1 134 ? 10.531 -8.969 -8.586 1 93.25 134 GLN B O 1
ATOM 3042 N N . SER B 1 135 ? 8.445 -9.664 -8.391 1 96.38 135 SER B N 1
ATOM 3043 C CA . SER B 1 135 ? 8.5 -9.766 -6.934 1 96.38 135 SER B CA 1
ATOM 3044 C C . SER B 1 135 ? 9.031 -11.125 -6.492 1 96.38 135 SER B C 1
ATOM 3046 O O . SER B 1 135 ? 9.062 -11.422 -5.297 1 96.38 135 SER B O 1
ATOM 3048 N N . GLU B 1 136 ? 9.398 -11.969 -7.445 1 95.69 136 GLU B N 1
ATOM 3049 C CA . GLU B 1 136 ? 10.016 -13.266 -7.199 1 95.69 136 GLU B CA 1
ATOM 3050 C C . GLU B 1 136 ? 9.047 -14.203 -6.48 1 95.69 136 GLU B C 1
ATOM 3052 O O . GLU B 1 136 ? 9.43 -14.875 -5.516 1 95.69 136 GLU B O 1
ATOM 3057 N N . ARG B 1 137 ? 7.812 -14.125 -6.895 1 96.31 137 ARG B N 1
ATOM 3058 C CA . ARG B 1 137 ? 6.824 -15.125 -6.5 1 96.31 137 ARG B CA 1
ATOM 3059 C C . ARG B 1 137 ? 7.031 -16.438 -7.262 1 96.31 137 ARG B C 1
ATOM 3061 O O . ARG B 1 137 ? 7.363 -16.422 -8.445 1 96.31 137 ARG B O 1
ATOM 3068 N N . GLN B 1 138 ? 6.758 -17.531 -6.613 1 95.62 138 GLN B N 1
ATOM 3069 C CA . GLN B 1 138 ? 6.809 -18.812 -7.297 1 95.62 138 GLN B CA 1
ATOM 3070 C C . GLN B 1 138 ? 5.422 -19.25 -7.773 1 95.62 138 GLN B C 1
ATOM 3072 O O . GLN B 1 138 ? 5.301 -20.062 -8.68 1 95.62 138 GLN B O 1
ATOM 3077 N N . ILE B 1 139 ? 4.469 -18.734 -7.121 1 96.5 139 ILE B N 1
ATOM 3078 C CA . ILE B 1 139 ? 3.092 -19.109 -7.418 1 96.5 139 ILE B CA 1
ATOM 3079 C C . ILE B 1 139 ? 2.322 -17.891 -7.93 1 96.5 139 ILE B C 1
ATOM 3081 O O . ILE B 1 139 ? 2.309 -16.844 -7.277 1 96.5 139 ILE B O 1
ATOM 3085 N N . LEU B 1 140 ? 1.737 -18.047 -9.094 1 97.69 140 LEU B N 1
ATOM 3086 C CA . LEU B 1 140 ? 0.863 -17 -9.609 1 97.69 140 LEU B CA 1
ATOM 3087 C C . LEU B 1 140 ? -0.459 -16.969 -8.852 1 97.69 140 LEU B C 1
ATOM 3089 O O . LEU B 1 140 ? -1.105 -18 -8.688 1 97.69 140 LEU B O 1
ATOM 3093 N N . PRO B 1 141 ? -0.844 -15.805 -8.336 1 98.5 141 PRO B N 1
ATOM 3094 C CA . PRO B 1 141 ? -2.146 -15.781 -7.664 1 98.5 141 PRO B CA 1
ATOM 3095 C C . PRO B 1 141 ? -3.311 -16.016 -8.625 1 98.5 141 PRO B C 1
ATOM 3097 O O . PRO B 1 141 ? -3.244 -15.617 -9.789 1 98.5 141 PRO B O 1
ATOM 3100 N N . GLU B 1 142 ? -4.277 -16.625 -8.102 1 98 142 GLU B N 1
ATOM 3101 C CA . GLU B 1 142 ? -5.512 -16.781 -8.867 1 98 142 GLU B CA 1
ATOM 3102 C C . GLU B 1 142 ? -6.363 -15.523 -8.828 1 98 142 GLU B C 1
ATOM 3104 O O . GLU B 1 142 ? -6.605 -14.969 -7.75 1 98 142 GLU B O 1
ATOM 3109 N N . ILE B 1 143 ? -6.734 -15.055 -9.914 1 98.12 143 ILE B N 1
ATOM 3110 C CA . ILE B 1 143 ? -7.742 -14.008 -10.008 1 98.12 143 ILE B CA 1
ATOM 3111 C C . ILE B 1 143 ? -9.039 -14.578 -10.578 1 98.12 143 ILE B C 1
ATOM 3113 O O . ILE B 1 143 ? -9.094 -14.969 -11.742 1 98.12 143 ILE B O 1
ATOM 3117 N N . THR B 1 144 ? -10.031 -14.633 -9.805 1 97.12 144 THR B N 1
ATOM 3118 C CA . THR B 1 144 ? -11.289 -15.258 -10.219 1 97.12 144 THR B CA 1
ATOM 3119 C C . THR B 1 144 ? -12.133 -14.281 -11.039 1 97.12 144 THR B C 1
ATOM 3121 O O . THR B 1 144 ? -11.828 -13.086 -11.094 1 97.12 144 THR B O 1
ATOM 3124 N N . ASP B 1 145 ? -13.156 -14.883 -11.672 1 96.25 145 ASP B N 1
ATOM 3125 C CA . ASP B 1 145 ? -14.219 -14.016 -12.164 1 96.25 145 ASP B CA 1
ATOM 3126 C C . ASP B 1 145 ? -14.922 -13.289 -11.023 1 96.25 145 ASP B C 1
ATOM 3128 O O . ASP B 1 145 ? -14.945 -13.781 -9.891 1 96.25 145 ASP B O 1
ATOM 3132 N N . PRO B 1 146 ? -15.438 -12.141 -11.32 1 96.31 146 PRO B N 1
ATOM 3133 C CA . PRO B 1 146 ? -16.141 -11.422 -10.266 1 96.31 146 PRO B CA 1
ATOM 3134 C C . PRO B 1 146 ? -17.328 -12.203 -9.711 1 96.31 146 PRO B C 1
ATOM 3136 O O . PRO B 1 146 ? -18.016 -12.914 -10.453 1 96.31 146 PRO B O 1
ATOM 3139 N N . LEU B 1 147 ? -17.547 -12.078 -8.461 1 96.31 147 LEU B N 1
ATOM 3140 C CA . LEU B 1 147 ? -18.703 -12.648 -7.777 1 96.31 147 LEU B CA 1
ATOM 3141 C C . LEU B 1 147 ? -19.531 -11.562 -7.109 1 96.31 147 LEU B C 1
ATOM 3143 O O . LEU B 1 147 ? -18.984 -10.602 -6.562 1 96.31 147 LEU B O 1
ATOM 3147 N N . SER B 1 148 ? -20.844 -11.789 -7.188 1 96.12 148 SER B N 1
ATOM 3148 C CA . SER B 1 148 ? -21.641 -10.992 -6.266 1 96.12 148 SER B CA 1
ATOM 3149 C C . SER B 1 148 ? -21.375 -11.383 -4.816 1 96.12 148 SER B C 1
ATOM 3151 O O . SER B 1 148 ? -20.953 -12.508 -4.535 1 96.12 148 SER B O 1
ATOM 3153 N N . ILE B 1 149 ? -21.641 -10.445 -3.965 1 95.62 149 ILE B N 1
ATOM 3154 C CA . ILE B 1 149 ? -21.391 -10.742 -2.559 1 95.62 149 ILE B CA 1
ATOM 3155 C C . ILE B 1 149 ? -22.219 -11.945 -2.131 1 95.62 149 ILE B C 1
ATOM 3157 O O . ILE B 1 149 ? -21.781 -12.75 -1.308 1 95.62 149 ILE B O 1
ATOM 3161 N N . GLN B 1 150 ? -23.406 -12.102 -2.689 1 94.81 150 GLN B N 1
ATOM 3162 C CA . GLN B 1 150 ? -24.266 -13.242 -2.395 1 94.81 150 GLN B CA 1
ATOM 3163 C C . GLN B 1 150 ? -23.625 -14.547 -2.867 1 94.81 150 GLN B C 1
ATOM 3165 O O . GLN B 1 150 ? -23.609 -15.539 -2.133 1 94.81 150 GLN B O 1
ATOM 3170 N N . GLN B 1 151 ? -23.125 -14.57 -4.059 1 95.25 151 GLN B N 1
ATOM 3171 C CA . GLN B 1 151 ? -22.422 -15.734 -4.59 1 95.25 151 GLN B CA 1
ATOM 3172 C C . GLN B 1 151 ? -21.203 -16.078 -3.742 1 95.25 151 GLN B C 1
ATOM 3174 O O . GLN B 1 151 ? -20.906 -17.25 -3.508 1 95.25 151 GLN B O 1
ATOM 3179 N N . ALA B 1 152 ? -20.484 -15.016 -3.336 1 95.25 152 ALA B N 1
ATOM 3180 C CA . ALA B 1 152 ? -19.297 -15.219 -2.512 1 95.25 152 ALA B CA 1
ATOM 3181 C C . ALA B 1 152 ? -19.656 -15.898 -1.194 1 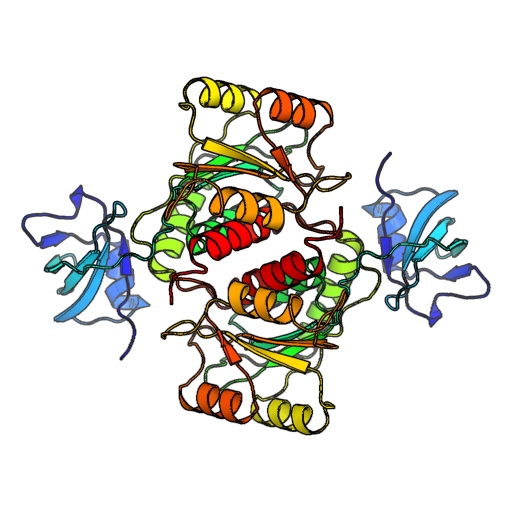95.25 152 ALA B C 1
ATOM 3183 O O . ALA B 1 152 ? -18.953 -16.812 -0.755 1 95.25 152 ALA B O 1
ATOM 3184 N N . TRP B 1 153 ? -20.75 -15.445 -0.565 1 94 153 TRP B N 1
ATOM 3185 C CA . TRP B 1 153 ? -21.203 -16.062 0.68 1 94 153 TRP B CA 1
ATOM 3186 C C . TRP B 1 153 ? -21.422 -17.562 0.5 1 94 153 TRP B C 1
ATOM 3188 O O . TRP B 1 153 ? -21.094 -18.359 1.386 1 94 153 TRP B O 1
ATOM 3198 N N . GLU B 1 154 ? -21.906 -17.922 -0.621 1 92.25 154 GLU B N 1
ATOM 3199 C CA . GLU B 1 154 ? -22.234 -19.328 -0.896 1 92.25 154 GLU B CA 1
ATOM 3200 C C . GLU B 1 154 ? -20.984 -20.172 -1.029 1 92.25 154 GLU B C 1
ATOM 3202 O O . GLU B 1 154 ? -21.031 -21.391 -0.843 1 92.25 154 GLU B O 1
ATOM 3207 N N . THR B 1 155 ? -19.922 -19.547 -1.398 1 90.06 155 THR B N 1
ATOM 3208 C CA . THR B 1 155 ? -18.688 -20.281 -1.561 1 90.06 155 THR B CA 1
ATOM 3209 C C . THR B 1 155 ? -18.094 -20.656 -0.203 1 90.06 155 THR B C 1
ATOM 3211 O O . THR B 1 155 ? -17.219 -21.516 -0.113 1 90.06 155 THR B O 1
ATOM 3214 N N . LEU B 1 156 ? -18.375 -19.922 0.878 1 89.12 156 LEU B N 1
ATOM 3215 C CA . LEU B 1 156 ? -17.812 -20.141 2.207 1 89.12 156 LEU B CA 1
ATOM 3216 C C . LEU B 1 156 ? -18.281 -21.469 2.793 1 89.12 156 LEU B C 1
ATOM 3218 O O . LEU B 1 156 ? -17.562 -22.094 3.578 1 89.12 156 LEU B O 1
ATOM 3222 N N . SER B 1 157 ? -19.562 -21.812 2.666 1 68.81 157 SER B N 1
ATOM 3223 C CA . SER B 1 157 ? -20.172 -23.016 3.248 1 68.81 157 SER B CA 1
ATOM 3224 C C . SER B 1 157 ? -19.344 -24.266 2.922 1 68.81 157 SER B C 1
ATOM 3226 O O . SER B 1 157 ? -19.281 -25.188 3.729 1 68.81 157 SER B O 1
ATOM 3228 N N . ASP B 1 158 ? -18.734 -24.188 1.796 1 61.41 158 ASP B N 1
ATOM 3229 C CA . ASP B 1 158 ? -17.953 -25.344 1.358 1 61.41 158 ASP B CA 1
ATOM 3230 C C . ASP B 1 158 ? -16.547 -25.328 1.983 1 61.41 158 ASP B C 1
ATOM 3232 O O . ASP B 1 158 ? -15.805 -26.297 1.857 1 61.41 158 ASP B O 1
ATOM 3236 N N . GLN B 1 159 ? -16.125 -24.203 2.533 1 57.78 159 GLN B N 1
ATOM 3237 C CA . GLN B 1 159 ? -14.758 -24.062 3.041 1 57.78 159 GLN B CA 1
ATOM 3238 C C . GLN B 1 159 ? -14.617 -24.672 4.43 1 57.78 159 GLN B C 1
ATOM 3240 O O . GLN B 1 159 ? -15.539 -24.578 5.25 1 57.78 159 GLN B O 1
ATOM 3245 N N . GLY B 1 160 ? -14.062 -25.875 4.445 1 52.22 160 GLY B N 1
ATOM 3246 C CA . GLY B 1 160 ? -13.758 -26.547 5.688 1 52.22 160 GLY B CA 1
ATOM 3247 C C . GLY B 1 160 ? -13.289 -25.609 6.785 1 52.22 160 GLY B C 1
ATOM 3248 O O . GLY B 1 160 ? -13.023 -24.438 6.531 1 52.22 160 GLY B O 1
ATOM 3249 N N . GLU B 1 161 ? -13.242 -26.047 8.219 1 56.97 161 GLU B N 1
ATOM 3250 C CA . GLU B 1 161 ? -13.203 -25.516 9.586 1 56.97 161 GLU B CA 1
ATOM 3251 C C . GLU B 1 161 ? -11.961 -24.656 9.812 1 56.97 161 GLU B C 1
ATOM 3253 O O . GLU B 1 161 ? -11.93 -23.844 10.734 1 56.97 161 GLU B O 1
ATOM 3258 N N . GLU B 1 162 ? -10.82 -24.469 8.922 1 79.69 162 GLU B N 1
ATOM 3259 C CA . GLU B 1 162 ? -9.852 -23.703 9.703 1 79.69 162 GLU B CA 1
ATOM 3260 C C . GLU B 1 162 ? -9.352 -22.484 8.93 1 79.69 162 GLU B C 1
ATOM 3262 O O . GLU B 1 162 ? -8.156 -22.359 8.672 1 79.69 162 GLU B O 1
ATOM 3267 N N . VAL B 1 163 ? -10.398 -21.578 8.391 1 88 163 VAL B N 1
ATOM 3268 C CA . VAL B 1 163 ? -10.07 -20.328 7.73 1 88 163 VAL B CA 1
ATOM 3269 C C . VAL B 1 163 ? -10.312 -19.156 8.688 1 88 163 VAL B C 1
ATOM 3271 O O . VAL B 1 163 ? -11.391 -19.047 9.281 1 88 163 VAL B O 1
ATOM 3274 N N . ASP B 1 164 ? -9.312 -18.359 8.938 1 91.88 164 ASP B N 1
ATOM 3275 C CA . ASP B 1 164 ? -9.469 -17.109 9.664 1 91.88 164 ASP B CA 1
ATOM 3276 C C . ASP B 1 164 ? -10.039 -16.016 8.75 1 91.88 164 ASP B C 1
ATOM 3278 O O . ASP B 1 164 ? -9.477 -15.719 7.695 1 91.88 164 ASP B O 1
ATOM 3282 N N . LYS B 1 165 ? -11.211 -15.555 9.109 1 95.81 165 LYS B N 1
ATOM 3283 C CA . LYS B 1 165 ? -11.914 -14.617 8.242 1 95.81 165 LYS B CA 1
ATOM 3284 C C . LYS B 1 165 ? -12 -13.234 8.875 1 95.81 165 LYS B C 1
ATOM 3286 O O . LYS B 1 165 ? -12.445 -13.094 10.016 1 95.81 165 LYS B O 1
ATOM 3291 N N . TYR B 1 166 ? -11.578 -12.203 8.164 1 98 166 TYR B N 1
ATOM 3292 C CA . TYR B 1 166 ? -11.68 -10.828 8.625 1 98 166 TYR B CA 1
ATOM 3293 C C . TYR B 1 166 ? -12.422 -9.969 7.609 1 98 166 TYR B C 1
ATOM 3295 O O . TYR B 1 166 ? -12.234 -10.117 6.398 1 98 166 TYR B O 1
ATOM 3303 N N . ILE B 1 167 ? -13.312 -9.094 8.062 1 98.62 167 ILE B N 1
ATOM 3304 C CA . ILE B 1 167 ? -13.906 -8.047 7.246 1 98.62 167 ILE B CA 1
ATOM 3305 C C . ILE B 1 167 ? -13.422 -6.68 7.723 1 98.62 167 ILE B C 1
ATOM 3307 O O . ILE B 1 167 ? -13.609 -6.32 8.891 1 98.62 167 ILE B O 1
ATOM 3311 N N . CYS B 1 168 ? -12.75 -5.926 6.84 1 98.5 168 CYS B N 1
ATOM 3312 C CA . CYS B 1 168 ? -12.211 -4.617 7.195 1 98.5 168 CYS B CA 1
ATOM 3313 C C . CYS B 1 168 ? -13.281 -3.539 7.082 1 98.5 168 CYS B C 1
ATOM 3315 O O . CYS B 1 168 ? -13.891 -3.367 6.023 1 98.5 168 CYS B O 1
ATOM 3317 N N . VAL B 1 169 ? -13.445 -2.824 8.133 1 96.75 169 VAL B N 1
ATOM 3318 C CA . VAL B 1 169 ? -14.492 -1.811 8.195 1 96.75 169 VAL B CA 1
ATOM 3319 C C . VAL B 1 169 ? -13.875 -0.45 8.516 1 96.75 169 VAL B C 1
ATOM 3321 O O . VAL B 1 169 ? -13.031 -0.34 9.406 1 96.75 169 VAL B O 1
ATOM 3324 N N . ALA B 1 170 ? -14.273 0.555 7.781 1 90.94 170 ALA B N 1
ATOM 3325 C CA . ALA B 1 170 ? -13.641 1.869 7.848 1 90.94 170 ALA B CA 1
ATOM 3326 C C . ALA B 1 170 ? -14.039 2.604 9.125 1 90.94 170 ALA B C 1
ATOM 3328 O O . ALA B 1 170 ? -13.266 3.422 9.641 1 90.94 170 ALA B O 1
ATOM 3329 N N . ARG B 1 171 ? -15.227 2.4 9.586 1 89.06 171 ARG B N 1
ATOM 3330 C CA . ARG B 1 171 ? -15.727 3.107 10.758 1 89.06 171 ARG B CA 1
ATOM 3331 C C . ARG B 1 171 ? -16.312 2.133 11.773 1 89.06 171 ARG B C 1
ATOM 3333 O O . ARG B 1 171 ? -16.875 1.102 11.406 1 89.06 171 ARG B O 1
ATOM 3340 N N . GLY B 1 172 ? -16.219 2.547 13.039 1 88.19 172 GLY B N 1
ATOM 3341 C CA . GLY B 1 172 ? -16.719 1.714 14.133 1 88.19 172 GLY B CA 1
ATOM 3342 C C . GLY B 1 172 ? -15.641 1.368 15.141 1 88.19 172 GLY B C 1
ATOM 3343 O O . GLY B 1 172 ? -14.469 1.687 14.945 1 88.19 172 GLY B O 1
ATOM 3344 N N . ASP B 1 173 ? -16.109 0.778 16.188 1 92.12 173 ASP B N 1
ATOM 3345 C CA . ASP B 1 173 ? -15.203 0.385 17.266 1 92.12 173 ASP B CA 1
ATOM 3346 C C . ASP B 1 173 ? -14.828 -1.091 17.156 1 92.12 173 ASP B C 1
ATOM 3348 O O . ASP B 1 173 ? -15.484 -1.951 17.75 1 92.12 173 ASP B O 1
ATOM 3352 N N . PHE B 1 174 ? -13.867 -1.383 16.375 1 95.81 174 PHE B N 1
ATOM 3353 C CA . PHE B 1 174 ? -13.391 -2.742 16.156 1 95.81 174 PHE B CA 1
ATOM 3354 C C . PHE B 1 174 ? -11.898 -2.846 16.422 1 95.81 174 PHE B C 1
ATOM 3356 O O . PHE B 1 174 ? -11.172 -1.856 16.297 1 95.81 174 PHE B O 1
ATOM 3363 N N . PRO B 1 175 ? -11.438 -4.02 16.844 1 96.81 175 PRO B N 1
ATOM 3364 C CA . PRO B 1 175 ? -10 -4.176 17.078 1 96.81 175 PRO B CA 1
ATOM 3365 C C . PRO B 1 175 ? -9.18 -3.992 15.797 1 96.81 175 PRO B C 1
ATOM 3367 O O . PRO B 1 175 ? -9.688 -4.227 14.695 1 96.81 175 PRO B O 1
ATOM 3370 N N . HIS B 1 176 ? -8.016 -3.516 15.961 1 97.62 176 HIS B N 1
ATOM 3371 C CA . HIS B 1 176 ? -7.117 -3.385 14.82 1 97.62 176 HIS B CA 1
ATOM 3372 C C . HIS B 1 176 ? -6.754 -4.75 14.25 1 97.62 176 HIS B C 1
ATOM 3374 O O . HIS B 1 176 ? -6.496 -5.695 15 1 97.62 176 HIS B O 1
ATOM 3380 N N . LEU B 1 177 ? -6.629 -4.883 12.984 1 98.06 177 LEU B N 1
ATOM 3381 C CA . LEU B 1 177 ? -6.301 -6.133 12.312 1 98.06 177 LEU B CA 1
ATOM 3382 C C . LEU B 1 177 ? -4.992 -6.711 12.852 1 98.06 177 LEU B C 1
ATOM 3384 O O . LEU B 1 177 ? -4.883 -7.926 13.055 1 98.06 177 LEU B O 1
ATOM 3388 N N . LEU B 1 178 ? -4.016 -5.863 13.078 1 97.5 178 LEU B N 1
ATOM 3389 C CA . LEU B 1 178 ? -2.721 -6.332 13.57 1 97.5 178 LEU B CA 1
ATOM 3390 C C . LEU B 1 178 ? -2.881 -7.121 14.859 1 97.5 178 LEU B C 1
ATOM 3392 O O . LEU B 1 178 ? -2.289 -8.188 15.016 1 97.5 178 LEU B O 1
ATOM 3396 N N . ASN B 1 179 ? -3.699 -6.602 15.758 1 95.94 179 ASN B N 1
ATOM 3397 C CA . ASN B 1 179 ? -3.938 -7.289 17.016 1 95.94 179 ASN B CA 1
ATOM 3398 C C . ASN B 1 179 ? -4.57 -8.664 16.812 1 95.94 179 ASN B C 1
ATOM 3400 O O . ASN B 1 179 ? -4.168 -9.641 17.438 1 95.94 179 ASN B O 1
ATOM 3404 N N . CYS B 1 180 ? -5.496 -8.672 15.938 1 95.12 180 CYS B N 1
ATOM 3405 C CA . CYS B 1 180 ? -6.195 -9.922 15.656 1 95.12 180 CYS B CA 1
ATOM 3406 C C . CYS B 1 180 ? -5.254 -10.953 15.047 1 95.12 180 CYS B C 1
ATOM 3408 O O . CYS B 1 180 ? -5.289 -12.125 15.422 1 95.12 180 CYS B O 1
ATOM 3410 N N . LEU B 1 181 ? -4.414 -10.516 14.141 1 95.44 181 LEU B N 1
ATOM 3411 C CA . LEU B 1 181 ? -3.467 -11.406 13.484 1 95.44 181 LEU B CA 1
ATOM 3412 C C . LEU B 1 181 ? -2.441 -11.938 14.484 1 95.44 181 LEU B C 1
ATOM 3414 O O . LEU B 1 181 ? -2.111 -13.125 14.469 1 95.44 181 LEU B O 1
ATOM 3418 N N . LEU B 1 182 ? -1.935 -11.055 15.344 1 93.75 182 LEU B N 1
ATOM 3419 C CA . LEU B 1 182 ? -0.943 -11.453 16.328 1 93.75 182 LEU B CA 1
ATOM 3420 C C . LEU B 1 182 ? -1.541 -12.438 17.328 1 93.75 182 LEU B C 1
ATOM 3422 O O . LEU B 1 182 ? -0.878 -13.398 17.734 1 93.75 182 LEU B O 1
ATOM 3426 N N . ALA B 1 183 ? -2.764 -12.141 17.719 1 91.31 183 ALA B N 1
ATOM 3427 C CA . ALA B 1 183 ? -3.447 -13.031 18.641 1 91.31 183 ALA B CA 1
ATOM 3428 C C . ALA B 1 183 ? -3.666 -14.406 18.016 1 91.31 183 ALA B C 1
ATOM 3430 O O . ALA B 1 183 ? -3.58 -15.43 18.719 1 91.31 183 ALA B O 1
ATOM 3431 N N . ALA B 1 184 ? -3.943 -14.453 16.766 1 87.81 184 ALA B N 1
ATOM 3432 C CA . ALA B 1 184 ? -4.215 -15.695 16.062 1 87.81 184 ALA B CA 1
ATOM 3433 C C . ALA B 1 184 ? -2.938 -16.516 15.875 1 87.81 184 ALA B C 1
ATOM 3435 O O . ALA B 1 184 ? -2.99 -17.734 15.688 1 87.81 184 ALA B O 1
ATOM 3436 N N . ARG B 1 185 ? -1.824 -15.844 15.828 1 83.5 185 ARG B N 1
ATOM 3437 C CA . ARG B 1 185 ? -0.535 -16.516 15.688 1 83.5 185 ARG B CA 1
ATOM 3438 C C . ARG B 1 185 ? -0.163 -17.25 16.969 1 83.5 185 ARG B C 1
ATOM 3440 O O . ARG B 1 185 ? 0.384 -18.359 16.922 1 83.5 185 ARG B O 1
ATOM 3447 N N . THR B 1 186 ? -0.141 -16.625 18.297 1 64.44 186 THR B N 1
ATOM 3448 C CA . THR B 1 186 ? 0.283 -17.125 19.594 1 64.44 186 THR B CA 1
ATOM 3449 C C . THR B 1 186 ? -0.595 -18.281 20.047 1 64.44 186 THR B C 1
ATOM 3451 O O . THR B 1 186 ? -0.186 -19.094 20.891 1 64.44 186 THR B O 1
ATOM 3454 N N . GLY B 1 187 ? -1.75 -18.328 19.578 1 54.03 187 GLY B N 1
ATOM 3455 C CA . GLY B 1 187 ? -2.461 -19.5 20.062 1 54.03 187 GLY B CA 1
ATOM 3456 C C . GLY B 1 187 ? -1.663 -20.781 19.906 1 54.03 187 GLY B C 1
ATOM 3457 O O . GLY B 1 187 ? -0.463 -20.75 19.625 1 54.03 187 GLY B O 1
ATOM 3458 N N . GLN B 1 188 ? -2.148 -21.953 19.547 1 41.53 188 GLN B N 1
ATOM 3459 C CA . GLN B 1 188 ? -1.618 -23.297 19.719 1 41.53 188 GLN B CA 1
ATOM 3460 C C . GLN B 1 188 ? -0.358 -23.516 18.891 1 41.53 188 GLN B C 1
ATOM 3462 O O . GLN B 1 188 ? -0.391 -23.391 17.672 1 41.53 188 GLN B O 1
ATOM 3467 N N . GLY B 1 189 ? 0.919 -23.594 19.312 1 41.66 189 GLY B N 1
ATOM 3468 C CA . GLY B 1 189 ? 2.242 -24.016 18.891 1 41.66 189 GLY B CA 1
ATOM 3469 C C . GLY B 1 189 ? 2.781 -23.219 17.719 1 41.66 189 GLY B C 1
ATOM 3470 O O . GLY B 1 189 ? 2.227 -22.188 17.359 1 41.66 189 GLY B O 1
ATOM 3471 N N . LYS B 1 190 ? 4.074 -23.484 17.125 1 50.25 190 LYS B N 1
ATOM 3472 C CA . LYS B 1 190 ? 4.957 -22.969 16.078 1 50.25 190 LYS B CA 1
ATOM 3473 C C . LYS B 1 190 ? 4.18 -22.672 14.797 1 50.25 190 LYS B C 1
ATOM 3475 O O . LYS B 1 190 ? 4.762 -22.281 13.789 1 50.25 190 LYS B O 1
ATOM 3480 N N . GLY B 1 191 ? 2.73 -22.719 14.836 1 53.66 191 GLY B N 1
ATOM 3481 C CA . GLY B 1 191 ? 2.053 -22.641 13.555 1 53.66 191 GLY B CA 1
ATOM 3482 C C . GLY B 1 191 ? 0.792 -21.797 13.602 1 53.66 191 GLY B C 1
ATOM 3483 O O . GLY B 1 191 ? 0.437 -21.266 14.656 1 53.66 191 GLY B O 1
ATOM 3484 N N . TYR B 1 192 ? 0.381 -21.094 12.547 1 58.25 192 TYR B N 1
ATOM 3485 C CA . TYR B 1 192 ? -0.928 -20.469 12.398 1 58.25 192 TYR B CA 1
ATOM 3486 C C . TYR B 1 192 ? -2.039 -21.422 12.828 1 58.25 192 TYR B C 1
ATOM 3488 O O . TYR B 1 192 ? -1.993 -22.625 12.531 1 58.25 192 TYR B O 1
ATOM 3496 N N . VAL B 1 193 ? -2.861 -20.875 13.758 1 57.22 193 VAL B N 1
ATOM 3497 C CA . VAL B 1 193 ? -4.047 -21.625 14.156 1 57.22 193 VAL B CA 1
ATOM 3498 C C . VAL B 1 193 ? -4.852 -22.031 12.914 1 57.22 193 VAL B C 1
ATOM 3500 O O . VAL B 1 193 ? -5.441 -23.109 12.867 1 57.22 193 VAL B O 1
ATOM 3503 N N . TYR B 1 194 ? -4.582 -21.125 11.984 1 66.69 194 TYR B N 1
ATOM 3504 C CA . TYR B 1 194 ? -5.434 -21.312 10.812 1 66.69 194 TYR B CA 1
ATOM 3505 C C . TYR B 1 194 ? -4.613 -21.766 9.617 1 66.69 194 TYR B C 1
ATOM 3507 O O . TYR B 1 194 ? -3.406 -21.531 9.547 1 66.69 194 TYR B O 1
ATOM 3515 N N . ASN B 1 195 ? -5.316 -22.516 8.789 1 84.25 195 ASN B N 1
ATOM 3516 C CA . ASN B 1 195 ? -4.719 -23.078 7.582 1 84.25 195 ASN B CA 1
ATOM 3517 C C . ASN B 1 195 ? -4.746 -22.078 6.426 1 84.25 195 ASN B C 1
ATOM 3519 O O . ASN B 1 195 ? -4.027 -22.25 5.438 1 84.25 195 ASN B O 1
ATOM 3523 N N . SER B 1 196 ? -5.598 -21.078 6.598 1 92 196 SER B N 1
ATOM 3524 C CA . SER B 1 196 ? -5.711 -20.062 5.562 1 92 196 SER B CA 1
ATOM 3525 C C . SER B 1 196 ? -6.379 -18.797 6.102 1 92 196 SER B C 1
ATOM 3527 O O . SER B 1 196 ? -6.93 -18.797 7.203 1 92 196 SER B O 1
ATOM 3529 N N . LEU B 1 197 ? -6.258 -17.766 5.391 1 94.81 197 LEU B N 1
ATOM 3530 C CA . LEU B 1 197 ? -6.805 -16.469 5.789 1 94.81 197 LEU B CA 1
ATOM 3531 C C . LEU B 1 197 ? -7.648 -15.867 4.672 1 94.81 197 LEU B C 1
ATOM 3533 O O . LEU B 1 197 ? -7.27 -15.938 3.498 1 94.81 197 LEU B O 1
ATOM 3537 N N . LEU B 1 198 ? -8.805 -15.328 5.023 1 97 198 LEU B N 1
ATOM 3538 C CA . LEU B 1 198 ? -9.672 -14.602 4.098 1 97 198 LEU B CA 1
ATOM 3539 C C . LEU B 1 198 ? -9.906 -13.18 4.586 1 97 198 LEU B C 1
ATOM 3541 O O . LEU B 1 198 ? -10.312 -12.969 5.73 1 97 198 LEU B O 1
ATOM 3545 N N . LEU B 1 199 ? -9.602 -12.219 3.76 1 98.12 199 LEU B N 1
ATOM 3546 C CA . LEU B 1 199 ? -9.836 -10.805 4.035 1 98.12 199 LEU B CA 1
ATOM 3547 C C . LEU B 1 199 ? -10.875 -10.227 3.078 1 98.12 199 LEU B C 1
ATOM 3549 O O . LEU B 1 199 ? -10.805 -10.461 1.87 1 98.12 199 LEU B O 1
ATOM 3553 N N . ALA B 1 200 ? -11.789 -9.5 3.629 1 98.62 200 ALA B N 1
ATOM 3554 C CA . ALA B 1 200 ? -12.773 -8.789 2.814 1 98.62 200 ALA B CA 1
ATOM 3555 C C . ALA B 1 200 ? -12.594 -7.281 2.924 1 98.62 200 ALA B C 1
ATOM 3557 O O . ALA B 1 200 ? -12.633 -6.723 4.023 1 98.62 200 ALA B O 1
ATOM 3558 N N . ILE B 1 201 ? -12.414 -6.645 1.813 1 98.12 201 ILE B N 1
ATOM 3559 C CA . ILE B 1 201 ? -12.234 -5.199 1.711 1 98.12 201 ILE B CA 1
ATOM 3560 C C . ILE B 1 201 ? -13.406 -4.59 0.939 1 98.12 201 ILE B C 1
ATOM 3562 O O . ILE B 1 201 ? -13.766 -5.07 -0.139 1 98.12 201 ILE B O 1
ATOM 3566 N N . GLY B 1 202 ? -13.953 -3.52 1.382 1 96.5 202 GLY B N 1
ATOM 3567 C CA . GLY B 1 202 ? -15.156 -2.938 0.821 1 96.5 202 GLY B CA 1
ATOM 3568 C C . GLY B 1 202 ? -14.875 -1.924 -0.272 1 96.5 202 GLY B C 1
ATOM 3569 O O . GLY B 1 202 ? -13.719 -1.622 -0.566 1 96.5 202 GLY B O 1
ATOM 3570 N N . PRO B 1 203 ? -15.969 -1.433 -0.872 1 94.19 203 PRO B N 1
ATOM 3571 C CA . PRO B 1 203 ? -15.852 -0.433 -1.938 1 94.19 203 PRO B CA 1
ATOM 3572 C C . PRO B 1 203 ? -15.625 0.978 -1.4 1 94.19 203 PRO B C 1
ATOM 3574 O O . PRO B 1 203 ? -15.492 1.168 -0.188 1 94.19 203 PRO B O 1
ATOM 3577 N N . GLU B 1 204 ? -15.469 1.97 -2.262 1 91 204 GLU B N 1
ATOM 3578 C CA . GLU B 1 204 ? -15.266 3.371 -1.907 1 91 204 GLU B CA 1
ATOM 3579 C C . GLU B 1 204 ? -16.359 3.859 -0.954 1 91 204 GLU B C 1
ATOM 3581 O O . GLU B 1 204 ? -16.078 4.617 -0.024 1 91 204 GLU B O 1
ATOM 3586 N N . GLY B 1 205 ? -17.547 3.438 -1.052 1 90 205 GLY B N 1
ATOM 3587 C CA . GLY B 1 205 ? -18.641 3.83 -0.182 1 90 205 GLY B CA 1
ATOM 3588 C C . GLY B 1 205 ? -18.719 3.006 1.09 1 90 205 GLY B C 1
ATOM 3589 O O . GLY B 1 205 ? -19.578 3.244 1.938 1 90 205 GLY B O 1
ATOM 3590 N N . GLY B 1 206 ? -17.766 2.039 1.265 1 93.56 206 GLY B N 1
ATOM 3591 C CA . GLY B 1 206 ? -17.766 1.162 2.424 1 93.56 206 GLY B CA 1
ATOM 3592 C C . GLY B 1 206 ? -18.828 0.091 2.371 1 93.56 206 GLY B C 1
ATOM 3593 O O . GLY B 1 206 ? -19.703 0.113 1.491 1 93.56 206 GLY B O 1
ATOM 3594 N N . TRP B 1 207 ? -18.719 -0.804 3.293 1 96 207 TRP B N 1
ATOM 3595 C CA . TRP B 1 207 ? -19.734 -1.826 3.473 1 96 207 TRP B CA 1
ATOM 3596 C C . TRP B 1 207 ? -21.016 -1.224 4.055 1 96 207 TRP B C 1
ATOM 3598 O O . TRP B 1 207 ? -20.953 -0.326 4.898 1 96 207 TRP B O 1
ATOM 3608 N N . THR B 1 208 ? -22.172 -1.727 3.633 1 95.75 208 THR B N 1
ATOM 3609 C CA . THR B 1 208 ? -23.406 -1.375 4.328 1 95.75 208 THR B CA 1
ATOM 3610 C C . THR B 1 208 ? -23.5 -2.117 5.656 1 95.75 208 THR B C 1
ATOM 3612 O O . THR B 1 208 ? -22.828 -3.131 5.859 1 95.75 208 THR B O 1
ATOM 3615 N N . THR B 1 209 ? -24.344 -1.55 6.496 1 96.12 209 THR B N 1
ATOM 3616 C CA . THR B 1 209 ? -24.547 -2.188 7.789 1 96.12 209 THR B CA 1
ATOM 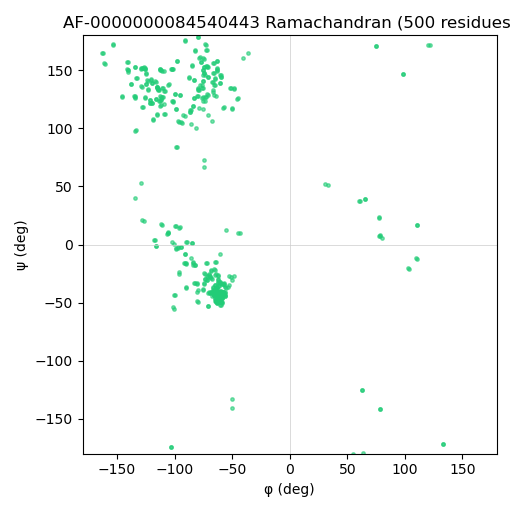3617 C C . THR B 1 209 ? -25.031 -3.627 7.613 1 96.12 209 THR B C 1
ATOM 3619 O O . THR B 1 209 ? -24.484 -4.543 8.234 1 96.12 209 THR B O 1
ATOM 3622 N N . PRO B 1 210 ? -25.969 -3.912 6.688 1 97.06 210 PRO B N 1
ATOM 3623 C CA . PRO B 1 210 ? -26.422 -5.289 6.465 1 97.06 210 PRO B CA 1
ATOM 3624 C C . PRO B 1 210 ? -25.297 -6.199 5.961 1 97.06 210 PRO B C 1
ATOM 3626 O O . PRO B 1 210 ? -25.234 -7.371 6.336 1 97.06 210 PRO B O 1
ATOM 3629 N N . GLU B 1 211 ? -24.438 -5.766 5.156 1 97.12 211 GLU B N 1
ATOM 3630 C CA . GLU B 1 211 ? -23.328 -6.559 4.648 1 97.12 211 GLU B CA 1
ATOM 3631 C C . GLU B 1 211 ? -22.375 -6.965 5.777 1 97.12 211 GLU B C 1
ATOM 3633 O O . GLU B 1 211 ? -21.922 -8.102 5.828 1 97.12 211 GLU B O 1
ATOM 3638 N N . VAL B 1 212 ? -22.062 -5.992 6.656 1 97.56 212 VAL B N 1
ATOM 3639 C CA . VAL B 1 212 ? -21.188 -6.273 7.789 1 97.56 212 VAL B CA 1
ATOM 3640 C C . VAL B 1 212 ? -21.844 -7.293 8.711 1 97.56 212 VAL B C 1
ATOM 3642 O O . VAL B 1 212 ? -21.188 -8.234 9.164 1 97.56 212 VAL B O 1
ATOM 3645 N N . GLU B 1 213 ? -23.125 -7.074 8.945 1 97.62 213 GLU B N 1
ATOM 3646 C CA . GLU B 1 213 ? -23.859 -7.996 9.797 1 97.62 213 GLU B CA 1
ATOM 3647 C C . GLU B 1 213 ? -23.891 -9.406 9.203 1 97.62 213 GLU B C 1
ATOM 3649 O O . GLU B 1 213 ? -23.703 -10.383 9.93 1 97.62 213 GLU B O 1
ATOM 3654 N N . GLU B 1 214 ? -24.094 -9.5 7.945 1 97.06 214 GLU B N 1
ATOM 3655 C CA . GLU B 1 214 ? -24.078 -10.797 7.273 1 97.06 214 GLU B CA 1
ATOM 3656 C C . GLU B 1 214 ? -22.703 -11.453 7.367 1 97.06 214 GLU B C 1
ATOM 3658 O O . GLU B 1 214 ? -22.609 -12.664 7.578 1 97.06 214 GLU B O 1
ATOM 3663 N N . ALA B 1 215 ? -21.656 -10.68 7.191 1 97.06 215 ALA B N 1
ATOM 3664 C CA . ALA B 1 215 ? -20.281 -11.195 7.328 1 97.06 215 ALA B CA 1
ATOM 3665 C C . ALA B 1 215 ? -20.062 -11.766 8.727 1 97.06 215 ALA B C 1
ATOM 3667 O O . ALA B 1 215 ? -19.5 -12.852 8.875 1 97.06 215 ALA B O 1
ATOM 3668 N N . ILE B 1 216 ? -20.5 -11.023 9.695 1 96.44 216 ILE B N 1
ATOM 3669 C CA . ILE B 1 216 ? -20.359 -11.461 11.078 1 96.44 216 ILE B CA 1
ATOM 3670 C C . ILE B 1 216 ? -21.109 -12.773 11.289 1 96.44 216 ILE B C 1
ATOM 3672 O O . ILE B 1 216 ? -20.594 -13.703 11.922 1 96.44 216 ILE B O 1
ATOM 3676 N N . ASN B 1 217 ? -22.266 -12.836 10.703 1 95.44 217 ASN B N 1
ATOM 3677 C CA . ASN B 1 217 ? -23.047 -14.07 10.773 1 95.44 217 ASN B CA 1
ATOM 3678 C C . ASN B 1 217 ? -22.312 -15.234 10.117 1 95.44 217 ASN B C 1
ATOM 3680 O O . ASN B 1 217 ? -22.547 -16.391 10.469 1 95.44 217 ASN B O 1
ATOM 3684 N N . ARG B 1 218 ? -21.469 -14.922 9.172 1 94 218 ARG B N 1
ATOM 3685 C CA . ARG B 1 218 ? -20.688 -15.93 8.469 1 94 218 ARG B CA 1
ATOM 3686 C C . ARG B 1 218 ? -19.297 -16.078 9.094 1 94 218 ARG B C 1
ATOM 3688 O O . ARG B 1 218 ? -18.359 -16.516 8.43 1 94 218 ARG B O 1
ATOM 3695 N N . ARG B 1 219 ? -19.109 -15.539 10.336 1 93.44 219 ARG B N 1
ATOM 3696 C CA . ARG B 1 219 ? -17.953 -15.742 11.211 1 93.44 219 ARG B CA 1
ATOM 3697 C C . ARG B 1 219 ? -16.766 -14.906 10.75 1 93.44 219 ARG B C 1
ATOM 3699 O O . ARG B 1 219 ? -15.617 -15.297 10.953 1 93.44 219 ARG B O 1
ATOM 3706 N N . PHE B 1 220 ? -17.062 -13.875 10.039 1 96.5 220 PHE B N 1
ATOM 3707 C CA . PHE B 1 220 ? -16.016 -12.875 9.844 1 96.5 220 PHE B CA 1
ATOM 3708 C C . PHE B 1 220 ? -15.828 -12.039 11.102 1 96.5 220 PHE B C 1
ATOM 3710 O O . PHE B 1 220 ? -16.812 -11.641 11.742 1 96.5 220 PHE B O 1
ATOM 3717 N N . GLN B 1 221 ? -14.641 -11.836 11.469 1 96.81 221 GLN B N 1
ATOM 3718 C CA . GLN B 1 221 ? -14.312 -10.859 12.5 1 96.81 221 GLN B CA 1
ATOM 3719 C C . GLN B 1 221 ? -14.148 -9.461 11.898 1 96.81 221 GLN B C 1
ATOM 3721 O O . GLN B 1 221 ? -13.281 -9.25 11.055 1 96.81 221 GLN B O 1
ATOM 3726 N N . PRO B 1 222 ? -15.016 -8.492 12.266 1 98.06 222 PRO B N 1
ATOM 3727 C CA . PRO B 1 222 ? -14.766 -7.117 11.828 1 98.06 222 PRO B CA 1
ATOM 3728 C C . PRO B 1 222 ? -13.492 -6.527 12.43 1 98.06 222 PRO B C 1
ATOM 3730 O O . PRO B 1 222 ? -13.219 -6.73 13.617 1 98.06 222 PRO B O 1
ATOM 3733 N N . VAL B 1 223 ? -12.703 -5.832 11.648 1 98.12 223 VAL B N 1
ATOM 3734 C CA . VAL B 1 223 ? -11.445 -5.262 12.109 1 98.12 223 VAL B CA 1
ATOM 3735 C C . VAL B 1 223 ? -11.25 -3.877 11.5 1 98.12 223 VAL B C 1
ATOM 3737 O O . VAL B 1 223 ? -11.867 -3.547 10.484 1 98.12 223 VAL B O 1
ATOM 3740 N N . SER B 1 224 ? -10.453 -3.094 12.156 1 97.31 224 SER B N 1
ATOM 3741 C CA . SER B 1 224 ? -10.039 -1.778 11.68 1 97.31 224 SER B CA 1
ATOM 3742 C C . SER B 1 224 ? -8.625 -1.82 11.109 1 97.31 224 SER B C 1
ATOM 3744 O O . SER B 1 224 ? -7.809 -2.648 11.516 1 97.31 224 SER B O 1
ATOM 3746 N N . LEU B 1 225 ? -8.383 -0.949 10.18 1 97.5 225 LEU B N 1
ATOM 3747 C CA . LEU B 1 225 ? -7.027 -0.793 9.648 1 97.5 225 LEU B CA 1
ATOM 3748 C C . LEU B 1 225 ? -6.391 0.493 10.156 1 97.5 225 LEU B C 1
ATOM 3750 O O . LEU B 1 225 ? -5.328 0.896 9.68 1 97.5 225 LEU B O 1
ATOM 3754 N N . GLY B 1 226 ? -7.039 1.155 11.117 1 95.81 226 GLY B N 1
ATOM 3755 C CA . GLY B 1 226 ? -6.48 2.369 11.695 1 95.81 226 GLY B CA 1
ATOM 3756 C C . GLY B 1 226 ? -7.492 3.496 11.805 1 95.81 226 GLY B C 1
ATOM 3757 O O . GLY B 1 226 ? -8.68 3.297 11.539 1 95.81 226 GLY B O 1
ATOM 3758 N N . SER B 1 227 ? -7.035 4.684 12.164 1 94.06 227 SER B N 1
ATOM 3759 C CA . SER B 1 227 ? -7.902 5.789 12.547 1 94.06 227 SER B CA 1
ATOM 3760 C C . SER B 1 227 ? -8.258 6.66 11.352 1 94.06 227 SER B C 1
ATOM 3762 O O . SER B 1 227 ? -9.18 7.469 11.414 1 94.06 227 SER B O 1
ATOM 3764 N N . ARG B 1 228 ? -7.547 6.527 10.289 1 95.81 228 ARG B N 1
ATOM 3765 C CA . ARG B 1 228 ? -7.785 7.316 9.086 1 95.81 228 ARG B CA 1
ATOM 3766 C C . ARG B 1 228 ? -8.609 6.531 8.07 1 95.81 228 ARG B C 1
ATOM 3768 O O . ARG B 1 228 ? -8.664 5.301 8.125 1 95.81 228 ARG B O 1
ATOM 3775 N N . ILE B 1 229 ? -9.242 7.188 7.199 1 95.75 229 ILE B N 1
ATOM 3776 C CA . ILE B 1 229 ? -10.031 6.551 6.148 1 95.75 229 ILE B CA 1
ATOM 3777 C C . ILE B 1 229 ? -9.141 6.238 4.949 1 95.75 229 ILE B C 1
ATOM 3779 O O . ILE B 1 229 ? -8.625 7.148 4.293 1 95.75 229 ILE B O 1
ATOM 3783 N N . LEU B 1 230 ? -8.977 5.016 4.699 1 97.19 230 LEU B N 1
ATOM 3784 C CA . LEU B 1 230 ? -8.188 4.594 3.549 1 97.19 230 LEU B CA 1
ATOM 3785 C C . LEU B 1 230 ? -9.062 4.496 2.299 1 97.19 230 LEU B C 1
ATOM 3787 O O . LEU B 1 230 ? -10.219 4.078 2.375 1 97.19 230 LEU B O 1
ATOM 3791 N N . ARG B 1 231 ? -8.508 4.852 1.198 1 95.75 231 ARG B N 1
ATOM 3792 C CA . ARG B 1 231 ? -9.172 4.566 -0.066 1 95.75 231 ARG B CA 1
ATOM 3793 C C . ARG B 1 231 ? -9.312 3.062 -0.285 1 95.75 231 ARG B C 1
ATOM 3795 O O . ARG B 1 231 ? -8.516 2.277 0.234 1 95.75 231 ARG B O 1
ATOM 3802 N N . SER B 1 232 ? -10.25 2.707 -1.124 1 95 232 SER B N 1
ATOM 3803 C CA . SER B 1 232 ? -10.516 1.302 -1.413 1 95 232 SER B CA 1
ATOM 3804 C C . SER B 1 232 ? -9.336 0.649 -2.125 1 95 232 SER B C 1
ATOM 3806 O O . SER B 1 232 ? -9.188 -0.575 -2.098 1 95 232 SER B O 1
ATOM 3808 N N . VAL B 1 233 ? -8.492 1.439 -2.752 1 95.88 233 VAL B N 1
ATOM 3809 C CA . VAL B 1 233 ? -7.301 0.93 -3.424 1 95.88 233 VAL B CA 1
ATOM 3810 C C . VAL B 1 233 ? -6.188 0.693 -2.402 1 95.88 233 VAL B C 1
ATOM 3812 O O . VAL B 1 233 ? -5.418 -0.261 -2.525 1 95.88 233 VAL B O 1
ATOM 3815 N N . THR B 1 234 ? -6.086 1.51 -1.334 1 97.31 234 THR B N 1
ATOM 3816 C CA . THR B 1 234 ? -5.023 1.465 -0.336 1 97.31 234 THR B CA 1
ATOM 3817 C C . THR B 1 234 ? -5.312 0.396 0.714 1 97.31 234 THR B C 1
ATOM 3819 O O . THR B 1 234 ? -4.398 -0.279 1.19 1 97.31 234 THR B O 1
ATOM 3822 N N . ALA B 1 235 ? -6.562 0.188 1.02 1 98.31 235 ALA B N 1
ATOM 3823 C CA . ALA B 1 235 ? -6.969 -0.669 2.129 1 98.31 235 ALA B CA 1
ATOM 3824 C C . ALA B 1 235 ? -6.488 -2.102 1.921 1 98.31 235 ALA B C 1
ATOM 3826 O O . ALA B 1 235 ? -5.934 -2.717 2.834 1 98.31 235 ALA B O 1
ATOM 3827 N N . PRO B 1 236 ? -6.668 -2.709 0.703 1 98.38 236 PRO B N 1
ATOM 3828 C CA . PRO B 1 236 ? -6.18 -4.078 0.518 1 98.38 236 PRO B CA 1
ATOM 3829 C C . PRO B 1 236 ? -4.668 -4.191 0.692 1 98.38 236 PRO B C 1
ATOM 3831 O O . PRO B 1 236 ? -4.172 -5.203 1.194 1 98.38 236 PRO B O 1
ATOM 3834 N N . MET B 1 237 ? -3.926 -3.199 0.286 1 97.94 237 MET B N 1
ATOM 3835 C CA . MET B 1 237 ? -2.473 -3.195 0.432 1 97.94 237 MET B CA 1
ATOM 3836 C C . MET B 1 237 ? -2.074 -3.164 1.903 1 97.94 237 MET B C 1
ATOM 3838 O O . MET B 1 237 ? -1.18 -3.9 2.324 1 97.94 237 MET B O 1
ATOM 3842 N N . VAL B 1 238 ? -2.789 -2.301 2.637 1 98.62 238 VAL B N 1
ATOM 3843 C CA . VAL B 1 238 ? -2.51 -2.176 4.062 1 98.62 238 VAL B CA 1
ATOM 3844 C C . VAL B 1 238 ? -2.824 -3.494 4.766 1 98.62 238 VAL B C 1
ATOM 3846 O O . VAL B 1 238 ? -1.999 -4.016 5.52 1 98.62 238 VAL B O 1
ATOM 3849 N N . ALA B 1 239 ? -3.969 -4.043 4.492 1 98.69 239 ALA B N 1
ATOM 3850 C CA . ALA B 1 239 ? -4.387 -5.285 5.137 1 98.69 239 ALA B CA 1
ATOM 3851 C C . ALA B 1 239 ? -3.404 -6.414 4.844 1 98.69 239 ALA B C 1
ATOM 3853 O O . ALA B 1 239 ? -2.975 -7.125 5.754 1 98.69 239 ALA B O 1
ATOM 3854 N N . LEU B 1 240 ? -3.02 -6.543 3.58 1 98.56 240 LEU B N 1
ATOM 3855 C CA . LEU B 1 240 ? -2.146 -7.652 3.205 1 98.56 240 LEU B CA 1
ATOM 3856 C C . LEU B 1 240 ? -0.724 -7.414 3.699 1 98.56 240 LEU B C 1
ATOM 3858 O O . LEU B 1 240 ? 0.007 -8.367 3.982 1 98.56 240 LEU B O 1
ATOM 3862 N N . SER B 1 241 ? -0.27 -6.125 3.818 1 98.62 241 SER B N 1
ATOM 3863 C CA . SER B 1 241 ? 1.02 -5.816 4.426 1 98.62 241 SER B CA 1
ATOM 3864 C C . SER B 1 241 ? 1.103 -6.355 5.852 1 98.62 241 SER B C 1
ATOM 3866 O O . SER B 1 241 ? 2.137 -6.891 6.258 1 98.62 241 SER B O 1
ATOM 3868 N N . LEU B 1 242 ? 0.004 -6.219 6.609 1 98.31 242 LEU B N 1
ATOM 3869 C CA . LEU B 1 242 ? -0.038 -6.691 7.988 1 98.31 242 LEU B CA 1
ATOM 3870 C C . LEU B 1 242 ? -0.011 -8.211 8.039 1 98.31 242 LEU B C 1
ATOM 3872 O O . LEU B 1 242 ? 0.715 -8.797 8.852 1 98.31 242 LEU B O 1
ATOM 3876 N N . VAL B 1 243 ? -0.753 -8.844 7.152 1 97.31 243 VAL B N 1
ATOM 3877 C CA . VAL B 1 243 ? -0.788 -10.297 7.102 1 97.31 243 VAL B CA 1
ATOM 3878 C C . VAL B 1 243 ? 0.599 -10.836 6.758 1 97.31 243 VAL B C 1
ATOM 3880 O O . VAL B 1 243 ? 1.099 -11.75 7.422 1 97.31 243 VAL B O 1
ATOM 3883 N N . ALA B 1 244 ? 1.189 -10.258 5.699 1 97.06 244 ALA B N 1
ATOM 3884 C CA . ALA B 1 244 ? 2.512 -10.711 5.273 1 97.06 244 ALA B CA 1
ATOM 3885 C C . ALA B 1 244 ? 3.537 -10.531 6.391 1 97.06 244 ALA B C 1
ATOM 3887 O O . ALA B 1 244 ? 4.332 -11.438 6.656 1 97.06 244 ALA B O 1
ATOM 3888 N N . ALA B 1 245 ? 3.482 -9.398 7.066 1 97.12 245 ALA B N 1
ATOM 3889 C CA . ALA B 1 245 ? 4.449 -9.094 8.117 1 97.12 245 ALA B CA 1
ATOM 3890 C C . ALA B 1 245 ? 4.312 -10.07 9.281 1 97.12 245 ALA B C 1
ATOM 3892 O O . ALA B 1 245 ? 5.309 -10.625 9.75 1 97.12 245 ALA B O 1
ATOM 3893 N N . VAL B 1 246 ? 3.104 -10.273 9.727 1 96.06 246 VAL B N 1
ATOM 3894 C CA . VAL B 1 246 ? 2.869 -11.148 10.867 1 96.06 246 VAL B CA 1
ATOM 3895 C C . VAL B 1 246 ? 3.256 -12.586 10.5 1 96.06 246 VAL B C 1
ATOM 3897 O O . VAL B 1 246 ? 3.809 -13.312 11.328 1 96.06 246 VAL B O 1
ATOM 3900 N N . SER B 1 247 ? 3.008 -12.938 9.219 1 93.44 247 SER B N 1
ATOM 3901 C CA . SER B 1 247 ? 3.318 -14.289 8.75 1 93.44 247 SER B CA 1
ATOM 3902 C C . SER B 1 247 ? 4.824 -14.516 8.688 1 93.44 247 SER B C 1
ATOM 3904 O O . SER B 1 247 ? 5.293 -15.648 8.844 1 93.44 247 SER B O 1
ATOM 3906 N N . GLU B 1 248 ? 5.602 -13.414 8.5 1 93.25 248 GLU B N 1
ATOM 3907 C CA . GLU B 1 248 ? 7.02 -13.586 8.188 1 93.25 248 GLU B CA 1
ATOM 3908 C C . GLU B 1 248 ? 7.902 -12.969 9.273 1 93.25 248 GLU B C 1
ATOM 3910 O O . GLU B 1 248 ? 9.125 -12.914 9.125 1 93.25 248 GLU B O 1
ATOM 3915 N N . MET B 1 249 ? 7.332 -12.461 10.328 1 90.44 249 MET B N 1
ATOM 3916 C CA . MET B 1 249 ? 8.086 -11.672 11.297 1 90.44 249 MET B CA 1
ATOM 3917 C C . MET B 1 249 ? 9.156 -12.523 11.977 1 90.44 249 MET B C 1
ATOM 3919 O O . MET B 1 249 ? 10.141 -11.992 12.492 1 90.44 249 MET B O 1
ATOM 3923 N N . ASP B 1 250 ? 9.023 -13.82 11.836 1 85.5 250 ASP B N 1
ATOM 3924 C CA . ASP B 1 250 ? 9.992 -14.695 12.5 1 85.5 250 ASP B CA 1
ATOM 3925 C C . ASP B 1 250 ? 11.023 -15.219 11.5 1 85.5 250 ASP B C 1
ATOM 3927 O O . ASP B 1 250 ? 11.867 -16.047 11.852 1 85.5 250 ASP B O 1
ATOM 3931 N N . ASN B 1 251 ? 10.773 -14.672 10.219 1 76.31 251 ASN B N 1
ATOM 3932 C CA . ASN B 1 251 ? 11.727 -15.086 9.195 1 76.31 251 ASN B CA 1
ATOM 3933 C C . ASN B 1 251 ? 13.062 -14.375 9.359 1 76.31 251 ASN B C 1
ATOM 3935 O O . ASN B 1 251 ? 13.133 -13.148 9.312 1 76.31 251 ASN B O 1
ATOM 3939 N N . TYR B 1 252 ? 13.992 -14.578 10.289 1 65.25 252 TYR B N 1
ATOM 3940 C CA . TYR B 1 252 ? 15.359 -14.086 10.391 1 65.25 252 TYR B CA 1
ATOM 3941 C C . TYR B 1 252 ? 16.172 -14.938 11.352 1 65.25 252 TYR B C 1
ATOM 3943 O O . TYR B 1 252 ? 15.625 -15.57 12.258 1 65.25 252 TYR B O 1
#

Radius of gyration: 23.87 Å; Cα contacts (8 Å, |Δi|>4): 1032; chains: 2; bounding box: 55×69×61 Å

Foldseek 3Di:
DPPAFEDEDAPVQDDPQKGFADPVRLCCVCPVVVDDQQDWHWYAPQQQWIFIWGHRHDGMIGTDGTDDDDPAQPAAEEEEAADEPDCLVLLLLLLLLLLHHQEYEHEHEPPRDDADDPVVQVVSQVSQRVSCRVSVNRHRHHYDHHDYPVRVLVVLVVPPPAEAAAEEFQDDDAAALLVVLLVQAPPDPPDRSHRHYYYYAYYQVTHDPVSVVVVVVSVHGYHYLDDDGDHSSVVSSSNSNSVSCSSCVPVD/DPPAFEAEDAPVQDDPQKGFADPVRLCCVCPVVVDDQQDWHWYAPQQQWIFIWGHRHDGMIGTDGTDDDDPAQPAAEEEEAADEPDCLVLLLLLLLLLLHHQEYEHEHEPPRDDADDPVVQVVSQVSQRVSCRVSVNRHRHHYDHHDYPVRVLVVLVVPDDFEAAAEEFADDDAAALLVVLLVQAPPDPPGRSGRHYYYYAYYQVTHDPVSVVVCVVSVHGYHYLDDDGDHSSVVSSSNSNSNSCSSCVPVD

Secondary structure (DSSP, 8-state):
-PPPPEEE--GGGEETTEEE--HHHHHIIIIIS---TT-EEEEE-SBS-EEEEEEEETTEEEEEEEE----S-SS-EEEEEEPPSTTHHHHHHHHHHHHT-SEEEEEE-TT------HHHHHHHHHHHHHHHHHHT-SBPPEEPPPEEHHHHHHHHTTS-S-EEEEEE-SSSS--BHHHHHHHHHHSSTTS-SSSEEEEEE--TT---HHHHHHHHHTT-EEEB--SS---TTHHHHHHHHHHHHHHHTT--/-PPPPEEE--GGGEETTEEE--HHHHHIIIIIS---TT-EEEEE-SBS-EEEEEEEETTEEEEEEEE----S-SS-EEEEEEPPSTTHHHHHHHHHHHHT-SEEEEEE-TT------HHHHHHHHHHHHHHHHHHT-SBPPEEPPPEEHHHHHHHHTTS-S-EEEEEE-SSSS--BHHHHHHHHHHSSTTS-SSSEEEEEE--TT---HHHHHHHHHTT-EEEB--SS---TTHHHHHHHHHHHHHHHTT--